Protein AF-A0A539EGN2-F1 (afdb_monomer)

Solvent-accessible surface area (backbone atoms only — not comparable to full-atom values): 33706 Å² total; per-residue (Å²): 132,88,83,88,84,76,59,71,69,65,39,53,47,36,25,47,55,18,29,47,57,51,34,60,66,27,52,50,24,58,64,102,78,35,44,68,46,81,45,87,44,101,66,82,72,61,49,77,46,52,60,29,50,65,54,43,67,73,62,78,51,91,53,68,55,22,24,54,22,24,53,58,45,36,49,51,14,46,57,34,34,79,76,64,73,52,59,20,39,58,49,28,50,51,51,47,52,54,47,55,55,47,52,52,42,40,75,73,70,46,56,63,74,57,51,49,56,49,50,57,51,50,53,51,54,50,53,58,48,51,66,69,69,59,77,86,79,78,52,62,64,51,44,20,50,51,39,18,64,77,68,74,31,71,64,61,3,42,54,54,25,55,46,46,64,75,51,34,93,88,40,88,82,86,88,77,91,65,98,52,98,66,90,79,90,83,88,66,61,62,52,72,47,88,32,16,48,78,48,81,71,40,46,68,37,82,90,80,54,26,22,69,31,65,59,17,38,33,46,40,32,74,51,71,39,46,54,49,78,54,41,44,63,33,49,55,60,45,52,75,68,73,50,22,35,38,41,33,18,55,35,67,34,70,60,25,39,54,50,51,42,53,33,31,73,69,66,73,37,59,48,43,46,26,44,48,58,74,59,73,73,57,22,56,54,48,47,49,50,52,16,41,41,15,52,24,43,66,43,28,69,93,77,75,35,49,53,57,77,49,56,78,83,40,36,12,32,25,52,31,35,42,29,31,79,53,33,30,37,42,38,39,34,61,24,53,68,67,59,43,49,51,53,52,51,51,51,55,47,55,53,50,52,54,52,50,58,57,56,68,70,74,75,84,80,88,86,84,82,92,86,79,86,89,82,84,87,83,91,87,88,80,86,79,84,89,82,91,86,85,85,90,89,86,91,85,85,90,83,82,89,91,86,83,89,87,78,92,85,83,89,84,89,86,83,89,82,88,82,88,84,88,87,85,87,88,86,87,87,84,85,81,88,80,88,82,82,86,78,88,80,81,91,76,90,81,83,90,81,82,89,83,87,84,82,88,82,91,78,91,83,82,91,82,84,92,82,89,87,80,90,87,83,88,80,89,85,84,87,84,88,83,90,80,92,87,83,84,90,86,84,87,82,89,84,84,86,90,85,88,82,85,90,88,83,82,89,87,78,87,82,82,86,90,90,86,82,92,82,82,88,81,90,84,88,132

Sequence (526 aa):
MAKQIVYDVDARKKLQDGVNKLADAVRGTLGPRGRAVILEKKFGSPTVIDDGVTIAKEIELEDPLENMGAQLVREVASKTNDIAGDGTTTATILAQSMLNEGIRNLTAGASGHALKRGIDKAVKTVVEELKKNHKPVKTWEDKAQIATIASNDKTIGKMIADALEKVGHEGVITVEEGKTAETNLEVVEGMQFDRGYLSPYFVTDPERMEAVLDDALVIITDKKISAMNDILPLLEKVAQTGKPFMIIAEDVEGEALATLVVNKLRGTLKVAAVKAPGFGDRRKDLLQDIATLTDGKVISEELGLKLDKAGIDMLGRAKSIIVDKENTTIVGGAGKKIEITKRVDNIRTQIKDRRGHQRGRGHRDGDEGQEGEGRGREERDQGRRRGRHHPRRRGRPAARPEVPGRDQDGLRGRSHGRPDRPQGPRGAPAPARRELRHGRLGRRRLGPQGLQRHRPRRGDRRVRQPGEVRHRRPRQGHPGGAGERGVHRRHGPDHLRPHLGHPREEEGAHGRRPPARRRRHVLRAA

Foldseek 3Di:
DDDDDDDDPVLLVLLLLLLCVLLVQLLQLPFLNRAWDWADDPDDGTDTDSDSLVSLVRDADPDVSSRVSSVVLNVQLVVCCVPPVDCSSVSSVVVSVLSVVLSVVVVVVDDSVVSVVVVVVVVVVVVVVCVVVDDDQDDLVSQLVVQCRRVVHSVRSNLRSVLCVVQDPPGDDDDDDDPDPDDDRDDAQKDKAFKFFPDLLLAPDPVQSKRKFAFEWEAAEAAEAADQLQQVLVVVQVLVVVGAYEYEYQYYDHPRVVVQSVCVVVVSHNYTYIYQHDDDVVSVLSSVLVCQQFVAAYQYVVVVGGNNPDDSNRIGTARMWMGHNTMIMGHHHPHDPVSNVVSVVVVVVVVVVVVVVVVVVPPDDDDDDDDDDDDDDDDDDDDDDDDDDDDDDDDDDDDDDDDDDDDDDDDDDDDDDDDDDDDDDDDDDDDDDDDDDDDDDDDDDDDDDDDDDDDDDDDDDDDDDDDDDDDDDDDYDDDDYDYDDDDDDDDDDDDDDDYDDDDDDDDDDDDDDDDDDDDDDDDDDD

Secondary structure (DSSP, 8-state):
-PPP---HHHHHHHHHHHHHHHHHHHHTT-STT--PEEEP-SSSSPEEE--HHHHHHH---SSHHHHHHHHHHHHHHHHHHHHHSS-HHHHHHHHHHHHHHHHHHHHTT--HHHHHHHHHHHHHHHHHHHHHH-----SHHHHHHHHHHHHS-HHHHHHHHHHHHHS-TT--------SSSS-------EEEES--BS-GGG-SBTTTTBEEEEEEEEEEBSSEE-SGGGTHHHHHHHHHTT--EEEEESEE-HHHHHHHHHHHHTTS--EEEEEPSSSTHHHHHHHHHHHHHHT---B-GGGT--TTT--GGGSEEEEEEEE-SS-EEEEEE---HHHHHHHHHHHHHHHHHHHHHHHTTSS-SS---------------------------------------------------------------PPPPPP-------------------------------------------------------------------------------------------

Structure (mmCIF, N/CA/C/O backbone):
data_AF-A0A539EGN2-F1
#
_entry.id   AF-A0A539EGN2-F1
#
loop_
_atom_site.group_PDB
_atom_site.id
_atom_site.type_symbol
_atom_site.label_atom_id
_atom_site.label_alt_id
_atom_site.label_comp_id
_atom_site.label_asym_id
_atom_site.label_entity_id
_atom_site.label_seq_id
_atom_site.pdbx_PDB_ins_code
_atom_site.Cartn_x
_atom_site.Cartn_y
_atom_site.Cartn_z
_atom_site.occupancy
_atom_site.B_iso_or_equiv
_atom_site.auth_seq_id
_atom_site.auth_comp_id
_atom_site.auth_asym_id
_atom_site.auth_atom_id
_atom_site.pdbx_PDB_model_num
ATOM 1 N N . MET A 1 1 ? 14.554 -30.078 -12.488 1.00 61.12 1 MET A N 1
ATOM 2 C CA . MET A 1 1 ? 14.743 -29.912 -13.949 1.00 61.12 1 MET A CA 1
ATOM 3 C C . MET A 1 1 ? 16.188 -29.527 -14.223 1.00 61.12 1 MET A C 1
ATOM 5 O O . MET A 1 1 ? 16.787 -28.882 -13.367 1.00 61.12 1 MET A O 1
ATOM 9 N N . ALA A 1 2 ? 16.733 -29.897 -15.385 1.00 83.19 2 ALA A N 1
ATOM 10 C CA . ALA A 1 2 ? 18.012 -29.364 -15.858 1.00 83.19 2 ALA A CA 1
ATOM 11 C C . ALA A 1 2 ? 17.897 -27.857 -16.167 1.00 83.19 2 ALA A C 1
ATOM 13 O O . ALA A 1 2 ? 16.797 -27.347 -16.383 1.00 83.19 2 ALA A O 1
ATOM 14 N N . LYS A 1 3 ? 19.024 -27.137 -16.167 1.00 90.31 3 LYS A N 1
ATOM 15 C CA . LYS A 1 3 ? 19.079 -25.712 -16.524 1.00 90.31 3 LYS A CA 1
ATOM 16 C C . LYS A 1 3 ? 19.451 -25.562 -17.999 1.00 90.31 3 LYS A C 1
ATOM 18 O O . LYS A 1 3 ? 20.449 -26.128 -18.431 1.00 90.31 3 LYS A O 1
ATOM 23 N N . GLN A 1 4 ? 18.683 -24.770 -18.741 1.00 88.25 4 GLN A N 1
ATOM 24 C CA . GLN A 1 4 ? 19.098 -24.269 -20.049 1.00 88.25 4 GLN A CA 1
ATOM 25 C C . GLN A 1 4 ? 20.029 -23.070 -19.845 1.00 88.25 4 GLN A C 1
ATOM 27 O O . GLN A 1 4 ? 19.770 -22.226 -18.986 1.00 88.25 4 GLN A O 1
ATOM 32 N N . ILE A 1 5 ? 21.105 -22.994 -20.628 1.00 91.88 5 ILE A N 1
ATOM 33 C CA . ILE A 1 5 ? 22.051 -21.877 -20.602 1.00 91.88 5 ILE A CA 1
ATOM 34 C C . ILE A 1 5 ? 22.177 -21.345 -22.028 1.00 91.88 5 ILE A C 1
ATOM 36 O O . ILE A 1 5 ? 22.430 -22.110 -22.956 1.00 91.88 5 ILE A O 1
ATOM 40 N N . VAL A 1 6 ? 21.958 -20.042 -22.197 1.00 92.25 6 VAL A N 1
ATOM 41 C CA . VAL A 1 6 ? 22.038 -19.332 -23.480 1.00 92.25 6 VAL A CA 1
ATOM 42 C C . VAL A 1 6 ? 22.937 -18.119 -23.283 1.00 92.25 6 VAL A C 1
ATOM 44 O O . VAL A 1 6 ? 22.924 -17.501 -22.217 1.00 92.25 6 VAL A O 1
ATOM 47 N N . TYR A 1 7 ? 23.724 -17.790 -24.302 1.00 92.00 7 TYR A N 1
ATOM 48 C CA . TYR A 1 7 ? 24.746 -16.752 -24.239 1.00 92.00 7 TYR A CA 1
ATOM 49 C C . TYR A 1 7 ? 24.506 -15.648 -25.274 1.00 92.00 7 TYR A C 1
ATOM 51 O O . TYR A 1 7 ? 23.660 -15.747 -26.162 1.00 92.00 7 TYR A O 1
ATOM 59 N N . ASP A 1 8 ? 25.270 -14.572 -25.121 1.00 88.56 8 ASP A N 1
ATOM 60 C CA . ASP A 1 8 ? 25.439 -13.498 -26.092 1.00 88.56 8 ASP A CA 1
ATOM 61 C C . ASP A 1 8 ? 24.176 -12.949 -26.767 1.00 88.56 8 ASP A C 1
ATOM 63 O O . ASP A 1 8 ? 23.323 -12.364 -26.096 1.00 88.56 8 ASP A O 1
ATOM 67 N N . VAL A 1 9 ? 24.121 -12.989 -28.100 1.00 89.31 9 VAL A N 1
ATOM 68 C CA . VAL A 1 9 ? 23.117 -12.276 -28.896 1.00 89.31 9 VAL A CA 1
ATOM 69 C C . VAL A 1 9 ? 21.751 -12.925 -28.726 1.00 89.31 9 VAL A C 1
ATOM 71 O O . VAL A 1 9 ? 20.776 -12.204 -28.543 1.00 89.31 9 VAL A O 1
ATOM 74 N N . ASP A 1 10 ? 21.687 -14.255 -28.688 1.00 90.56 10 ASP A N 1
ATOM 75 C CA . ASP A 1 10 ? 20.431 -14.993 -28.540 1.00 90.56 10 ASP A CA 1
ATOM 76 C C . ASP A 1 10 ? 19.808 -14.764 -27.158 1.00 90.56 10 ASP A C 1
ATOM 78 O O . ASP A 1 10 ? 18.610 -14.493 -27.055 1.00 90.56 10 ASP A O 1
ATOM 82 N N . ALA A 1 11 ? 20.628 -14.757 -26.099 1.00 92.62 11 ALA A N 1
ATOM 83 C CA . ALA A 1 11 ? 20.177 -14.408 -24.752 1.00 92.62 11 ALA A CA 1
ATOM 84 C C . ALA A 1 11 ? 19.685 -12.953 -24.672 1.00 92.62 11 ALA A C 1
ATOM 86 O O . ALA A 1 11 ? 18.604 -12.689 -24.144 1.00 92.62 11 ALA A O 1
ATOM 87 N N . ARG A 1 12 ? 20.452 -11.999 -25.228 1.00 91.94 12 ARG A N 1
ATOM 88 C CA . ARG A 1 12 ? 20.068 -10.576 -25.258 1.00 91.94 12 ARG A CA 1
ATOM 89 C C . ARG A 1 12 ? 18.775 -10.354 -26.041 1.00 91.94 12 ARG A C 1
ATOM 91 O O . ARG A 1 12 ? 17.923 -9.609 -25.570 1.00 91.94 12 ARG A O 1
ATOM 98 N N . LYS A 1 13 ? 18.614 -11.017 -27.189 1.00 94.25 13 LYS A N 1
ATOM 99 C CA . LYS A 1 13 ? 17.426 -10.915 -28.041 1.00 94.25 13 LYS A CA 1
ATOM 100 C C . LYS A 1 13 ? 16.184 -11.472 -27.345 1.00 94.25 13 LYS A C 1
ATOM 102 O O . LYS A 1 13 ? 15.185 -10.773 -27.280 1.00 94.25 13 LYS A O 1
ATOM 107 N N . LYS A 1 14 ? 16.259 -12.664 -26.743 1.00 95.12 14 LYS A N 1
ATOM 108 C CA . LYS A 1 14 ? 15.131 -13.241 -25.989 1.00 95.12 14 LYS A CA 1
ATOM 109 C C . LYS A 1 14 ? 14.682 -12.345 -24.829 1.00 95.12 14 LYS A C 1
ATOM 111 O O . LYS A 1 14 ? 13.494 -12.067 -24.695 1.00 95.12 14 LYS A O 1
ATOM 116 N N . LEU A 1 15 ? 15.622 -11.806 -24.048 1.00 95.00 15 LEU A N 1
ATOM 117 C CA . LEU A 1 15 ? 15.301 -10.827 -23.000 1.00 95.00 15 LEU A CA 1
ATOM 118 C C . LEU A 1 15 ? 14.655 -9.554 -23.581 1.00 95.00 15 LEU A C 1
ATOM 120 O O . LEU A 1 15 ? 13.686 -9.045 -23.023 1.00 95.00 15 LEU A O 1
ATOM 124 N N . GLN A 1 16 ? 15.165 -9.052 -24.710 1.00 96.00 16 GLN A N 1
ATOM 125 C CA . GLN A 1 16 ? 14.639 -7.873 -25.404 1.00 96.00 16 GLN A CA 1
ATOM 126 C C . GLN A 1 16 ? 13.212 -8.084 -25.929 1.00 96.00 16 GLN A C 1
ATOM 128 O O . GLN A 1 16 ? 12.367 -7.205 -25.763 1.00 96.00 16 GLN A O 1
ATOM 133 N N . ASP A 1 17 ? 12.932 -9.239 -26.532 1.00 97.19 17 ASP A N 1
ATOM 134 C CA . ASP A 1 17 ? 11.614 -9.600 -27.059 1.00 97.19 17 ASP A CA 1
ATOM 135 C C . ASP A 1 17 ? 10.578 -9.664 -25.922 1.00 97.19 17 ASP A C 1
ATOM 137 O O . ASP A 1 17 ? 9.489 -9.100 -26.042 1.00 97.19 17 ASP A O 1
ATOM 141 N N . GLY A 1 18 ? 10.949 -10.243 -24.774 1.00 96.75 18 GLY A N 1
ATOM 142 C CA . GLY A 1 18 ? 10.125 -10.248 -23.562 1.00 96.75 18 GLY A CA 1
ATOM 143 C C . GLY A 1 18 ? 9.844 -8.856 -22.987 1.00 96.75 18 GLY A C 1
ATOM 144 O O . GLY A 1 18 ? 8.699 -8.527 -22.671 1.00 96.75 18 GLY A O 1
ATOM 145 N N . VAL A 1 19 ? 10.872 -8.003 -22.917 1.00 97.06 19 VAL A N 1
ATOM 146 C CA . VAL A 1 19 ? 10.728 -6.597 -22.498 1.00 97.06 19 VAL A CA 1
ATOM 147 C C . VAL A 1 19 ? 9.812 -5.818 -23.437 1.00 97.06 19 VAL A C 1
ATOM 149 O O . VAL A 1 19 ? 8.956 -5.072 -22.965 1.00 97.06 19 VAL A O 1
ATOM 152 N N . ASN A 1 20 ? 9.960 -5.991 -24.753 1.00 97.12 20 ASN A N 1
ATOM 153 C CA . ASN A 1 20 ? 9.110 -5.314 -25.728 1.00 97.12 20 ASN A CA 1
ATOM 154 C C . ASN A 1 20 ? 7.652 -5.770 -25.611 1.00 97.12 20 ASN A C 1
ATOM 156 O O . ASN A 1 20 ? 6.777 -4.914 -25.564 1.00 97.12 20 ASN A O 1
ATOM 160 N N . LYS A 1 21 ? 7.382 -7.076 -25.464 1.00 96.44 21 LYS A N 1
ATOM 161 C CA . LYS A 1 21 ? 6.017 -7.600 -25.267 1.00 96.44 21 LYS A CA 1
ATOM 162 C C . LYS A 1 21 ? 5.308 -6.956 -24.071 1.00 96.44 21 LYS A C 1
ATOM 164 O O . LYS A 1 21 ? 4.183 -6.486 -24.226 1.00 96.44 21 LYS A O 1
ATOM 169 N N . LEU A 1 22 ? 5.966 -6.882 -22.909 1.00 95.62 22 LEU A N 1
ATOM 170 C CA . LEU A 1 22 ? 5.379 -6.240 -21.727 1.00 95.62 22 LEU A CA 1
ATOM 171 C C . LEU A 1 22 ? 5.211 -4.729 -21.929 1.00 95.62 22 LEU A C 1
ATOM 173 O O . LEU A 1 22 ? 4.143 -4.174 -21.670 1.00 95.62 22 LEU A O 1
ATOM 177 N N . ALA A 1 23 ? 6.255 -4.055 -22.407 1.00 95.88 23 ALA A N 1
ATOM 178 C CA . ALA A 1 23 ? 6.245 -2.606 -22.525 1.00 95.88 23 ALA A CA 1
ATOM 179 C C . ALA A 1 23 ? 5.286 -2.098 -23.613 1.00 95.88 23 ALA A C 1
ATOM 181 O O . ALA A 1 23 ? 4.670 -1.054 -23.423 1.00 95.88 23 ALA A O 1
ATOM 182 N N . ASP A 1 24 ? 5.103 -2.826 -24.717 1.00 94.38 24 ASP A N 1
ATOM 183 C CA . ASP A 1 24 ? 4.162 -2.455 -25.777 1.00 94.38 24 ASP A CA 1
ATOM 184 C C . ASP A 1 24 ? 2.695 -2.676 -25.355 1.00 94.38 24 ASP A C 1
ATOM 186 O O . ASP A 1 24 ? 1.835 -1.890 -25.756 1.00 94.38 24 ASP A O 1
ATOM 190 N N . ALA A 1 25 ? 2.412 -3.662 -24.490 1.00 92.62 25 ALA A N 1
ATOM 191 C CA . ALA A 1 25 ? 1.093 -3.835 -23.870 1.00 92.62 25 ALA A CA 1
ATOM 192 C C . ALA A 1 25 ? 0.747 -2.674 -22.916 1.00 92.62 25 ALA A C 1
ATOM 194 O O . ALA A 1 25 ? -0.345 -2.112 -22.988 1.00 92.62 25 ALA A O 1
ATOM 195 N N . VAL A 1 26 ? 1.702 -2.263 -22.073 1.00 93.50 26 VAL A N 1
ATOM 196 C CA . VAL A 1 26 ? 1.531 -1.166 -21.101 1.00 93.50 26 VAL A CA 1
ATOM 197 C C . VAL A 1 26 ? 1.555 0.219 -21.771 1.00 93.50 26 VAL A C 1
ATOM 199 O O . VAL A 1 26 ? 0.813 1.116 -21.376 1.00 93.50 26 VAL A O 1
ATOM 202 N N . ARG A 1 27 ? 2.348 0.419 -22.836 1.00 93.69 27 ARG A N 1
ATOM 203 C CA . ARG A 1 27 ? 2.488 1.714 -23.539 1.00 93.69 27 ARG A CA 1
ATOM 204 C C . ARG A 1 27 ? 1.152 2.279 -24.027 1.00 93.69 27 ARG A C 1
ATOM 206 O O . ARG A 1 27 ? 1.008 3.500 -24.100 1.00 93.69 27 ARG A O 1
ATOM 213 N N . GLY A 1 28 ? 0.192 1.414 -24.358 1.00 91.06 28 GLY A N 1
ATOM 214 C CA . GLY A 1 28 ? -1.141 1.808 -24.813 1.00 91.06 28 GLY A CA 1
ATOM 215 C C . GLY A 1 28 ? -1.892 2.728 -23.844 1.00 91.06 28 GLY A C 1
ATOM 216 O O . GLY A 1 28 ? -2.736 3.499 -24.303 1.00 91.06 28 GLY A O 1
ATOM 217 N N . THR A 1 29 ? -1.560 2.707 -22.549 1.00 92.25 29 THR A N 1
ATOM 218 C CA . THR A 1 29 ? -2.252 3.491 -21.515 1.00 92.25 29 THR A CA 1
ATOM 219 C C . THR A 1 29 ? -1.637 4.866 -21.234 1.00 92.25 29 THR A C 1
ATOM 221 O O . THR A 1 29 ? -2.212 5.646 -20.482 1.00 92.25 29 THR A O 1
ATOM 224 N N . LEU A 1 30 ? -0.495 5.220 -21.842 1.00 92.69 30 LEU A N 1
ATOM 225 C CA . LEU A 1 30 ? 0.227 6.441 -21.464 1.00 92.69 30 LEU A CA 1
ATOM 226 C C . LEU A 1 30 ? -0.556 7.738 -21.767 1.00 92.69 30 LEU A C 1
ATOM 228 O O . LEU A 1 30 ? -0.742 8.128 -22.924 1.00 92.69 30 LEU A O 1
ATOM 232 N N . GLY A 1 31 ? -0.858 8.491 -20.707 1.00 89.31 31 GLY A N 1
ATOM 233 C CA . GLY A 1 31 ? -1.317 9.880 -20.766 1.00 89.31 31 GLY A CA 1
ATOM 234 C C . GLY A 1 31 ? -2.806 10.053 -21.108 1.00 89.31 31 GLY A C 1
ATOM 235 O O . GLY A 1 31 ? -3.543 9.083 -21.236 1.00 89.31 31 GLY A O 1
ATOM 236 N N . PRO A 1 32 ? -3.282 11.295 -21.328 1.00 87.00 32 PRO A N 1
ATOM 237 C CA . PRO A 1 32 ? -4.718 11.621 -21.412 1.00 87.00 32 PRO A CA 1
ATOM 238 C C . PRO A 1 32 ? -5.421 11.130 -22.694 1.00 87.00 32 PRO A C 1
ATOM 240 O O . PRO A 1 32 ? -6.577 11.461 -22.949 1.00 87.00 32 PRO A O 1
ATOM 243 N N . ARG A 1 33 ? -4.707 10.396 -23.554 1.00 89.31 33 ARG A N 1
ATOM 244 C CA . ARG A 1 33 ? -5.245 9.682 -24.726 1.00 89.31 33 ARG A CA 1
ATOM 245 C C . ARG A 1 33 ? -4.867 8.198 -24.712 1.00 89.31 33 ARG A C 1
ATOM 247 O O . ARG A 1 33 ? -4.937 7.545 -25.757 1.00 89.31 33 ARG A O 1
ATOM 254 N N . GLY A 1 34 ? -4.453 7.698 -23.549 1.00 88.25 34 GLY A N 1
ATOM 255 C CA . GLY A 1 34 ? -4.294 6.283 -23.283 1.00 88.25 34 GLY A CA 1
ATOM 256 C C . GLY A 1 34 ? -5.588 5.528 -23.570 1.00 88.25 34 GLY A C 1
ATOM 257 O O . GLY A 1 34 ? -6.688 6.088 -23.576 1.00 88.25 34 GLY A O 1
ATOM 258 N N . ARG A 1 35 ? -5.442 4.246 -23.872 1.00 90.31 35 ARG A N 1
ATOM 259 C CA . ARG A 1 35 ? -6.546 3.313 -24.077 1.00 90.31 35 ARG A CA 1
ATOM 260 C C . ARG A 1 35 ? -6.492 2.282 -22.969 1.00 90.31 35 ARG A C 1
ATOM 262 O O . ARG A 1 35 ? -5.409 1.790 -22.668 1.00 90.31 35 ARG A O 1
ATOM 269 N N . ALA A 1 36 ? -7.649 1.923 -22.430 1.00 90.38 36 ALA A N 1
ATOM 270 C CA . ALA A 1 36 ? -7.732 0.805 -21.510 1.00 90.38 36 ALA A CA 1
ATOM 271 C C . ALA A 1 36 ? -7.341 -0.510 -22.206 1.00 90.38 36 ALA A C 1
ATOM 273 O O . ALA A 1 36 ? -7.663 -0.742 -23.378 1.00 90.38 36 ALA A O 1
ATOM 274 N N . VAL A 1 37 ? -6.665 -1.368 -21.454 1.00 93.44 37 VAL A N 1
ATOM 275 C CA . VAL A 1 37 ? -6.392 -2.767 -21.770 1.00 93.44 37 VAL A CA 1
ATOM 276 C C . VAL A 1 37 ? -7.497 -3.621 -21.150 1.00 93.44 37 VAL A C 1
ATOM 278 O O . VAL A 1 37 ? -8.055 -3.284 -20.105 1.00 93.44 37 VAL A O 1
ATOM 281 N N . ILE A 1 38 ? -7.841 -4.719 -21.821 1.00 93.69 38 ILE A N 1
ATOM 282 C CA . ILE A 1 38 ? -8.818 -5.694 -21.335 1.00 93.69 38 ILE A CA 1
ATOM 283 C C . ILE A 1 38 ? -8.041 -6.903 -20.818 1.00 93.69 38 ILE A C 1
ATOM 285 O O . ILE A 1 38 ? -7.320 -7.541 -21.583 1.00 93.69 38 ILE A O 1
ATOM 289 N N . LEU A 1 39 ? -8.191 -7.198 -19.530 1.00 92.00 39 LEU A N 1
ATOM 290 C CA . LEU A 1 39 ? -7.572 -8.327 -18.844 1.00 92.00 39 LEU A CA 1
ATOM 291 C C . LEU A 1 39 ? -8.618 -9.430 -18.643 1.00 92.00 39 LEU A C 1
ATOM 293 O O . LEU A 1 39 ? -9.713 -9.182 -18.127 1.00 92.00 39 LEU A O 1
ATOM 297 N N . GLU A 1 40 ? -8.293 -10.649 -19.067 1.00 92.19 40 GLU A N 1
ATOM 298 C CA . GLU A 1 40 ? -9.153 -11.814 -18.868 1.00 92.19 40 GLU A CA 1
ATOM 299 C C . GLU A 1 40 ? -9.202 -12.197 -17.381 1.00 92.19 40 GLU A C 1
ATOM 301 O O . GLU A 1 40 ? -8.170 -12.321 -16.725 1.00 92.19 40 GLU A O 1
ATOM 306 N N . LYS A 1 41 ? -10.406 -12.436 -16.850 1.00 87.00 41 LYS A N 1
ATOM 307 C CA . LYS A 1 41 ? -10.602 -13.072 -15.541 1.00 87.00 41 LYS A CA 1
ATOM 308 C C . LYS A 1 41 ? -11.175 -14.473 -15.763 1.00 87.00 41 LYS A C 1
ATOM 310 O O . LYS A 1 41 ? -12.120 -14.642 -16.526 1.00 87.00 41 LYS A O 1
ATOM 315 N N . LYS A 1 42 ? -10.633 -15.480 -15.059 1.00 85.62 42 LYS A N 1
ATOM 316 C CA . LYS A 1 42 ? -11.058 -16.899 -15.159 1.00 85.62 42 LYS A CA 1
ATOM 317 C C . LYS A 1 42 ? -12.548 -17.123 -14.860 1.00 85.62 42 LYS A C 1
ATOM 319 O O . LYS A 1 42 ? -13.113 -18.128 -15.279 1.00 85.62 42 LYS A O 1
ATOM 324 N N . PHE A 1 43 ? -13.163 -16.204 -14.117 1.00 82.88 43 PHE A N 1
ATOM 325 C CA . PHE A 1 43 ? -14.582 -16.190 -13.786 1.00 82.88 43 PHE A CA 1
ATOM 326 C C . PHE A 1 43 ? -15.095 -14.745 -13.797 1.00 82.88 43 PHE A C 1
ATOM 328 O O . PHE A 1 43 ? -14.381 -13.833 -13.382 1.00 82.88 43 PHE A O 1
ATOM 335 N N . GLY A 1 44 ? -16.352 -14.551 -14.204 1.00 89.56 44 GLY A N 1
ATOM 336 C CA . GLY A 1 44 ? -16.990 -13.234 -14.259 1.00 89.56 44 GLY A CA 1
ATOM 337 C C . GLY A 1 44 ? -16.663 -12.443 -15.529 1.00 89.56 44 GLY A C 1
ATOM 338 O O . GLY A 1 44 ? -16.337 -13.014 -16.568 1.00 89.56 44 GLY A O 1
ATOM 339 N N . SER A 1 45 ? -16.808 -11.121 -15.448 1.00 89.50 45 SER A N 1
ATOM 340 C CA . SER A 1 45 ? -16.484 -10.198 -16.542 1.00 89.50 45 SER A CA 1
ATOM 341 C C . SER A 1 45 ? -14.979 -9.898 -16.591 1.00 89.50 45 SER A C 1
ATOM 343 O O . SER A 1 45 ? -14.344 -9.854 -15.536 1.00 89.50 45 SER A O 1
ATOM 345 N N . PRO A 1 46 ? -14.402 -9.629 -17.778 1.00 91.81 46 PRO A N 1
ATOM 346 C CA . PRO A 1 46 ? -13.024 -9.158 -17.881 1.00 91.81 46 PRO A CA 1
ATOM 347 C C . PRO A 1 46 ? -12.866 -7.769 -17.246 1.00 91.81 46 PRO A C 1
ATOM 349 O O . PRO A 1 46 ? -13.795 -6.956 -17.260 1.00 91.81 46 PRO A O 1
ATOM 352 N N . THR A 1 47 ? -11.673 -7.478 -16.731 1.00 90.62 47 THR A N 1
ATOM 353 C CA . THR A 1 47 ? -11.332 -6.157 -16.187 1.00 90.62 47 THR A CA 1
ATOM 354 C C . THR A 1 47 ? -10.894 -5.231 -17.319 1.00 90.62 47 THR A C 1
ATOM 356 O O . THR A 1 47 ? -10.056 -5.596 -18.138 1.00 90.62 47 THR A O 1
ATOM 359 N N . VAL A 1 48 ? -11.441 -4.016 -17.352 1.00 91.88 48 VAL A N 1
ATOM 360 C CA . VAL A 1 48 ? -11.021 -2.937 -18.258 1.00 91.88 48 VAL A CA 1
ATOM 361 C C . VAL A 1 48 ? -10.230 -1.930 -17.429 1.00 91.88 48 VAL A C 1
ATOM 363 O O . VAL A 1 48 ? -10.782 -1.378 -16.481 1.00 91.88 48 VAL A O 1
ATOM 366 N N . ILE A 1 49 ? -8.949 -1.727 -17.743 1.00 91.00 49 ILE A N 1
ATOM 367 C CA . ILE A 1 49 ? -8.024 -0.955 -16.897 1.00 91.00 49 ILE A CA 1
ATOM 368 C C . ILE A 1 49 ? -6.981 -0.192 -17.719 1.00 91.00 49 ILE A C 1
ATOM 370 O O . ILE A 1 49 ? -6.551 -0.647 -18.777 1.00 91.00 49 ILE A O 1
ATOM 374 N N . ASP A 1 50 ? -6.566 0.973 -17.235 1.00 87.44 50 ASP A N 1
ATOM 375 C CA . ASP A 1 50 ? -5.526 1.833 -17.810 1.00 87.44 50 ASP A CA 1
ATOM 376 C C . ASP A 1 50 ? -4.282 1.993 -16.905 1.00 87.44 50 ASP A C 1
ATOM 378 O O . ASP A 1 50 ? -3.263 2.533 -17.343 1.00 87.44 50 ASP A O 1
ATOM 382 N N . ASP A 1 51 ? -4.292 1.439 -15.691 1.00 86.19 51 ASP A N 1
ATOM 383 C CA . ASP A 1 51 ? -3.102 1.362 -14.837 1.00 86.19 51 ASP A CA 1
ATOM 384 C C . ASP A 1 51 ? -2.031 0.397 -15.388 1.00 86.19 51 ASP A C 1
ATOM 386 O O . ASP A 1 51 ? -2.233 -0.814 -15.531 1.00 86.19 51 ASP A O 1
ATOM 390 N N . GLY A 1 52 ? -0.837 0.946 -15.617 1.00 86.38 52 GLY A N 1
ATOM 391 C CA . GLY A 1 52 ? 0.319 0.214 -16.114 1.00 86.38 52 GLY A CA 1
ATOM 392 C C . GLY A 1 52 ? 0.907 -0.814 -15.147 1.00 86.38 52 GLY A C 1
ATOM 393 O O . GLY A 1 52 ? 1.463 -1.803 -15.631 1.00 86.38 52 GLY A O 1
ATOM 394 N N . VAL A 1 53 ? 0.806 -0.648 -13.816 1.00 86.81 53 VAL A N 1
ATOM 395 C CA . VAL A 1 53 ? 1.380 -1.648 -12.889 1.00 86.81 53 VAL A CA 1
ATOM 396 C C . VAL A 1 53 ? 0.500 -2.888 -12.783 1.00 86.81 53 VAL A C 1
ATOM 398 O O . VAL A 1 53 ? 1.030 -3.998 -12.779 1.00 86.81 53 VAL A O 1
ATOM 401 N N . THR A 1 54 ? -0.824 -2.739 -12.793 1.00 88.12 54 THR A N 1
ATOM 402 C CA . THR A 1 54 ? -1.757 -3.874 -12.820 1.00 88.12 54 THR A CA 1
ATOM 403 C C . THR A 1 54 ? -1.661 -4.636 -14.140 1.00 88.12 54 THR A C 1
ATOM 405 O O . THR A 1 54 ? -1.541 -5.858 -14.123 1.00 88.12 54 THR A O 1
ATOM 408 N N . ILE A 1 55 ? -1.569 -3.943 -15.282 1.00 91.50 55 ILE A N 1
ATOM 409 C CA . ILE A 1 55 ? -1.318 -4.604 -16.576 1.00 91.50 55 ILE A CA 1
ATOM 410 C C . ILE A 1 55 ? 0.030 -5.346 -16.563 1.00 91.50 55 ILE A C 1
ATOM 412 O O . ILE A 1 55 ? 0.103 -6.490 -17.001 1.00 91.50 55 ILE A O 1
ATOM 416 N N . ALA A 1 56 ? 1.095 -4.742 -16.023 1.00 90.75 56 ALA A N 1
ATOM 417 C CA . ALA A 1 56 ? 2.400 -5.397 -15.918 1.00 90.75 56 ALA A CA 1
ATOM 418 C C . ALA A 1 56 ? 2.411 -6.602 -14.956 1.00 90.75 56 ALA A C 1
ATOM 420 O O . ALA A 1 56 ? 3.251 -7.488 -15.121 1.00 90.75 56 ALA A O 1
ATOM 421 N N . LYS A 1 57 ? 1.513 -6.656 -13.960 1.00 88.81 57 LYS A N 1
ATOM 422 C CA . LYS A 1 57 ? 1.371 -7.789 -13.026 1.00 88.81 57 LYS A CA 1
ATOM 423 C C . LYS A 1 57 ? 0.847 -9.051 -13.712 1.00 88.81 57 LYS A C 1
ATOM 425 O O . LYS A 1 57 ? 1.418 -10.112 -13.465 1.00 88.81 57 LYS A O 1
ATOM 430 N N . GLU A 1 58 ? -0.145 -8.911 -14.592 1.00 90.62 58 GLU A N 1
ATOM 431 C CA . GLU A 1 58 ? -0.792 -10.021 -15.318 1.00 90.62 58 GLU A CA 1
ATOM 432 C C . GLU A 1 58 ? 0.024 -10.566 -16.508 1.00 90.62 58 GLU A C 1
ATOM 434 O O . GLU A 1 58 ? -0.338 -11.583 -17.097 1.00 90.62 58 GLU A O 1
ATOM 439 N N . ILE A 1 59 ? 1.125 -9.911 -16.896 1.00 91.94 59 ILE A N 1
ATOM 440 C CA . ILE A 1 59 ? 1.933 -10.345 -18.043 1.00 91.94 59 ILE A CA 1
ATOM 441 C C . ILE A 1 59 ? 2.932 -11.429 -17.619 1.00 91.94 59 ILE A C 1
ATOM 443 O O . ILE A 1 59 ? 3.983 -11.164 -17.028 1.00 91.94 59 ILE A O 1
ATOM 447 N N . GLU A 1 60 ? 2.612 -12.661 -18.005 1.00 93.81 60 GLU A N 1
ATOM 448 C CA . GLU A 1 60 ? 3.486 -13.830 -17.958 1.00 93.81 60 GLU A CA 1
ATOM 449 C C . GLU A 1 60 ? 3.636 -14.419 -19.373 1.00 93.81 60 GLU A C 1
ATOM 451 O O . GLU A 1 60 ? 2.677 -14.471 -20.143 1.00 93.81 60 GLU A O 1
ATOM 456 N N . LEU A 1 61 ? 4.858 -14.814 -19.749 1.00 96.06 61 LEU A N 1
ATOM 457 C CA . LEU A 1 61 ? 5.176 -15.314 -21.093 1.00 96.06 61 LEU A CA 1
ATOM 458 C C . LEU A 1 61 ? 5.554 -16.802 -21.059 1.00 96.06 61 LEU A C 1
ATOM 460 O O . LEU A 1 61 ? 6.245 -17.248 -20.147 1.00 96.06 61 LEU A O 1
ATOM 464 N N . GLU A 1 62 ? 5.143 -17.554 -22.084 1.00 95.69 62 GLU A N 1
ATOM 465 C CA . GLU A 1 62 ? 5.396 -19.003 -22.189 1.00 95.69 62 GLU A CA 1
ATOM 466 C C . GLU A 1 62 ? 6.889 -19.352 -22.319 1.00 95.69 62 GLU A C 1
ATOM 468 O O . GLU A 1 62 ? 7.357 -20.325 -21.730 1.00 95.69 62 GLU A O 1
ATOM 473 N N . ASP A 1 63 ? 7.651 -18.566 -23.089 1.00 95.12 63 ASP A N 1
ATOM 474 C CA . ASP A 1 63 ? 9.097 -18.747 -23.229 1.00 95.12 63 ASP A CA 1
ATOM 475 C C . ASP A 1 63 ? 9.809 -18.253 -21.954 1.00 95.12 63 ASP A C 1
ATOM 477 O O . ASP A 1 63 ? 9.705 -17.066 -21.630 1.00 95.12 63 ASP A O 1
ATOM 481 N N . PRO A 1 64 ? 10.570 -19.102 -21.232 1.00 94.19 64 PRO A N 1
ATOM 482 C CA . PRO A 1 64 ? 11.167 -18.708 -19.956 1.00 94.19 64 PRO A CA 1
ATOM 483 C C . PRO A 1 64 ? 12.190 -17.567 -20.048 1.00 94.19 64 PRO A C 1
ATOM 485 O O . PRO A 1 64 ? 12.350 -16.820 -19.082 1.00 94.19 64 PRO A O 1
ATOM 488 N N . LEU A 1 65 ? 12.890 -17.415 -21.178 1.00 94.00 65 LEU A N 1
ATOM 489 C CA . LEU A 1 65 ? 13.903 -16.370 -21.369 1.00 94.00 65 LEU A CA 1
ATOM 490 C C . LEU A 1 65 ? 13.248 -15.028 -21.709 1.00 94.00 65 LEU A C 1
ATOM 492 O O . LEU A 1 65 ? 13.686 -13.988 -21.219 1.00 94.00 65 LEU A O 1
ATOM 496 N N . GLU A 1 66 ? 12.175 -15.046 -22.499 1.00 96.56 66 GLU A N 1
ATOM 497 C CA . GLU A 1 66 ? 11.339 -13.863 -22.720 1.00 96.56 66 GLU A CA 1
ATOM 498 C C . GLU A 1 66 ? 10.616 -13.466 -21.427 1.00 96.56 66 GLU A C 1
ATOM 500 O O . GLU A 1 66 ? 10.628 -12.293 -21.053 1.00 96.56 66 GLU A O 1
ATOM 505 N N . ASN A 1 67 ? 10.066 -14.432 -20.682 1.00 96.75 67 ASN A N 1
ATOM 506 C CA . ASN A 1 67 ? 9.426 -14.169 -19.395 1.00 96.75 67 ASN A CA 1
ATOM 507 C C . ASN A 1 67 ? 10.410 -13.505 -18.424 1.00 96.75 67 ASN A C 1
ATOM 509 O O . ASN A 1 67 ? 10.089 -12.464 -17.865 1.00 96.75 67 ASN A O 1
ATOM 513 N N . MET A 1 68 ? 11.648 -14.007 -18.300 1.00 95.00 68 MET A N 1
ATOM 514 C CA . MET A 1 68 ? 12.702 -13.335 -17.519 1.00 95.00 68 MET A CA 1
ATOM 515 C C . MET A 1 68 ? 12.895 -11.861 -17.916 1.00 95.00 68 MET A C 1
ATOM 517 O O . MET A 1 68 ? 13.063 -11.015 -17.038 1.00 95.00 68 MET A O 1
ATOM 521 N N . GLY A 1 69 ? 12.841 -11.536 -19.212 1.00 95.19 69 GLY A N 1
ATOM 522 C CA . GLY A 1 69 ? 12.890 -10.155 -19.700 1.00 95.19 69 GLY A CA 1
ATOM 523 C C . GLY A 1 69 ? 11.701 -9.321 -19.215 1.00 95.19 69 GLY A C 1
ATOM 524 O O . GLY A 1 69 ? 11.894 -8.243 -18.651 1.00 95.19 69 GLY A O 1
ATOM 525 N N . ALA A 1 70 ? 10.481 -9.842 -19.363 1.00 96.25 70 ALA A N 1
ATOM 526 C CA . ALA A 1 70 ? 9.265 -9.199 -18.864 1.00 96.25 70 ALA A CA 1
ATOM 527 C C . ALA A 1 70 ? 9.320 -8.974 -17.338 1.00 96.25 70 ALA A C 1
ATOM 529 O O . ALA A 1 70 ? 9.106 -7.853 -16.872 1.00 96.25 70 ALA A O 1
ATOM 530 N N . GLN A 1 71 ? 9.707 -9.991 -16.559 1.00 94.94 71 GLN A N 1
ATOM 531 C CA . GLN A 1 71 ? 9.798 -9.908 -15.096 1.00 94.94 71 GLN A CA 1
ATOM 532 C C . GLN A 1 71 ? 10.750 -8.797 -14.614 1.00 94.94 71 GLN A C 1
ATOM 534 O O . GLN A 1 71 ? 10.430 -8.097 -13.652 1.00 94.94 71 GLN A O 1
ATOM 539 N N . LEU A 1 72 ? 11.875 -8.571 -15.306 1.00 93.38 72 LEU A N 1
ATOM 540 C CA . LEU A 1 72 ? 12.813 -7.485 -14.981 1.00 93.38 72 LEU A CA 1
ATOM 541 C C . LEU A 1 72 ? 12.193 -6.088 -15.151 1.00 93.38 72 LEU A C 1
ATOM 543 O O . LEU A 1 72 ? 12.494 -5.183 -14.376 1.00 93.38 72 LEU A O 1
ATOM 547 N N . VAL A 1 73 ? 11.323 -5.888 -16.145 1.00 93.12 73 VAL A N 1
ATOM 548 C CA . VAL A 1 73 ? 10.654 -4.589 -16.359 1.00 93.12 73 VAL A CA 1
ATOM 549 C C . VAL A 1 73 ? 9.405 -4.446 -15.491 1.00 93.12 73 VAL A C 1
ATOM 551 O O . VAL A 1 73 ? 9.126 -3.344 -15.017 1.00 93.12 73 VAL A O 1
ATOM 554 N N . ARG A 1 74 ? 8.730 -5.551 -15.152 1.00 93.69 74 ARG A N 1
ATOM 555 C CA . ARG A 1 74 ? 7.711 -5.565 -14.092 1.00 93.69 74 ARG A CA 1
ATOM 556 C C . ARG A 1 74 ? 8.283 -5.082 -12.755 1.00 93.69 74 ARG A C 1
ATOM 558 O O . ARG A 1 74 ? 7.630 -4.309 -12.059 1.00 93.69 74 ARG A O 1
ATOM 565 N N . GLU A 1 75 ? 9.515 -5.466 -12.416 1.00 92.62 75 GLU A N 1
ATOM 566 C CA . GLU A 1 75 ? 10.207 -4.978 -11.213 1.00 92.62 75 GLU A CA 1
ATOM 567 C C . GLU A 1 75 ? 10.477 -3.459 -11.261 1.00 92.62 75 GLU A C 1
ATOM 569 O O . GLU A 1 75 ? 10.343 -2.781 -10.241 1.00 92.62 75 GLU A O 1
ATOM 574 N N . VAL A 1 76 ? 10.791 -2.901 -12.439 1.00 92.44 76 VAL A N 1
ATOM 575 C CA . VAL A 1 76 ? 10.923 -1.443 -12.640 1.00 92.44 76 VAL A CA 1
ATOM 576 C C . VAL A 1 76 ? 9.585 -0.731 -12.413 1.00 92.44 76 VAL A C 1
ATOM 578 O O . VAL A 1 76 ? 9.549 0.283 -11.712 1.00 92.44 76 VAL A O 1
ATOM 581 N N . ALA A 1 77 ? 8.488 -1.263 -12.960 1.00 90.25 77 ALA A N 1
ATOM 582 C CA . ALA A 1 77 ? 7.149 -0.711 -12.756 1.00 90.25 77 ALA A CA 1
ATOM 583 C C . ALA A 1 77 ? 6.732 -0.765 -11.274 1.00 90.25 77 ALA A C 1
ATOM 585 O O . ALA A 1 77 ? 6.347 0.265 -10.723 1.00 90.25 77 ALA A O 1
ATOM 586 N N . SER A 1 78 ? 6.895 -1.921 -10.615 1.00 89.25 78 SER A N 1
ATOM 587 C CA . SER A 1 78 ? 6.560 -2.103 -9.194 1.00 89.25 78 SER A CA 1
ATOM 588 C C . SER A 1 78 ? 7.336 -1.137 -8.304 1.00 89.25 78 SER A C 1
ATOM 590 O O . SER A 1 78 ? 6.722 -0.334 -7.618 1.00 89.25 78 SER A O 1
ATOM 592 N N . LYS A 1 79 ? 8.673 -1.097 -8.387 1.00 90.50 79 LYS A N 1
ATOM 593 C CA . LYS A 1 79 ? 9.477 -0.201 -7.531 1.00 90.50 79 LYS A CA 1
ATOM 594 C C . LYS A 1 79 ? 9.188 1.282 -7.753 1.00 90.50 79 LYS A C 1
ATOM 596 O O . LYS A 1 79 ? 9.401 2.083 -6.849 1.00 90.50 79 LYS A O 1
ATOM 601 N N . THR A 1 80 ? 8.739 1.658 -8.951 1.00 91.31 80 THR A N 1
ATOM 602 C CA . THR A 1 80 ? 8.288 3.031 -9.218 1.00 91.31 80 THR A CA 1
ATOM 603 C C . THR A 1 80 ? 6.976 3.305 -8.480 1.00 91.31 80 THR A C 1
ATOM 605 O O . THR A 1 80 ? 6.874 4.319 -7.793 1.00 91.31 80 THR A O 1
ATOM 608 N N . ASN A 1 81 ? 6.019 2.373 -8.543 1.00 87.12 81 ASN A N 1
ATOM 609 C CA . ASN A 1 81 ? 4.768 2.437 -7.789 1.00 87.12 81 ASN A CA 1
ATOM 610 C C . ASN A 1 81 ? 5.010 2.506 -6.272 1.00 87.12 81 ASN A C 1
ATOM 612 O O . ASN A 1 81 ? 4.493 3.396 -5.609 1.00 87.12 81 ASN A O 1
ATOM 616 N N . ASP A 1 82 ? 5.852 1.616 -5.743 1.00 83.62 82 ASP A N 1
ATOM 617 C CA . ASP A 1 82 ? 6.106 1.463 -4.305 1.00 83.62 82 ASP A CA 1
ATOM 618 C C . ASP A 1 82 ? 6.733 2.722 -3.667 1.00 83.62 82 ASP A C 1
ATOM 620 O O . ASP A 1 82 ? 6.585 2.952 -2.470 1.00 83.62 82 ASP A O 1
ATOM 624 N N . ILE A 1 83 ? 7.447 3.541 -4.454 1.00 85.94 83 ILE A N 1
ATOM 625 C CA . ILE A 1 83 ? 8.136 4.756 -3.979 1.00 85.94 83 ILE A CA 1
ATOM 626 C C . ILE A 1 83 ? 7.358 6.040 -4.307 1.00 85.94 83 ILE A C 1
ATOM 628 O O . ILE A 1 83 ? 7.432 7.003 -3.544 1.00 85.94 83 ILE A O 1
ATOM 632 N N . ALA A 1 84 ? 6.671 6.097 -5.453 1.00 87.50 84 ALA A N 1
ATOM 633 C CA . ALA A 1 84 ? 6.091 7.334 -5.987 1.00 87.50 84 ALA A CA 1
ATOM 634 C C . ALA A 1 84 ? 4.568 7.298 -6.206 1.00 87.50 84 ALA A C 1
ATOM 636 O O . ALA A 1 84 ? 3.980 8.356 -6.415 1.00 87.50 84 ALA A O 1
ATOM 637 N N . GLY A 1 85 ? 3.933 6.121 -6.191 1.00 85.88 85 GLY A N 1
ATOM 638 C CA . GLY A 1 85 ? 2.492 5.940 -6.421 1.00 85.88 85 GLY A CA 1
ATOM 639 C C . GLY A 1 85 ? 1.995 6.205 -7.852 1.00 85.88 85 GLY A C 1
ATOM 640 O O . GLY A 1 85 ? 0.815 6.019 -8.119 1.00 85.88 85 GLY A O 1
ATOM 641 N N . ASP A 1 86 ? 2.866 6.636 -8.770 1.00 88.69 86 ASP A N 1
ATOM 642 C CA . ASP A 1 86 ? 2.557 6.948 -10.173 1.00 88.69 86 ASP A CA 1
ATOM 643 C C . ASP A 1 86 ? 3.832 6.826 -11.043 1.00 88.69 86 ASP A C 1
ATOM 645 O O . ASP A 1 86 ? 4.949 6.676 -10.540 1.00 88.69 86 ASP A O 1
ATOM 649 N N . GLY A 1 87 ? 3.690 6.890 -12.368 1.00 90.88 87 GLY A N 1
ATOM 650 C CA . GLY A 1 87 ? 4.788 6.923 -13.337 1.00 90.88 87 GLY A CA 1
ATOM 651 C C . GLY A 1 87 ? 5.227 5.548 -13.843 1.00 90.88 87 GLY A C 1
ATOM 652 O O . GLY A 1 87 ? 6.214 5.450 -14.572 1.00 90.88 87 GLY A O 1
ATOM 653 N N . THR A 1 88 ? 4.488 4.492 -13.509 1.00 93.06 88 THR A N 1
ATOM 654 C CA . THR A 1 88 ? 4.793 3.079 -13.801 1.00 93.06 88 THR A CA 1
ATOM 655 C C . THR A 1 88 ? 4.901 2.806 -15.312 1.00 93.06 88 THR A C 1
ATOM 657 O O . THR A 1 88 ? 5.904 2.256 -15.783 1.00 93.06 88 THR A O 1
ATOM 660 N N . THR A 1 89 ? 3.942 3.301 -16.102 1.00 93.50 89 THR A N 1
ATOM 661 C CA . THR A 1 89 ? 3.962 3.282 -17.579 1.00 93.50 89 THR A CA 1
ATOM 662 C C . THR A 1 89 ? 5.152 4.070 -18.143 1.00 93.50 89 THR A C 1
ATOM 664 O O . THR A 1 89 ? 5.833 3.609 -19.061 1.00 93.50 89 THR A O 1
ATOM 667 N N . THR A 1 90 ? 5.470 5.235 -17.569 1.00 95.25 90 THR A N 1
ATOM 668 C CA . THR A 1 90 ? 6.609 6.070 -17.993 1.00 95.25 90 THR A CA 1
ATOM 669 C C . THR A 1 90 ? 7.946 5.367 -17.745 1.00 95.25 90 THR A C 1
ATOM 671 O O . THR A 1 90 ? 8.787 5.309 -18.644 1.00 95.25 90 THR A O 1
ATOM 674 N N . ALA A 1 91 ? 8.135 4.782 -16.559 1.00 95.69 91 ALA A N 1
ATOM 675 C CA . ALA A 1 91 ? 9.334 4.026 -16.202 1.00 95.69 91 ALA A CA 1
ATOM 676 C C . ALA A 1 91 ? 9.527 2.802 -17.116 1.00 95.69 91 ALA A C 1
ATOM 678 O O . ALA A 1 91 ? 10.634 2.560 -17.600 1.00 95.69 91 ALA A O 1
ATOM 679 N N . THR A 1 92 ? 8.436 2.097 -17.430 1.00 95.31 92 THR A N 1
ATOM 680 C CA . THR A 1 92 ? 8.405 0.955 -18.361 1.00 95.31 92 THR A CA 1
ATOM 681 C C . THR A 1 92 ? 8.891 1.341 -19.765 1.00 95.31 92 THR A C 1
ATOM 683 O O . THR A 1 92 ? 9.785 0.696 -20.318 1.00 95.31 92 THR A O 1
ATOM 686 N N . ILE A 1 93 ? 8.371 2.437 -20.330 1.00 95.81 93 ILE A N 1
ATOM 687 C CA . ILE A 1 93 ? 8.748 2.919 -21.673 1.00 95.81 93 ILE A CA 1
ATOM 688 C C . ILE A 1 93 ? 10.198 3.427 -21.704 1.00 95.81 93 ILE A C 1
ATOM 690 O O . ILE A 1 93 ? 10.918 3.193 -22.682 1.00 95.81 93 ILE A O 1
ATOM 694 N N . LEU A 1 94 ? 10.659 4.094 -20.640 1.00 96.56 94 LEU A N 1
ATOM 695 C CA . LEU A 1 94 ? 12.057 4.518 -20.514 1.00 96.56 94 LEU A CA 1
ATOM 696 C C . LEU A 1 94 ? 13.003 3.311 -20.441 1.00 96.56 94 LEU A C 1
ATOM 698 O O . LEU A 1 94 ? 14.003 3.293 -21.159 1.00 96.56 94 LEU A O 1
ATOM 702 N N . ALA A 1 95 ? 12.670 2.287 -19.649 1.00 95.69 95 ALA A N 1
ATOM 703 C CA . ALA A 1 95 ? 13.452 1.056 -19.546 1.00 95.69 95 ALA A CA 1
ATOM 704 C C . ALA A 1 95 ? 13.556 0.332 -20.900 1.00 95.69 95 ALA A C 1
ATOM 706 O O . ALA A 1 95 ? 14.662 0.015 -21.341 1.00 95.69 95 ALA A O 1
ATOM 707 N N . GLN A 1 96 ? 12.431 0.161 -21.603 1.00 96.12 96 GLN A N 1
ATOM 708 C CA . GLN A 1 96 ? 12.388 -0.405 -22.957 1.00 96.12 96 GLN A CA 1
ATOM 709 C C . GLN A 1 96 ? 13.276 0.385 -23.936 1.00 96.12 96 GLN A C 1
ATOM 711 O O . GLN A 1 96 ? 14.061 -0.197 -24.684 1.00 96.12 96 GLN A O 1
ATOM 716 N N . SER A 1 97 ? 13.194 1.719 -23.909 1.00 96.69 97 SER A N 1
ATOM 717 C CA . SER A 1 97 ? 13.964 2.598 -24.802 1.00 96.69 97 SER A CA 1
ATOM 718 C C . SER A 1 97 ? 15.472 2.512 -24.538 1.00 96.69 97 SER A C 1
ATOM 720 O O . SER A 1 97 ? 16.260 2.362 -25.474 1.00 96.69 97 SER A O 1
ATOM 722 N N . MET A 1 98 ? 15.881 2.554 -23.263 1.00 95.62 98 MET A N 1
ATOM 723 C CA . MET A 1 98 ? 17.285 2.417 -22.859 1.00 95.62 98 MET A CA 1
ATOM 724 C C . MET A 1 98 ? 17.844 1.026 -23.180 1.00 95.62 98 MET A C 1
ATOM 726 O O . MET A 1 98 ? 18.992 0.922 -23.614 1.00 95.62 98 MET A O 1
ATOM 730 N N . LEU A 1 99 ? 17.047 -0.034 -23.004 1.00 94.88 99 LEU A N 1
ATOM 731 C CA . LEU A 1 99 ? 17.455 -1.398 -23.333 1.00 94.88 99 LEU A CA 1
ATOM 732 C C . LEU A 1 99 ? 17.640 -1.579 -24.843 1.00 94.88 99 LEU A C 1
ATOM 734 O O . LEU A 1 99 ? 18.676 -2.088 -25.266 1.00 94.88 99 LEU A O 1
ATOM 738 N N . ASN A 1 100 ? 16.676 -1.132 -25.653 1.00 95.19 100 ASN A N 1
ATOM 739 C CA . ASN A 1 100 ? 16.710 -1.291 -27.107 1.00 95.19 100 ASN A CA 1
ATOM 740 C C . ASN A 1 100 ? 17.917 -0.572 -27.735 1.00 95.19 100 ASN A C 1
ATOM 742 O O . ASN A 1 100 ? 18.678 -1.186 -28.487 1.00 95.19 100 ASN A O 1
ATOM 746 N N . GLU A 1 101 ? 18.161 0.693 -27.376 1.00 95.94 101 GLU A N 1
ATOM 747 C CA . GLU A 1 101 ? 19.352 1.415 -27.849 1.00 95.94 101 GLU A CA 1
ATOM 748 C C . GLU A 1 101 ? 20.649 0.878 -27.214 1.00 95.94 101 GLU A C 1
ATOM 750 O O . GLU A 1 101 ? 21.689 0.824 -27.876 1.00 95.94 101 GLU A O 1
ATOM 755 N N . GLY A 1 102 ? 20.606 0.388 -25.971 1.00 95.06 102 GLY A N 1
ATOM 756 C CA . GLY A 1 102 ? 21.733 -0.295 -25.331 1.00 95.06 102 GLY A CA 1
ATOM 757 C C . GLY A 1 102 ? 22.169 -1.551 -26.093 1.00 95.06 102 GLY A C 1
ATOM 758 O O . GLY A 1 102 ? 23.346 -1.689 -26.427 1.00 95.06 102 GLY A O 1
ATOM 759 N N . ILE A 1 103 ? 21.228 -2.436 -26.436 1.00 93.56 103 ILE A N 1
ATOM 760 C CA . ILE A 1 103 ? 21.484 -3.666 -27.205 1.00 93.56 103 ILE A CA 1
ATOM 761 C C . ILE A 1 103 ? 21.955 -3.346 -28.626 1.00 93.56 103 ILE A C 1
ATOM 763 O O . ILE A 1 103 ? 22.875 -3.999 -29.129 1.00 93.56 103 ILE A O 1
ATOM 767 N N . ARG A 1 104 ? 21.405 -2.305 -29.259 1.00 94.25 104 ARG A N 1
ATOM 768 C CA . ARG A 1 104 ? 21.871 -1.822 -30.567 1.00 94.25 104 ARG A CA 1
ATOM 769 C C . ARG A 1 104 ? 23.346 -1.409 -30.528 1.00 94.25 104 ARG A C 1
ATOM 771 O O . ARG A 1 104 ? 24.125 -1.844 -31.373 1.00 94.25 104 ARG A O 1
ATOM 778 N N . ASN A 1 105 ? 23.749 -0.632 -29.521 1.00 95.00 105 ASN A N 1
ATOM 779 C CA . ASN A 1 105 ? 25.140 -0.202 -29.353 1.00 95.00 105 ASN A CA 1
ATOM 780 C C . ASN A 1 105 ? 26.074 -1.366 -28.962 1.00 95.00 105 ASN A C 1
ATOM 782 O O . ASN A 1 105 ? 27.190 -1.443 -29.472 1.00 95.00 105 ASN A O 1
ATOM 786 N N . LEU A 1 106 ? 25.619 -2.303 -28.120 1.00 92.25 106 LEU A N 1
ATOM 787 C CA . LEU A 1 106 ? 26.346 -3.547 -27.818 1.00 92.25 106 LEU A CA 1
ATOM 788 C C . LEU A 1 106 ? 26.614 -4.371 -29.085 1.00 92.25 106 LEU A C 1
ATOM 790 O O . LEU A 1 106 ? 27.728 -4.845 -29.289 1.00 92.25 106 LEU A O 1
ATOM 794 N N . THR A 1 107 ? 25.609 -4.507 -29.953 1.00 90.31 107 THR A N 1
ATOM 795 C CA . THR A 1 107 ? 25.717 -5.239 -31.228 1.00 90.31 107 THR A CA 1
ATOM 796 C C . THR A 1 107 ? 26.673 -4.543 -32.203 1.00 90.31 107 THR A C 1
ATOM 798 O O . THR A 1 107 ? 27.367 -5.210 -32.962 1.00 90.31 107 THR A O 1
ATOM 801 N N . ALA A 1 108 ? 26.796 -3.214 -32.124 1.00 92.44 108 ALA A N 1
ATOM 802 C CA . ALA A 1 108 ? 27.811 -2.434 -32.836 1.00 92.44 108 ALA A CA 1
ATOM 803 C C . ALA A 1 108 ? 29.225 -2.505 -32.205 1.00 92.44 108 ALA A C 1
ATOM 805 O O . ALA A 1 108 ? 30.121 -1.772 -32.623 1.00 92.44 108 ALA A O 1
ATOM 806 N N . GLY A 1 109 ? 29.444 -3.360 -31.197 1.00 91.88 109 GLY A N 1
ATOM 807 C CA . GLY A 1 109 ? 30.749 -3.590 -30.566 1.00 91.88 109 GLY A CA 1
ATOM 808 C C . GLY A 1 109 ? 31.087 -2.666 -29.390 1.00 91.88 109 GLY A C 1
ATOM 809 O O . GLY A 1 109 ? 32.216 -2.690 -28.898 1.00 91.88 109 GLY A O 1
ATOM 810 N N . ALA A 1 110 ? 30.145 -1.851 -28.903 1.00 93.88 110 ALA A N 1
ATOM 811 C CA . ALA A 1 110 ? 30.385 -1.008 -27.734 1.00 93.88 110 ALA A CA 1
ATOM 812 C C . ALA A 1 110 ? 30.505 -1.838 -26.440 1.00 93.88 110 ALA A C 1
ATOM 814 O O . ALA A 1 110 ? 29.802 -2.824 -26.230 1.00 93.88 110 ALA A O 1
ATOM 815 N N . SER A 1 111 ? 31.358 -1.401 -25.509 1.00 94.81 111 SER A N 1
ATOM 816 C CA . SER A 1 111 ? 31.493 -2.058 -24.204 1.00 94.81 111 SER A CA 1
ATOM 817 C C . SER A 1 111 ? 30.272 -1.794 -23.315 1.00 94.81 111 SER A C 1
ATOM 819 O O . SER A 1 111 ? 30.019 -0.650 -22.933 1.00 94.81 111 SER A O 1
ATOM 821 N N . GLY A 1 112 ? 29.568 -2.849 -22.891 1.00 91.88 112 GLY A N 1
ATOM 822 C CA . GLY A 1 112 ? 28.409 -2.737 -21.989 1.00 91.88 112 GLY A CA 1
ATOM 823 C C . GLY A 1 112 ? 28.711 -2.026 -20.668 1.00 91.88 112 GLY A C 1
ATOM 824 O O . GLY A 1 112 ? 27.929 -1.197 -20.211 1.00 91.88 112 GLY A O 1
ATOM 825 N N . HIS A 1 113 ? 29.900 -2.252 -20.102 1.00 94.88 113 HIS A N 1
ATOM 826 C CA . HIS A 1 113 ? 30.363 -1.535 -18.912 1.00 94.88 113 HIS A CA 1
ATOM 827 C C . HIS A 1 113 ? 30.553 -0.030 -19.166 1.00 94.88 113 HIS A C 1
ATOM 829 O O . HIS A 1 113 ? 30.328 0.779 -18.266 1.00 94.88 113 HIS A O 1
ATOM 835 N N . ALA A 1 114 ? 30.972 0.366 -20.373 1.00 95.75 114 ALA A N 1
ATOM 836 C CA . ALA A 1 114 ? 31.093 1.775 -20.741 1.00 95.75 114 ALA A CA 1
ATOM 837 C C 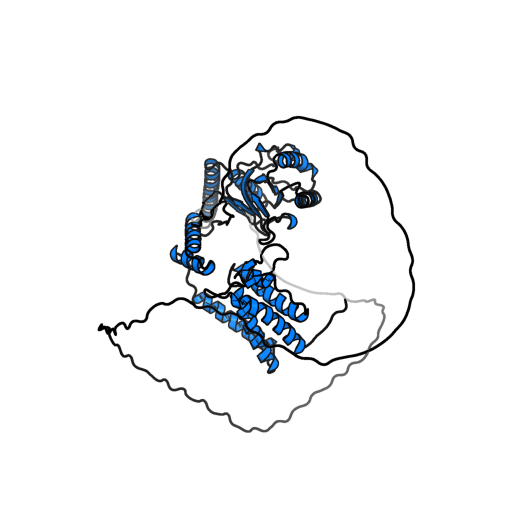. ALA A 1 114 ? 29.718 2.417 -20.979 1.00 95.75 114 ALA A C 1
ATOM 839 O O . ALA A 1 114 ? 29.481 3.508 -20.461 1.00 95.75 114 ALA A O 1
ATOM 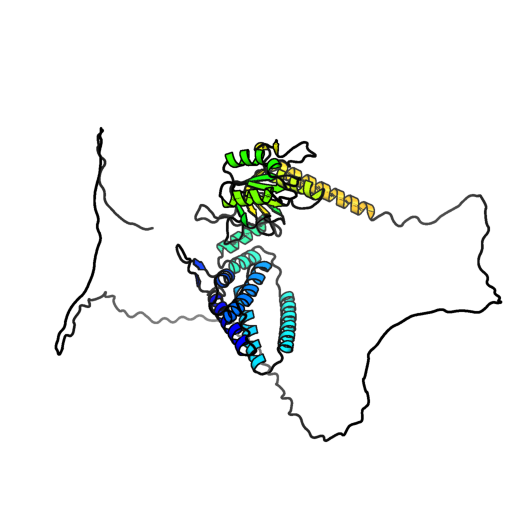840 N N . LEU A 1 115 ? 28.810 1.718 -21.673 1.00 96.06 115 LEU A N 1
ATOM 841 C CA . LEU A 1 115 ? 27.424 2.153 -21.875 1.00 96.06 115 LEU A CA 1
ATOM 842 C C . LEU A 1 115 ? 26.715 2.380 -20.536 1.00 96.06 115 LEU A C 1
ATOM 844 O O . LEU A 1 115 ? 26.208 3.476 -20.308 1.00 96.06 115 LEU A O 1
ATOM 848 N N . LYS A 1 116 ? 26.771 1.410 -19.609 1.00 95.94 116 LYS A N 1
ATOM 849 C CA . LYS A 1 116 ? 26.172 1.552 -18.271 1.00 95.94 116 LYS A CA 1
ATOM 850 C C . LYS A 1 116 ? 26.707 2.790 -17.544 1.00 95.94 116 LYS A C 1
ATOM 852 O O . LYS A 1 116 ? 25.919 3.619 -17.109 1.00 95.94 116 LYS A O 1
ATOM 857 N N . ARG A 1 117 ? 28.035 2.978 -17.481 1.00 97.31 117 ARG A N 1
ATOM 858 C CA . ARG A 1 117 ? 28.638 4.173 -16.851 1.00 97.31 117 ARG A CA 1
ATOM 859 C C . ARG A 1 117 ? 28.229 5.485 -17.530 1.00 97.31 117 ARG A C 1
ATOM 861 O O . ARG A 1 117 ? 28.207 6.518 -16.866 1.00 97.31 117 ARG A O 1
ATOM 868 N N . GLY A 1 118 ? 27.964 5.467 -18.837 1.00 97.50 118 GLY A N 1
ATOM 869 C CA . GLY A 1 118 ? 27.424 6.610 -19.574 1.00 97.50 118 GLY A CA 1
ATOM 870 C C . GLY A 1 118 ? 25.992 6.931 -19.150 1.00 97.50 118 GLY A C 1
ATOM 871 O O . GLY A 1 118 ? 25.710 8.072 -18.787 1.00 97.50 118 GLY A O 1
ATOM 872 N N . ILE A 1 119 ? 25.127 5.912 -19.115 1.00 96.94 119 ILE A N 1
ATOM 873 C CA . ILE A 1 119 ? 23.731 6.013 -18.665 1.00 96.94 119 ILE A CA 1
ATOM 874 C C . ILE A 1 119 ? 23.670 6.495 -17.209 1.00 96.94 119 ILE A C 1
ATOM 876 O O . ILE A 1 119 ? 23.006 7.490 -16.939 1.00 96.94 119 ILE A O 1
ATOM 880 N N . ASP A 1 120 ? 24.427 5.879 -16.294 1.00 97.25 120 ASP A N 1
ATOM 881 C CA . ASP A 1 120 ? 24.478 6.252 -14.870 1.00 97.25 120 ASP A CA 1
ATOM 882 C C . ASP A 1 120 ? 24.813 7.748 -14.682 1.00 97.25 120 ASP A C 1
ATOM 884 O O . ASP A 1 120 ? 24.186 8.449 -13.884 1.00 97.25 120 ASP A O 1
ATOM 888 N N . LYS A 1 121 ? 25.792 8.261 -15.444 1.00 97.88 121 LYS A N 1
ATOM 889 C CA . LYS A 1 121 ? 26.184 9.680 -15.418 1.00 97.88 121 LYS A CA 1
ATOM 890 C C . LYS A 1 121 ? 25.100 10.588 -15.992 1.00 97.88 121 LYS A C 1
ATOM 892 O O . LYS A 1 121 ? 24.795 11.608 -15.381 1.00 97.88 121 LYS A O 1
ATOM 897 N N . ALA A 1 122 ? 24.520 10.222 -17.136 1.00 97.81 122 ALA A N 1
ATOM 898 C CA . ALA A 1 122 ? 23.460 10.997 -17.773 1.00 97.81 122 ALA A CA 1
ATOM 899 C C . ALA A 1 122 ? 22.219 11.095 -16.870 1.00 97.81 122 ALA A C 1
ATOM 901 O O . ALA A 1 122 ? 21.721 12.195 -16.641 1.00 97.81 122 ALA A O 1
ATOM 902 N N . VAL A 1 123 ? 21.782 9.974 -16.285 1.00 97.81 123 VAL A N 1
ATOM 903 C CA . VAL A 1 123 ? 20.672 9.925 -15.320 1.00 97.81 123 VAL A CA 1
ATOM 904 C C . VAL A 1 123 ? 20.962 10.818 -14.116 1.00 97.81 123 VAL A C 1
ATOM 906 O O . VAL A 1 123 ? 20.105 11.617 -13.747 1.00 97.81 123 VAL A O 1
ATOM 909 N N . LYS A 1 124 ? 22.174 10.767 -13.542 1.00 97.50 124 LYS A N 1
ATOM 910 C CA . LYS A 1 124 ? 22.548 11.649 -12.425 1.00 97.50 124 LYS A CA 1
ATOM 911 C C . LYS A 1 124 ? 22.409 13.133 -12.791 1.00 97.50 124 LYS A C 1
ATOM 913 O O . LYS A 1 124 ? 21.765 13.872 -12.051 1.00 97.50 124 LYS A O 1
ATOM 918 N N . THR A 1 125 ? 22.955 13.561 -13.932 1.00 98.12 125 THR A N 1
ATOM 919 C CA . THR A 1 125 ? 22.852 14.959 -14.387 1.00 98.12 125 THR A CA 1
ATOM 920 C C . THR A 1 125 ? 21.404 15.371 -14.676 1.00 98.12 125 THR A C 1
ATOM 922 O O . THR A 1 125 ? 21.005 16.473 -14.308 1.00 98.12 125 THR A O 1
ATOM 925 N N . VAL A 1 126 ? 20.590 14.491 -15.268 1.00 97.44 126 VAL A N 1
ATOM 926 C CA . VAL A 1 126 ? 19.158 14.752 -15.499 1.00 97.44 126 VAL A CA 1
ATOM 927 C C . VAL A 1 126 ? 18.400 14.895 -14.176 1.00 97.44 126 VAL A C 1
ATOM 929 O O . VAL A 1 126 ? 17.624 15.832 -14.029 1.00 97.44 126 VAL A O 1
ATOM 932 N N . VAL A 1 127 ? 18.651 14.036 -13.183 1.00 96.81 127 VAL A N 1
ATOM 933 C CA . VAL A 1 127 ? 18.022 14.132 -11.850 1.00 96.81 127 VAL A CA 1
ATOM 934 C C . VAL A 1 127 ? 18.434 15.414 -11.118 1.00 96.81 127 VAL A C 1
ATOM 936 O O . VAL A 1 127 ? 17.594 16.057 -10.490 1.00 96.81 127 VAL A O 1
ATOM 939 N N . GLU A 1 128 ? 19.702 15.820 -11.208 1.00 97.00 128 GLU A N 1
ATOM 940 C CA . GLU A 1 128 ? 20.174 17.102 -10.666 1.00 97.00 128 GLU A CA 1
ATOM 941 C C . GLU A 1 128 ? 19.479 18.299 -11.332 1.00 97.00 128 GLU A C 1
ATOM 943 O O . GLU A 1 128 ? 19.125 19.260 -10.650 1.00 97.00 128 GLU A O 1
ATOM 948 N N . GLU A 1 129 ? 19.235 18.241 -12.642 1.00 97.19 129 GLU A N 1
ATOM 949 C CA . GLU A 1 129 ? 18.550 19.306 -13.377 1.00 97.19 129 GLU A CA 1
ATOM 950 C C . GLU A 1 129 ? 17.035 19.328 -13.111 1.00 97.19 129 GLU A C 1
ATOM 952 O O . GLU A 1 129 ? 16.463 20.398 -12.899 1.00 97.19 129 GLU A O 1
ATOM 957 N N . LEU A 1 130 ? 16.381 18.168 -13.002 1.00 95.69 130 LEU A N 1
ATOM 958 C CA . LEU A 1 130 ? 14.979 18.069 -12.575 1.00 95.69 130 LEU A CA 1
ATOM 959 C C . LEU A 1 130 ? 14.778 18.667 -11.174 1.00 95.69 130 LEU A C 1
ATOM 961 O O . LEU A 1 130 ? 13.824 19.411 -10.958 1.00 95.69 130 LEU A O 1
ATOM 965 N N . LYS A 1 131 ? 15.713 18.433 -10.242 1.00 94.62 131 LYS A N 1
ATOM 966 C CA . LYS A 1 131 ? 15.683 19.043 -8.900 1.00 94.62 131 LYS A CA 1
ATOM 967 C C . LYS A 1 131 ? 15.806 20.570 -8.921 1.00 94.62 131 LYS A C 1
ATOM 969 O O . LYS A 1 131 ? 15.212 21.217 -8.064 1.00 94.62 131 LYS A O 1
ATOM 974 N N . LYS A 1 132 ? 16.520 21.168 -9.881 1.00 96.06 132 LYS A N 1
ATOM 975 C CA . LYS A 1 132 ? 16.578 22.639 -10.032 1.00 96.06 132 LYS A CA 1
ATOM 976 C C . LYS A 1 132 ? 15.295 23.221 -10.621 1.00 96.06 132 LYS A C 1
ATOM 978 O O . LYS A 1 132 ? 14.904 24.319 -10.248 1.00 96.06 132 LYS A O 1
ATOM 983 N N . ASN A 1 133 ? 14.654 22.486 -11.530 1.00 94.69 133 ASN A N 1
ATOM 984 C CA . ASN A 1 133 ? 13.465 22.938 -12.256 1.00 94.69 133 ASN A CA 1
ATOM 985 C C . ASN A 1 133 ? 12.135 22.574 -11.566 1.00 94.69 133 ASN A C 1
ATOM 987 O O . ASN A 1 133 ? 11.069 22.922 -12.079 1.00 94.69 133 ASN A O 1
ATOM 991 N N . HIS A 1 134 ? 12.173 21.889 -10.416 1.00 93.56 134 HIS A N 1
ATOM 992 C CA . HIS A 1 134 ? 10.971 21.584 -9.643 1.00 93.56 134 HIS A CA 1
ATOM 993 C C . HIS A 1 134 ? 10.277 22.871 -9.167 1.00 93.56 134 HIS A C 1
ATOM 995 O O . HIS A 1 134 ? 10.922 23.862 -8.820 1.00 93.56 134 HIS A O 1
ATOM 1001 N N . LYS A 1 135 ? 8.944 22.842 -9.120 1.00 91.94 135 LYS A N 1
ATOM 1002 C CA . LYS A 1 135 ? 8.132 23.899 -8.511 1.00 91.94 135 LYS A CA 1
ATOM 1003 C C . LYS A 1 135 ? 7.537 23.357 -7.211 1.00 91.94 135 LYS A C 1
ATOM 1005 O O . LYS A 1 135 ? 6.953 22.275 -7.251 1.00 91.94 135 LYS A O 1
ATOM 1010 N N . PRO A 1 136 ? 7.686 24.052 -6.071 1.00 90.38 136 PRO A N 1
ATOM 1011 C CA . PRO A 1 136 ? 7.093 23.605 -4.820 1.00 90.38 136 PRO A CA 1
ATOM 1012 C C . PRO A 1 136 ? 5.570 23.762 -4.876 1.00 90.38 136 PRO A C 1
ATOM 1014 O O . PRO A 1 136 ? 5.077 24.855 -5.146 1.00 90.38 136 PRO A O 1
ATOM 1017 N N . VAL A 1 137 ? 4.854 22.679 -4.585 1.00 90.62 137 VAL A N 1
ATOM 1018 C CA . VAL A 1 137 ? 3.390 22.640 -4.444 1.00 90.62 137 VAL A CA 1
ATOM 1019 C C . VAL A 1 137 ? 3.014 23.373 -3.161 1.00 90.62 137 VAL A C 1
ATOM 1021 O O . VAL A 1 137 ? 3.510 23.013 -2.090 1.00 90.62 137 VAL A O 1
ATOM 1024 N N . LYS A 1 138 ? 2.182 24.414 -3.248 1.00 88.00 138 LYS A N 1
ATOM 1025 C CA . LYS A 1 138 ? 1.804 25.221 -2.076 1.00 88.00 138 LYS A CA 1
ATOM 1026 C C . LYS A 1 138 ? 0.316 25.506 -1.991 1.00 88.00 138 LYS A C 1
ATOM 1028 O O . LYS A 1 138 ? -0.224 25.457 -0.888 1.00 88.00 138 LYS A O 1
ATOM 1033 N N . THR A 1 139 ? -0.331 25.831 -3.105 1.00 92.62 139 THR A N 1
ATOM 1034 C CA . THR A 1 139 ? -1.733 26.260 -3.083 1.00 92.62 139 THR A CA 1
ATOM 1035 C C . THR A 1 139 ? -2.691 25.081 -3.234 1.00 92.62 139 THR A C 1
ATOM 1037 O O . THR A 1 139 ? -2.292 23.965 -3.581 1.00 92.62 139 THR A O 1
ATOM 1040 N N . TRP A 1 140 ? -3.974 25.319 -2.963 1.00 93.06 140 TRP A N 1
ATOM 1041 C CA . TRP A 1 140 ? -5.032 24.357 -3.258 1.00 93.06 140 TRP A CA 1
ATOM 1042 C C . TRP A 1 140 ? -5.100 24.050 -4.762 1.00 93.06 140 TRP A C 1
ATOM 1044 O O . TRP A 1 140 ? -5.239 22.890 -5.142 1.00 93.06 140 TRP A O 1
ATOM 1054 N N . GLU A 1 141 ? -4.909 25.053 -5.626 1.00 93.94 141 GLU A N 1
ATOM 1055 C CA . GLU A 1 141 ? -4.920 24.887 -7.084 1.00 93.94 141 GLU A CA 1
ATOM 1056 C C . GLU A 1 141 ? -3.781 23.984 -7.570 1.00 93.94 141 GLU A C 1
ATOM 1058 O O . GLU A 1 141 ? -4.025 23.133 -8.425 1.00 93.94 141 GLU A O 1
ATOM 1063 N N . ASP A 1 142 ? -2.571 24.113 -7.005 1.00 92.44 142 ASP A N 1
ATOM 1064 C CA . ASP A 1 142 ? -1.449 23.219 -7.323 1.00 92.44 142 ASP A CA 1
ATOM 1065 C C . ASP A 1 142 ? -1.823 21.755 -7.013 1.00 92.44 142 ASP A C 1
ATOM 1067 O O . ASP A 1 142 ? -1.660 20.867 -7.856 1.00 92.44 142 ASP A O 1
ATOM 1071 N N . LYS A 1 143 ? -2.364 21.505 -5.808 1.00 92.06 143 LYS A N 1
ATOM 1072 C CA . LYS A 1 143 ? -2.794 20.170 -5.350 1.00 92.06 143 LYS A CA 1
ATOM 1073 C C . LYS A 1 143 ? -3.907 19.616 -6.242 1.00 92.06 143 LYS A C 1
ATOM 1075 O O . LYS A 1 143 ? -3.802 18.489 -6.724 1.00 92.06 143 LYS A O 1
ATOM 1080 N N . ALA A 1 144 ? -4.939 20.421 -6.500 1.00 94.94 144 ALA A N 1
ATOM 1081 C CA . ALA A 1 144 ? -6.089 20.042 -7.313 1.00 94.94 144 ALA A CA 1
ATOM 1082 C C . ALA A 1 144 ? -5.683 19.742 -8.760 1.00 94.94 144 ALA A C 1
ATOM 1084 O O . ALA A 1 144 ? -6.188 18.789 -9.356 1.00 94.94 144 ALA A O 1
ATOM 1085 N N . GLN A 1 145 ? -4.746 20.511 -9.325 1.00 94.38 145 GLN A N 1
ATOM 1086 C CA . GLN A 1 145 ? -4.213 20.271 -10.663 1.00 94.38 145 GLN A CA 1
ATOM 1087 C C . GLN A 1 145 ? -3.431 18.953 -10.733 1.00 94.38 145 GLN A C 1
ATOM 1089 O O . GLN A 1 145 ? -3.647 18.182 -11.667 1.00 94.38 145 GLN A O 1
ATOM 1094 N N . ILE A 1 146 ? -2.556 18.672 -9.763 1.00 92.75 146 ILE A N 1
ATOM 1095 C CA . ILE A 1 146 ? -1.784 17.418 -9.717 1.00 92.75 146 ILE A CA 1
ATOM 1096 C C . ILE A 1 146 ? -2.726 16.220 -9.582 1.00 92.75 146 ILE A C 1
ATOM 1098 O O . ILE A 1 146 ? -2.665 15.300 -10.395 1.00 92.75 146 ILE A O 1
ATOM 1102 N N . ALA A 1 147 ? -3.653 16.269 -8.625 1.00 91.81 147 ALA A N 1
ATOM 1103 C CA . ALA A 1 147 ? -4.622 15.203 -8.401 1.00 91.81 147 ALA A CA 1
ATOM 1104 C C . ALA A 1 147 ? -5.567 15.003 -9.605 1.00 91.81 147 ALA A C 1
ATOM 1106 O O . ALA A 1 147 ? -5.890 13.867 -9.943 1.00 91.81 147 ALA A O 1
ATOM 1107 N N . THR A 1 148 ? -5.945 16.077 -10.314 1.00 93.62 148 THR A N 1
ATOM 1108 C CA . THR A 1 148 ? -6.698 15.999 -11.585 1.00 93.62 148 THR A CA 1
ATOM 1109 C C . THR A 1 148 ? -5.904 15.284 -12.679 1.00 93.62 148 THR A C 1
ATOM 1111 O O . THR A 1 148 ? -6.482 14.541 -13.465 1.00 93.62 148 THR A O 1
ATOM 1114 N N . ILE A 1 149 ? -4.593 15.527 -12.777 1.00 91.75 149 ILE A N 1
ATOM 1115 C CA . ILE A 1 149 ? -3.744 14.896 -13.797 1.00 91.75 149 ILE A CA 1
ATOM 1116 C C . ILE A 1 149 ? -3.551 13.408 -13.484 1.00 91.75 149 ILE A C 1
ATOM 1118 O O . ILE A 1 149 ? -3.681 12.596 -14.394 1.00 91.75 149 ILE A O 1
ATOM 1122 N N . ALA A 1 150 ? -3.299 13.059 -12.219 1.00 87.62 150 ALA A N 1
ATOM 1123 C CA . ALA A 1 150 ? -3.094 11.676 -11.784 1.00 87.62 150 ALA A CA 1
ATOM 1124 C C . ALA A 1 150 ? -4.369 10.817 -11.891 1.00 87.62 150 ALA A C 1
ATOM 1126 O O . ALA A 1 150 ? -4.312 9.687 -12.357 1.00 87.62 150 ALA A O 1
ATOM 1127 N N . SER A 1 151 ? -5.532 11.360 -11.512 1.00 87.50 151 SER A N 1
ATOM 1128 C CA . SER A 1 151 ? -6.825 10.651 -11.599 1.00 87.50 151 SER A CA 1
ATOM 1129 C C . SER A 1 151 ? -7.523 10.766 -12.960 1.00 87.50 151 SER A C 1
ATOM 1131 O O . SER A 1 151 ? -8.562 10.147 -13.167 1.00 87.50 151 SER A O 1
ATOM 1133 N N . ASN A 1 152 ? -7.005 11.604 -13.866 1.00 86.25 152 ASN A N 1
ATOM 1134 C CA . ASN A 1 152 ? -7.662 12.023 -15.111 1.00 86.25 152 ASN A CA 1
ATOM 1135 C C . ASN A 1 152 ? -9.070 12.656 -14.912 1.00 86.25 152 ASN A C 1
ATOM 1137 O O . ASN A 1 152 ? -9.798 12.865 -15.885 1.00 86.25 152 ASN A O 1
ATOM 1141 N N . ASP A 1 153 ? -9.451 13.016 -13.675 1.00 88.75 153 ASP A N 1
ATOM 1142 C CA . ASP A 1 153 ? -10.775 13.538 -13.311 1.00 88.75 153 ASP A CA 1
ATOM 1143 C C . ASP A 1 153 ? -10.686 14.806 -12.433 1.00 88.75 153 ASP A C 1
ATOM 1145 O O . ASP A 1 153 ? -10.017 14.866 -11.400 1.00 88.75 153 ASP A O 1
ATOM 1149 N N . LYS A 1 154 ? -11.401 15.864 -12.839 1.00 92.69 154 LYS A N 1
ATOM 1150 C CA . LYS A 1 154 ? -11.405 17.170 -12.146 1.00 92.69 154 LYS A CA 1
ATOM 1151 C C . LYS A 1 154 ? -12.166 17.167 -10.821 1.00 92.69 154 LYS A C 1
ATOM 1153 O O . LYS A 1 154 ? -11.912 18.016 -9.971 1.00 92.69 154 LYS A O 1
ATOM 1158 N N . THR A 1 155 ? -13.146 16.292 -10.679 1.00 91.50 155 THR A N 1
ATOM 1159 C CA . THR A 1 155 ? -14.004 16.144 -9.500 1.00 91.50 155 THR A CA 1
ATOM 1160 C C . THR A 1 155 ? -13.227 15.429 -8.402 1.00 91.50 155 THR A C 1
ATOM 1162 O O . THR A 1 155 ? -13.139 15.943 -7.288 1.00 91.50 155 THR A O 1
ATOM 1165 N N . ILE A 1 156 ? -12.565 14.320 -8.751 1.00 91.00 156 ILE A N 1
ATOM 1166 C CA . ILE A 1 156 ? -11.631 13.605 -7.868 1.00 91.00 156 ILE A CA 1
ATOM 1167 C C . ILE A 1 156 ? -10.461 14.516 -7.476 1.00 91.00 156 ILE A C 1
ATOM 1169 O O . ILE A 1 156 ? -10.151 14.649 -6.292 1.00 91.00 156 ILE A O 1
ATOM 1173 N N . GLY A 1 157 ? -9.873 15.233 -8.443 1.00 92.94 157 GLY A N 1
ATOM 1174 C CA . GLY A 1 157 ? -8.785 16.175 -8.181 1.00 92.94 157 GLY A CA 1
ATOM 1175 C C . GLY A 1 157 ? -9.128 17.256 -7.147 1.00 92.94 157 GLY A C 1
ATOM 1176 O O . GLY A 1 157 ? -8.310 17.560 -6.279 1.00 92.94 157 GLY A O 1
ATOM 1177 N N . LYS A 1 158 ? -10.355 17.795 -7.186 1.00 94.19 158 LYS A N 1
ATOM 1178 C CA . LYS A 1 158 ? -10.857 18.736 -6.171 1.00 94.19 158 LYS A CA 1
ATOM 1179 C C . LYS A 1 158 ? -11.048 18.082 -4.806 1.00 94.19 158 LYS A C 1
ATOM 1181 O O . LYS A 1 158 ? -10.557 18.624 -3.824 1.00 94.19 158 LYS A O 1
ATOM 1186 N N . MET A 1 159 ? -11.699 16.918 -4.745 1.00 92.06 159 MET A N 1
ATOM 1187 C CA . MET A 1 159 ? -11.926 16.208 -3.477 1.00 92.06 159 MET A CA 1
ATOM 1188 C C . MET A 1 159 ? -10.614 15.897 -2.744 1.00 92.06 159 MET A C 1
ATOM 1190 O O . MET A 1 159 ? -10.538 16.066 -1.530 1.00 92.06 159 MET A O 1
ATOM 1194 N N . ILE A 1 160 ? -9.561 15.512 -3.474 1.00 91.06 160 ILE A N 1
ATOM 1195 C CA . ILE A 1 160 ? -8.228 15.270 -2.900 1.00 91.06 160 ILE A CA 1
ATOM 1196 C C . ILE A 1 160 ? -7.605 16.570 -2.362 1.00 91.06 160 ILE A C 1
ATOM 1198 O O . ILE A 1 160 ? -7.027 16.570 -1.275 1.00 91.06 160 ILE A O 1
ATOM 1202 N N . ALA A 1 161 ? -7.741 17.693 -3.074 1.00 92.00 161 ALA A N 1
ATOM 1203 C CA . ALA A 1 161 ? -7.242 18.986 -2.601 1.00 92.00 161 ALA A CA 1
ATOM 1204 C C . ALA A 1 161 ? -7.996 19.488 -1.354 1.00 92.00 161 ALA A C 1
ATOM 1206 O O . ALA A 1 161 ? -7.357 19.934 -0.399 1.00 92.00 161 ALA A O 1
ATOM 1207 N N . ASP A 1 162 ? -9.324 19.336 -1.328 1.00 91.31 162 ASP A N 1
ATOM 1208 C CA . ASP A 1 162 ? -10.178 19.654 -0.176 1.00 91.31 162 ASP A CA 1
ATOM 1209 C C . ASP A 1 162 ? -9.836 18.780 1.041 1.00 91.31 162 ASP A C 1
ATOM 1211 O O . ASP A 1 162 ? -9.807 19.268 2.173 1.00 91.31 162 ASP A O 1
ATOM 1215 N N . ALA A 1 163 ? -9.543 17.492 0.828 1.00 90.19 163 ALA A N 1
ATOM 1216 C CA . ALA A 1 163 ? -9.073 16.596 1.882 1.00 90.19 163 ALA A CA 1
ATOM 1217 C C . ALA A 1 163 ? -7.733 17.086 2.458 1.00 90.19 163 ALA A C 1
ATOM 1219 O O . ALA A 1 163 ? -7.634 17.309 3.665 1.00 90.19 163 ALA A O 1
ATOM 1220 N N . LEU A 1 164 ? -6.743 17.350 1.595 1.00 88.69 164 LEU A N 1
ATOM 1221 C CA . LEU A 1 164 ? -5.403 17.834 1.963 1.00 88.69 164 LEU A CA 1
ATOM 1222 C C . LEU A 1 164 ? -5.384 19.213 2.647 1.00 88.69 164 LEU A C 1
ATOM 1224 O O . LEU A 1 164 ? -4.386 19.561 3.281 1.00 88.69 164 LEU A O 1
ATOM 1228 N N . GLU A 1 165 ? -6.421 20.039 2.498 1.00 88.38 165 GLU A N 1
ATOM 1229 C CA . GLU A 1 165 ? -6.574 21.252 3.314 1.00 88.38 165 GLU A CA 1
ATOM 1230 C C . GLU A 1 165 ? -7.177 20.965 4.688 1.00 88.38 165 GLU A C 1
ATOM 1232 O O . GLU A 1 165 ? -6.701 21.519 5.678 1.00 88.38 165 GLU A O 1
ATOM 1237 N N . LYS A 1 166 ? -8.175 20.077 4.776 1.00 86.81 166 LYS A N 1
ATOM 1238 C CA . LYS A 1 166 ? -8.831 19.743 6.050 1.00 86.81 166 LYS A CA 1
ATOM 1239 C C . LYS A 1 166 ? -7.929 18.948 6.996 1.00 86.81 166 LYS A C 1
ATOM 1241 O O . LYS A 1 166 ? -7.946 19.219 8.193 1.00 86.81 166 LYS A O 1
ATOM 1246 N N . VAL A 1 167 ? -7.160 17.981 6.483 1.00 85.75 167 VAL A N 1
ATOM 1247 C CA . VAL A 1 167 ? -6.267 17.135 7.306 1.00 85.75 167 VAL A CA 1
ATOM 1248 C C . VAL A 1 167 ? -4.845 17.699 7.436 1.00 85.75 167 VAL A C 1
ATOM 1250 O O . VAL A 1 167 ? -4.093 17.288 8.316 1.00 85.75 167 VAL A O 1
ATOM 1253 N N . GLY A 1 168 ? -4.476 18.674 6.598 1.00 82.62 168 GLY A N 1
ATOM 1254 C CA . GLY A 1 168 ? -3.127 19.236 6.534 1.00 82.62 168 GLY A CA 1
ATOM 1255 C C . GLY A 1 168 ? -2.130 18.355 5.767 1.00 82.62 168 GLY A C 1
ATOM 1256 O O . GLY A 1 168 ? -2.466 17.292 5.256 1.00 82.62 168 GLY A O 1
ATOM 1257 N N . HIS A 1 169 ? -0.876 18.808 5.660 1.00 72.88 169 HIS A N 1
ATOM 1258 C CA . HIS A 1 169 ? 0.135 18.136 4.826 1.00 72.88 169 HIS A CA 1
ATOM 1259 C C . HIS A 1 169 ? 0.577 16.761 5.358 1.00 72.88 169 HIS A C 1
ATOM 1261 O O . HIS A 1 169 ? 0.922 15.894 4.563 1.00 72.88 169 HIS A O 1
ATOM 1267 N N . GLU A 1 170 ? 0.551 16.572 6.679 1.00 70.25 170 GLU A N 1
ATOM 1268 C CA . GLU A 1 170 ? 0.910 15.319 7.366 1.00 70.25 170 GLU A CA 1
ATOM 1269 C C . GLU A 1 170 ? -0.336 14.511 7.787 1.00 70.25 170 GLU A C 1
ATOM 1271 O O . GLU A 1 170 ? -0.242 13.577 8.580 1.00 70.25 170 GLU A O 1
ATOM 1276 N N . GLY A 1 171 ? -1.522 14.895 7.302 1.00 77.50 171 GLY A N 1
ATOM 1277 C CA . GLY A 1 171 ? -2.774 14.224 7.631 1.00 77.50 171 GLY A CA 1
ATOM 1278 C C . GLY A 1 171 ? -3.009 12.964 6.797 1.00 77.50 171 GLY A C 1
ATOM 1279 O O . GLY A 1 171 ? -2.658 12.900 5.620 1.00 77.50 171 GLY A O 1
ATOM 1280 N N . VAL A 1 172 ? -3.639 11.967 7.414 1.00 84.88 172 VAL A N 1
ATOM 1281 C CA . VAL A 1 172 ? -3.973 10.688 6.773 1.00 84.88 172 VAL A CA 1
ATOM 1282 C C . VAL A 1 172 ? -5.229 10.848 5.915 1.00 84.88 172 VAL A C 1
ATOM 1284 O O . VAL A 1 172 ? -6.218 11.433 6.358 1.00 84.88 172 VAL A O 1
ATOM 1287 N N . ILE A 1 173 ? -5.202 10.300 4.699 1.00 86.75 173 ILE A N 1
ATOM 1288 C CA . ILE A 1 173 ? -6.355 10.214 3.795 1.00 86.75 173 ILE A CA 1
ATOM 1289 C C . ILE A 1 173 ? -6.581 8.738 3.469 1.00 86.75 173 ILE A C 1
ATOM 1291 O O . ILE A 1 173 ? -5.660 8.055 3.026 1.00 86.75 173 ILE A O 1
ATOM 1295 N N . THR A 1 174 ? -7.805 8.255 3.666 1.00 85.00 174 THR A N 1
ATOM 1296 C CA . THR A 1 174 ? -8.239 6.905 3.286 1.00 85.00 174 THR A CA 1
ATOM 1297 C C . THR A 1 174 ? -9.313 6.972 2.204 1.00 85.00 174 THR A C 1
ATOM 1299 O O . THR A 1 174 ? -10.012 7.976 2.062 1.00 85.00 174 THR A O 1
ATOM 1302 N N . VAL A 1 175 ? -9.445 5.892 1.433 1.00 85.44 175 VAL A N 1
ATOM 1303 C CA . VAL A 1 175 ? -10.496 5.722 0.421 1.00 85.44 175 VAL A CA 1
ATOM 1304 C C . VAL A 1 175 ? -11.263 4.443 0.744 1.00 85.44 175 VAL A C 1
ATOM 1306 O O . VAL A 1 175 ? -10.674 3.361 0.787 1.00 85.44 175 VAL A O 1
ATOM 1309 N N . GLU A 1 176 ? -12.566 4.591 0.985 1.00 80.50 176 GLU A N 1
ATOM 1310 C CA . GLU A 1 176 ? -13.513 3.520 1.322 1.00 80.50 176 GLU A CA 1
ATOM 1311 C C . GLU A 1 176 ? -14.570 3.387 0.212 1.00 80.50 176 GLU A C 1
ATOM 1313 O O . GLU A 1 176 ? -14.913 4.373 -0.446 1.00 80.50 176 GLU A O 1
ATOM 1318 N N . GLU A 1 177 ? -15.108 2.183 0.002 1.00 80.50 177 GLU A N 1
ATOM 1319 C CA . GLU A 1 177 ? -16.176 1.966 -0.978 1.00 80.50 177 GLU A CA 1
ATOM 1320 C C . GLU A 1 177 ? -17.521 2.495 -0.447 1.00 80.50 177 GLU A C 1
ATOM 1322 O O . GLU A 1 177 ? -18.025 2.085 0.602 1.00 80.50 177 GLU A O 1
ATOM 1327 N N . GLY A 1 178 ? -18.118 3.433 -1.183 1.00 81.81 178 GLY A N 1
ATOM 1328 C CA . GLY A 1 178 ? -19.413 4.013 -0.838 1.00 81.81 178 GLY A CA 1
ATOM 1329 C C . GLY A 1 178 ? -20.580 3.067 -1.137 1.00 81.81 178 GLY A C 1
ATOM 1330 O O . GLY A 1 178 ? -20.645 2.441 -2.188 1.00 81.81 178 GLY A O 1
ATOM 1331 N N . LYS A 1 179 ? -21.585 3.038 -0.252 1.00 81.06 179 LYS A N 1
ATOM 1332 C CA . LYS A 1 179 ? -22.867 2.326 -0.495 1.00 81.06 179 LYS A CA 1
ATOM 1333 C C . LYS A 1 179 ? -23.811 3.059 -1.465 1.00 81.06 179 LYS A C 1
ATOM 1335 O O . LYS A 1 179 ? -24.911 2.583 -1.739 1.00 81.06 179 LYS A O 1
ATOM 1340 N N . THR A 1 180 ? -23.409 4.242 -1.920 1.00 88.50 180 THR A N 1
ATOM 1341 C CA . THR A 1 180 ? -24.158 5.177 -2.763 1.00 88.50 180 THR A CA 1
ATOM 1342 C C . THR A 1 180 ? -23.371 5.515 -4.017 1.00 88.50 180 THR A C 1
ATOM 1344 O O . THR A 1 180 ? -22.147 5.515 -3.993 1.00 88.50 180 THR A O 1
ATOM 1347 N N . ALA A 1 181 ? -24.060 5.897 -5.095 1.00 84.38 181 ALA A N 1
ATOM 1348 C CA . ALA A 1 181 ? -23.397 6.341 -6.325 1.00 84.38 181 ALA A CA 1
ATOM 1349 C C . ALA A 1 181 ? -22.639 7.683 -6.182 1.00 84.38 181 ALA A C 1
ATOM 1351 O O . ALA A 1 181 ? -21.865 8.056 -7.059 1.00 84.38 181 ALA A O 1
ATOM 1352 N N . GLU A 1 182 ? -22.882 8.421 -5.098 1.00 84.56 182 GLU A N 1
ATOM 1353 C CA . GLU A 1 182 ? -22.207 9.677 -4.776 1.00 84.56 182 GLU A CA 1
ATOM 1354 C C . GLU A 1 182 ? -20.915 9.431 -3.984 1.00 84.56 182 GLU A C 1
ATOM 1356 O O . GLU A 1 182 ? -20.924 8.752 -2.952 1.00 84.56 182 GLU A O 1
ATOM 1361 N N . THR A 1 183 ? -19.816 10.032 -4.445 1.00 86.94 183 THR A N 1
ATOM 1362 C CA . THR A 1 183 ? -18.536 10.097 -3.726 1.00 86.94 183 THR A CA 1
ATOM 1363 C C . THR A 1 183 ? -18.573 11.229 -2.702 1.00 86.94 183 THR A C 1
ATOM 1365 O O . THR A 1 183 ? -18.840 12.376 -3.058 1.00 86.94 183 THR A O 1
ATOM 1368 N N . ASN A 1 184 ? -18.274 10.922 -1.439 1.00 86.00 184 ASN A N 1
ATOM 1369 C CA . ASN A 1 184 ? -18.346 11.867 -0.324 1.00 86.00 184 ASN A CA 1
ATOM 1370 C C . ASN A 1 184 ? -16.988 12.028 0.374 1.00 86.00 184 ASN A C 1
ATOM 1372 O O . ASN A 1 184 ? -16.214 11.079 0.464 1.00 86.00 184 ASN A O 1
ATOM 1376 N N . LEU A 1 185 ? -16.723 13.227 0.906 1.00 85.88 185 LEU A N 1
ATOM 1377 C CA . LEU A 1 185 ? -15.535 13.539 1.707 1.00 85.88 185 LEU A CA 1
ATOM 1378 C C . LEU A 1 185 ? -15.927 13.755 3.175 1.00 85.88 185 LEU A C 1
ATOM 1380 O O . LEU A 1 185 ? -16.329 14.855 3.566 1.00 85.88 185 LEU A O 1
ATOM 1384 N N . GLU A 1 186 ? -15.770 12.713 3.989 1.00 84.19 186 GLU A N 1
ATOM 1385 C CA . GLU A 1 186 ? -15.904 12.778 5.448 1.00 84.19 186 GLU A CA 1
ATOM 1386 C C . GLU A 1 186 ? -14.541 13.063 6.098 1.00 84.19 186 GLU A C 1
ATOM 1388 O O . GLU A 1 186 ? -13.523 12.507 5.695 1.00 84.19 186 GLU A O 1
ATOM 1393 N N . VAL A 1 187 ? -14.516 13.914 7.129 1.00 82.81 187 VAL A N 1
ATOM 1394 C CA . VAL A 1 187 ? -13.360 14.041 8.031 1.00 82.81 187 VAL A CA 1
ATOM 1395 C C . VAL A 1 187 ? -13.754 13.418 9.357 1.00 82.81 187 VAL A C 1
ATOM 1397 O O . VAL A 1 187 ? -14.719 13.856 9.985 1.00 82.81 187 VAL A O 1
ATOM 1400 N N . VAL A 1 188 ? -13.013 12.396 9.769 1.00 83.50 188 VAL A N 1
ATOM 1401 C CA . VAL A 1 188 ? -13.259 11.630 10.992 1.00 83.50 188 VAL A CA 1
ATOM 1402 C C . VAL A 1 188 ? -12.009 11.613 11.863 1.00 83.50 188 VAL A C 1
ATOM 1404 O O . VAL A 1 188 ? -10.891 11.695 11.359 1.00 83.50 188 VAL A O 1
ATOM 1407 N N . GLU A 1 189 ? -12.195 11.497 13.176 1.00 82.94 189 GLU A N 1
ATOM 1408 C CA . GLU A 1 189 ? -11.083 11.291 14.107 1.00 82.94 189 GLU A CA 1
ATOM 1409 C C . GLU A 1 189 ? -10.480 9.893 13.850 1.00 82.94 189 GLU A C 1
ATOM 1411 O O . GLU A 1 189 ? -11.202 8.890 13.778 1.00 82.94 189 GLU A O 1
ATOM 1416 N N . GLY A 1 190 ? -9.160 9.819 13.694 1.00 88.56 190 GLY A N 1
ATOM 1417 C CA . GLY A 1 190 ? -8.445 8.602 13.313 1.00 88.56 190 GLY A CA 1
ATOM 1418 C C . GLY A 1 190 ? -6.942 8.720 13.563 1.00 88.56 190 GLY A C 1
ATOM 1419 O O . GLY A 1 190 ? -6.451 9.780 13.951 1.00 88.56 190 GLY A O 1
ATOM 1420 N N . MET A 1 191 ? -6.205 7.630 13.351 1.00 90.88 191 MET A N 1
ATOM 1421 C CA . MET A 1 191 ? -4.739 7.626 13.435 1.00 90.88 191 MET A CA 1
ATOM 1422 C C . MET A 1 191 ? -4.124 6.556 12.538 1.00 90.88 191 MET A C 1
ATOM 1424 O O . MET A 1 191 ? -4.732 5.513 12.316 1.00 90.88 191 MET A O 1
ATOM 1428 N N . GLN A 1 192 ? -2.887 6.786 12.104 1.00 93.12 192 GLN A N 1
ATOM 1429 C CA . GLN A 1 192 ? -2.044 5.786 11.452 1.00 93.12 192 GLN A CA 1
ATOM 1430 C C . GLN A 1 192 ? -0.770 5.568 12.275 1.00 93.12 192 GLN A C 1
ATOM 1432 O O . GLN A 1 192 ? -0.282 6.495 12.925 1.00 93.12 192 GLN A O 1
ATOM 1437 N N . PHE A 1 193 ? -0.243 4.344 12.267 1.00 94.69 193 PHE A N 1
ATOM 1438 C CA . PHE A 1 193 ? 1.051 4.017 12.862 1.00 94.69 193 PHE A CA 1
ATOM 1439 C C . PHE A 1 193 ? 1.780 2.905 12.096 1.00 94.69 193 PHE A C 1
ATOM 1441 O O . PHE A 1 193 ? 1.159 2.003 11.535 1.00 94.69 193 PHE A O 1
ATOM 1448 N N . ASP A 1 194 ? 3.113 2.960 12.132 1.00 92.44 194 ASP A N 1
ATOM 1449 C CA . ASP A 1 194 ? 4.040 2.168 11.306 1.00 92.44 194 ASP A CA 1
ATOM 1450 C C . ASP A 1 194 ? 4.198 0.714 11.816 1.00 92.44 194 ASP A C 1
ATOM 1452 O O . ASP A 1 194 ? 5.284 0.260 12.207 1.00 92.44 194 ASP A O 1
ATOM 1456 N N . ARG A 1 195 ? 3.079 -0.012 11.915 1.00 95.88 195 ARG A N 1
ATOM 1457 C CA . ARG A 1 195 ? 3.017 -1.446 12.228 1.00 95.88 195 ARG A CA 1
ATOM 1458 C C . ARG A 1 195 ? 1.977 -2.126 11.342 1.00 95.88 195 ARG A C 1
ATOM 1460 O O . ARG A 1 195 ? 0.785 -1.931 11.548 1.00 95.88 195 ARG A O 1
ATOM 1467 N N . GLY A 1 196 ? 2.428 -2.950 10.404 1.00 95.44 196 GLY A N 1
ATOM 1468 C CA . GLY A 1 196 ? 1.556 -3.772 9.568 1.00 95.44 196 GLY A CA 1
ATOM 1469 C C . GLY A 1 196 ? 1.144 -5.101 10.202 1.00 95.44 196 GLY A C 1
ATOM 1470 O O . GLY A 1 196 ? 1.445 -5.391 11.368 1.00 95.44 196 GLY A O 1
ATOM 1471 N N . TYR A 1 197 ? 0.473 -5.936 9.407 1.00 96.19 197 TYR A N 1
ATOM 1472 C CA . TYR A 1 197 ? 0.004 -7.255 9.830 1.00 96.19 197 TYR A CA 1
ATOM 1473 C C . TYR A 1 197 ? 1.159 -8.201 10.202 1.00 96.19 197 TYR A C 1
ATOM 1475 O O . TYR A 1 197 ? 2.193 -8.275 9.539 1.00 96.19 197 TYR A O 1
ATOM 1483 N N . LEU A 1 198 ? 0.955 -9.011 11.244 1.00 95.69 198 LEU A N 1
ATOM 1484 C CA . LEU A 1 198 ? 1.905 -10.056 11.651 1.00 95.69 198 LEU A CA 1
ATOM 1485 C C . LEU A 1 198 ? 1.941 -11.259 10.698 1.00 95.69 198 LEU A C 1
ATOM 1487 O O . LEU A 1 198 ? 2.882 -12.050 10.729 1.00 95.69 198 LEU A O 1
ATOM 1491 N N . SER A 1 199 ? 0.917 -11.420 9.858 1.00 95.00 199 SER A N 1
ATOM 1492 C CA . SER A 1 199 ? 0.838 -12.492 8.871 1.00 95.00 199 SER A CA 1
ATOM 1493 C C . SER A 1 199 ? 0.063 -12.045 7.628 1.00 95.00 199 SER A C 1
ATOM 1495 O O . SER A 1 199 ? -1.049 -11.537 7.785 1.00 95.00 199 SER A O 1
ATOM 1497 N N . PRO A 1 200 ? 0.568 -12.291 6.401 1.00 93.31 200 PRO A N 1
ATOM 1498 C CA . PRO A 1 200 ? -0.174 -12.020 5.166 1.00 93.31 200 PRO A CA 1
ATOM 1499 C C . PRO A 1 200 ? -1.517 -12.759 5.075 1.00 93.31 200 PRO A C 1
ATOM 1501 O O . PRO A 1 200 ? -2.399 -12.335 4.343 1.00 93.31 200 PRO A O 1
ATOM 1504 N N . TYR A 1 201 ? -1.715 -13.836 5.843 1.00 94.69 201 TYR A N 1
ATOM 1505 C CA . TYR A 1 201 ? -2.987 -14.565 5.890 1.00 94.69 201 TYR A CA 1
ATOM 1506 C C . TYR A 1 201 ? -4.132 -13.801 6.587 1.00 94.69 201 TYR A C 1
ATOM 1508 O O . TYR A 1 201 ? -5.260 -14.292 6.610 1.00 94.69 201 TYR A O 1
ATOM 1516 N N . PHE A 1 202 ? -3.875 -12.614 7.153 1.00 96.25 202 PHE A N 1
ATOM 1517 C CA . PHE A 1 202 ? -4.933 -11.721 7.638 1.00 96.25 202 PHE A CA 1
ATOM 1518 C C . PHE A 1 202 ? -5.560 -10.852 6.534 1.00 96.25 202 PHE A C 1
ATOM 1520 O O . PHE A 1 202 ? -6.674 -10.364 6.745 1.00 96.25 202 PHE A O 1
ATOM 1527 N N . VAL A 1 203 ? -4.893 -10.703 5.378 1.00 94.31 203 VAL A N 1
ATOM 1528 C CA . VAL A 1 203 ? -5.366 -9.934 4.211 1.00 94.31 203 VAL A CA 1
ATOM 1529 C C 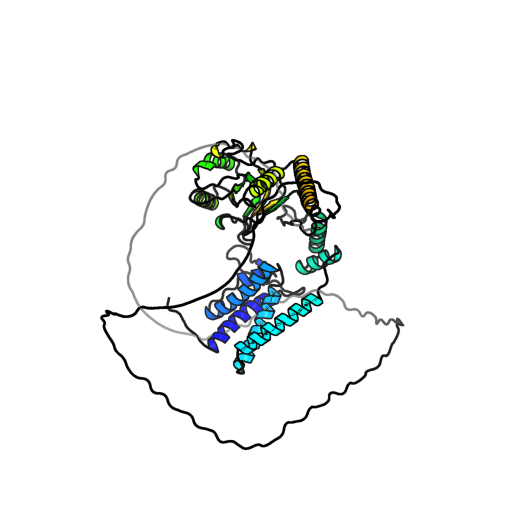. VAL A 1 203 ? -6.786 -10.356 3.820 1.00 94.31 203 VAL A C 1
ATOM 1531 O O . VAL A 1 203 ? -7.107 -11.544 3.744 1.00 94.31 203 VAL A O 1
ATOM 1534 N N . THR A 1 204 ? -7.647 -9.366 3.591 1.00 92.56 204 THR A N 1
ATOM 1535 C CA . THR A 1 204 ? -9.035 -9.544 3.132 1.00 92.56 204 THR A CA 1
ATOM 1536 C C . THR A 1 204 ? -9.228 -9.086 1.698 1.00 92.56 204 THR A C 1
ATOM 1538 O O . THR A 1 204 ? -10.095 -9.629 1.021 1.00 92.56 204 THR A O 1
ATOM 1541 N N . ASP A 1 205 ? -8.426 -8.119 1.251 1.00 88.00 205 ASP A N 1
ATOM 1542 C CA . ASP A 1 205 ? -8.371 -7.629 -0.121 1.00 88.00 205 ASP A CA 1
ATOM 1543 C C . ASP A 1 205 ? -7.031 -8.058 -0.751 1.00 88.00 205 ASP A C 1
ATOM 1545 O O . ASP A 1 205 ? -5.995 -7.445 -0.474 1.00 88.00 205 ASP A O 1
ATOM 1549 N N . PRO A 1 206 ? -7.013 -9.120 -1.581 1.00 84.81 206 PRO A N 1
ATOM 1550 C CA . PRO A 1 206 ? -5.805 -9.567 -2.270 1.00 84.81 206 PRO A CA 1
ATOM 1551 C C . PRO A 1 206 ? -5.368 -8.662 -3.432 1.00 84.81 206 PRO A C 1
ATOM 1553 O O . PRO A 1 206 ? -4.228 -8.791 -3.873 1.00 84.81 206 PRO A O 1
ATOM 1556 N N . GLU A 1 207 ? -6.239 -7.786 -3.953 1.00 80.00 207 GLU A N 1
ATOM 1557 C CA . GLU A 1 207 ? -5.878 -6.850 -5.030 1.00 80.00 207 GLU A CA 1
ATOM 1558 C C . GLU A 1 207 ? -5.051 -5.685 -4.444 1.00 80.00 207 GLU A C 1
ATOM 1560 O O . GLU A 1 207 ? -4.002 -5.332 -4.995 1.00 80.00 207 GLU A O 1
ATOM 1565 N N . ARG A 1 208 ? -5.455 -5.163 -3.274 1.00 80.94 208 ARG A N 1
ATOM 1566 C CA . ARG A 1 208 ? -4.722 -4.124 -2.516 1.00 80.94 208 ARG A CA 1
ATOM 1567 C C . ARG A 1 208 ? -3.645 -4.663 -1.567 1.00 80.94 208 ARG A C 1
ATOM 1569 O O . ARG A 1 208 ? -2.763 -3.908 -1.174 1.00 80.94 208 ARG A O 1
ATOM 1576 N N . MET A 1 209 ? -3.679 -5.955 -1.229 1.00 87.12 209 MET A N 1
ATOM 1577 C CA . MET A 1 209 ? -2.853 -6.586 -0.181 1.00 87.12 209 MET A CA 1
ATOM 1578 C C . MET A 1 209 ? -3.089 -5.994 1.223 1.00 87.12 209 MET A C 1
ATOM 1580 O O . MET A 1 209 ? -2.165 -5.857 2.025 1.00 87.12 209 MET A O 1
ATOM 1584 N N . GLU A 1 210 ? -4.349 -5.684 1.534 1.00 92.25 210 GLU A N 1
ATOM 1585 C CA . GLU A 1 210 ? -4.780 -5.054 2.788 1.00 92.25 210 GLU A CA 1
ATOM 1586 C C . GLU A 1 210 ? -5.720 -5.968 3.597 1.00 92.25 210 GLU A C 1
ATOM 1588 O O . GLU A 1 210 ? -6.519 -6.739 3.052 1.00 92.25 210 GLU A O 1
ATOM 1593 N N . ALA A 1 211 ? -5.656 -5.875 4.925 1.00 95.06 211 ALA A N 1
ATOM 1594 C CA . ALA A 1 211 ? -6.674 -6.407 5.827 1.00 95.06 211 ALA A CA 1
ATOM 1595 C C . ALA A 1 211 ? -7.596 -5.265 6.279 1.00 95.06 211 ALA A C 1
ATOM 1597 O O . ALA A 1 211 ? -7.180 -4.385 7.029 1.00 95.06 211 ALA A O 1
ATOM 1598 N N . VAL A 1 212 ? -8.845 -5.301 5.821 1.00 94.62 212 VAL A N 1
ATOM 1599 C CA . VAL A 1 212 ? -9.899 -4.316 6.092 1.00 94.62 212 VAL A CA 1
ATOM 1600 C C . VAL A 1 212 ? -10.909 -4.927 7.064 1.00 94.62 212 VAL A C 1
ATOM 1602 O O . VAL A 1 212 ? -11.376 -6.054 6.872 1.00 94.62 212 VAL A O 1
ATOM 1605 N N . LEU A 1 213 ? -11.215 -4.203 8.141 1.00 94.56 213 LEU A N 1
ATOM 1606 C CA . LEU A 1 213 ? -12.106 -4.632 9.219 1.00 94.56 213 LEU A CA 1
ATOM 1607 C C . LEU A 1 213 ? -13.163 -3.546 9.498 1.00 94.56 213 LEU A C 1
ATOM 1609 O O . LEU A 1 213 ? -12.895 -2.582 10.216 1.00 94.56 213 LEU A O 1
ATOM 1613 N N . ASP A 1 214 ? -14.370 -3.719 8.956 1.00 93.12 214 ASP A N 1
ATOM 1614 C CA . ASP A 1 214 ? -15.504 -2.798 9.146 1.00 93.12 214 ASP A CA 1
ATOM 1615 C C . ASP A 1 214 ? -16.206 -2.989 10.502 1.00 93.12 214 ASP A C 1
ATOM 1617 O O . ASP A 1 214 ? -16.510 -4.119 10.884 1.00 93.12 214 ASP A O 1
ATOM 1621 N N . ASP A 1 215 ? -16.545 -1.897 11.200 1.00 93.44 215 ASP A N 1
ATOM 1622 C CA . ASP A 1 215 ? -17.211 -1.907 12.521 1.00 93.44 215 ASP A CA 1
ATOM 1623 C C . ASP A 1 215 ? -16.495 -2.833 13.529 1.00 93.44 215 ASP A C 1
ATOM 1625 O O . ASP A 1 215 ? -17.071 -3.746 14.131 1.00 93.44 215 ASP A O 1
ATOM 1629 N N . ALA A 1 216 ? -15.184 -2.621 13.658 1.00 95.44 216 ALA A N 1
ATOM 1630 C CA . ALA A 1 216 ? -14.274 -3.529 14.339 1.00 95.44 216 ALA A CA 1
ATOM 1631 C C . ALA A 1 216 ? -14.051 -3.191 15.820 1.00 95.44 216 ALA A C 1
ATOM 1633 O O . ALA A 1 216 ? -14.008 -2.026 16.231 1.00 95.44 216 ALA A O 1
ATOM 1634 N N . LEU A 1 217 ? -13.840 -4.239 16.621 1.00 97.00 217 LEU A N 1
ATOM 1635 C CA . LEU A 1 217 ? -13.366 -4.129 18.004 1.00 97.00 217 LEU A CA 1
ATOM 1636 C C . LEU A 1 217 ? -11.829 -4.088 18.056 1.00 97.00 217 LEU A C 1
ATOM 1638 O O . LEU A 1 217 ? -11.156 -4.721 17.246 1.00 97.00 217 LEU A O 1
ATOM 1642 N N . VAL A 1 218 ? -11.258 -3.388 19.034 1.00 97.06 218 VAL A N 1
ATOM 1643 C CA . VAL A 1 218 ? -9.804 -3.253 19.212 1.00 97.06 218 VAL A CA 1
ATOM 1644 C C . VAL A 1 218 ? -9.402 -3.777 20.586 1.00 97.06 218 VAL A C 1
ATOM 1646 O O . VAL A 1 218 ? -9.768 -3.209 21.617 1.00 97.06 218 VAL A O 1
ATOM 1649 N N . ILE A 1 219 ? -8.635 -4.867 20.598 1.00 96.75 219 ILE A N 1
ATOM 1650 C CA . ILE A 1 219 ? -7.997 -5.417 21.796 1.00 96.75 219 ILE A CA 1
ATOM 1651 C C . ILE A 1 219 ? -6.637 -4.735 21.942 1.00 96.75 219 ILE A C 1
ATOM 1653 O O . ILE A 1 219 ? -5.806 -4.829 21.042 1.00 96.75 219 ILE A O 1
ATOM 1657 N N . ILE A 1 220 ? -6.421 -4.041 23.060 1.00 97.06 220 ILE A N 1
ATOM 1658 C CA . ILE A 1 220 ? -5.227 -3.225 23.309 1.00 97.06 220 ILE A CA 1
ATOM 1659 C C . ILE A 1 220 ? -4.527 -3.768 24.553 1.00 97.06 220 ILE A C 1
ATOM 1661 O O . ILE A 1 220 ? -5.090 -3.730 25.646 1.00 97.06 220 ILE A O 1
ATOM 1665 N N . THR A 1 221 ? -3.301 -4.266 24.409 1.00 95.38 221 THR A N 1
ATOM 1666 C CA . THR A 1 221 ? -2.487 -4.759 25.530 1.00 95.38 221 THR A CA 1
ATOM 1667 C C . THR A 1 221 ? -1.014 -4.404 25.344 1.00 95.38 221 THR A C 1
ATOM 1669 O O . THR A 1 221 ? -0.517 -4.290 24.225 1.00 95.38 221 THR A O 1
ATOM 1672 N N . ASP A 1 222 ? -0.305 -4.211 26.452 1.00 93.81 222 ASP A N 1
ATOM 1673 C CA . ASP A 1 222 ? 1.150 -4.044 26.480 1.00 93.81 222 ASP A CA 1
ATOM 1674 C C . ASP A 1 222 ? 1.905 -5.374 26.647 1.00 93.81 222 ASP A C 1
ATOM 1676 O O . ASP A 1 222 ? 3.136 -5.371 26.564 1.00 93.81 222 ASP A O 1
ATOM 1680 N N . LYS A 1 223 ? 1.179 -6.488 26.839 1.00 92.62 223 LYS A N 1
ATOM 1681 C CA . LYS A 1 223 ? 1.702 -7.847 27.016 1.00 92.62 223 LYS A CA 1
ATOM 1682 C C . LYS A 1 223 ? 1.997 -8.534 25.675 1.00 92.62 223 LYS A C 1
ATOM 1684 O O . LYS A 1 223 ? 1.394 -8.237 24.642 1.00 92.62 223 LYS A O 1
ATOM 1689 N N . LYS A 1 224 ? 2.918 -9.500 25.707 1.00 94.06 224 LYS A N 1
ATOM 1690 C CA . LYS A 1 224 ? 3.199 -10.447 24.621 1.00 94.06 224 LYS A CA 1
ATOM 1691 C C . LYS A 1 224 ? 2.234 -11.641 24.657 1.00 94.06 224 LYS A C 1
ATOM 1693 O O . LYS A 1 224 ? 2.072 -12.258 25.708 1.00 94.06 224 LYS A O 1
ATOM 1698 N N . ILE A 1 225 ? 1.636 -12.002 23.522 1.00 94.69 225 ILE A N 1
ATOM 1699 C CA . ILE A 1 225 ? 0.694 -13.127 23.414 1.00 94.69 225 ILE A CA 1
ATOM 1700 C C . ILE A 1 225 ? 1.363 -14.278 22.650 1.00 94.69 225 ILE A C 1
ATOM 1702 O O . ILE A 1 225 ? 1.382 -14.293 21.419 1.00 94.69 225 ILE A O 1
ATOM 1706 N N . SER A 1 226 ? 1.909 -15.248 23.386 1.00 93.81 226 SER A N 1
ATOM 1707 C CA . SER A 1 226 ? 2.551 -16.446 22.808 1.00 93.81 226 SER A CA 1
ATOM 1708 C C . SER A 1 226 ? 1.676 -17.708 22.914 1.00 93.81 226 SER A C 1
ATOM 1710 O O . SER A 1 226 ? 1.763 -18.587 22.056 1.00 93.81 226 SER A O 1
ATOM 1712 N N . ALA A 1 227 ? 0.815 -17.792 23.936 1.00 92.12 227 ALA A N 1
ATOM 1713 C CA . ALA A 1 227 ? -0.092 -18.914 24.194 1.00 92.12 227 ALA A CA 1
ATOM 1714 C C . ALA A 1 227 ? -1.554 -18.520 23.929 1.00 92.12 227 ALA A C 1
ATOM 1716 O O . ALA A 1 227 ? -1.970 -17.409 24.260 1.00 92.12 227 ALA A O 1
ATOM 1717 N N . MET A 1 228 ? -2.353 -19.432 23.364 1.00 89.06 228 MET A N 1
ATOM 1718 C CA . MET A 1 228 ? -3.765 -19.152 23.065 1.00 89.06 228 MET A CA 1
ATOM 1719 C C . MET A 1 228 ? -4.623 -19.042 24.339 1.00 89.06 228 MET A C 1
ATOM 1721 O O . MET A 1 228 ? -5.523 -18.206 24.408 1.00 89.06 228 MET A O 1
ATOM 1725 N N . ASN A 1 229 ? -4.303 -19.822 25.377 1.00 88.50 229 ASN A N 1
ATOM 1726 C CA . ASN A 1 229 ? -5.043 -19.854 26.645 1.00 88.50 229 ASN A CA 1
ATOM 1727 C C . ASN A 1 229 ? -5.160 -18.479 27.332 1.00 88.50 229 ASN A C 1
ATOM 1729 O O . ASN A 1 229 ? -6.181 -18.207 27.958 1.00 88.50 229 ASN A O 1
ATOM 1733 N N . ASP A 1 230 ? -4.160 -17.601 27.178 1.00 86.06 230 ASP A N 1
ATOM 1734 C CA . ASP A 1 230 ? -4.147 -16.255 27.772 1.00 86.06 230 ASP A CA 1
ATOM 1735 C C . ASP A 1 230 ? -5.262 -15.345 27.224 1.00 86.06 230 ASP A C 1
ATOM 1737 O O . ASP A 1 230 ? -5.714 -14.445 27.930 1.00 86.06 230 ASP A O 1
ATOM 1741 N N . ILE A 1 231 ? -5.702 -15.558 25.976 1.00 91.00 231 ILE A N 1
ATOM 1742 C CA . ILE A 1 231 ? -6.691 -14.707 25.290 1.00 91.00 231 ILE A CA 1
ATOM 1743 C C . ILE A 1 231 ? -7.995 -15.443 24.942 1.00 91.00 231 ILE A C 1
ATOM 1745 O O . ILE A 1 231 ? -9.008 -14.794 24.685 1.00 91.00 231 ILE A O 1
ATOM 1749 N N . LEU A 1 232 ? -8.018 -16.779 24.973 1.00 90.88 232 LEU A N 1
ATOM 1750 C CA . LEU A 1 232 ? -9.174 -17.597 24.586 1.00 90.88 232 LEU A CA 1
ATOM 1751 C C . LEU A 1 232 ? -10.510 -17.172 25.250 1.00 90.88 232 LEU A C 1
ATOM 1753 O O . LEU A 1 232 ? -11.469 -16.968 24.502 1.00 90.88 232 LEU A O 1
ATOM 1757 N N . PRO A 1 233 ? -10.593 -16.880 26.570 1.00 91.12 233 PRO A N 1
ATOM 1758 C CA . PRO A 1 233 ? -11.839 -16.415 27.201 1.00 91.12 233 PRO A CA 1
ATOM 1759 C C . PRO A 1 233 ? -12.339 -15.048 26.703 1.00 91.12 233 PRO A C 1
ATOM 1761 O O . PRO A 1 233 ? -13.513 -14.709 26.868 1.00 91.12 233 PRO A O 1
ATOM 1764 N N . LEU A 1 234 ? -11.455 -14.226 26.129 1.00 91.31 234 LEU A N 1
ATOM 1765 C CA . LEU A 1 234 ? -11.803 -12.960 25.486 1.00 91.31 234 LEU A CA 1
ATOM 1766 C C . LEU A 1 234 ? -12.198 -13.181 24.019 1.00 91.31 234 LEU A C 1
ATOM 1768 O O . LEU A 1 234 ? -13.171 -12.583 23.559 1.00 91.31 234 LEU A O 1
ATOM 1772 N N . LEU A 1 235 ? -11.500 -14.071 23.302 1.00 91.00 235 LEU A N 1
ATOM 1773 C CA . LEU A 1 235 ? -11.842 -14.422 21.919 1.00 91.00 235 LEU A CA 1
ATOM 1774 C C . LEU A 1 235 ? -13.231 -15.055 21.810 1.00 91.00 235 LEU A C 1
ATOM 1776 O O . LEU A 1 235 ? -13.955 -14.724 20.879 1.00 91.00 235 LEU A O 1
ATOM 1780 N N . GLU A 1 236 ? -13.634 -15.905 22.757 1.00 89.56 236 GLU A N 1
ATOM 1781 C CA . GLU A 1 236 ? -14.982 -16.493 22.788 1.00 89.56 236 GLU A CA 1
ATOM 1782 C C . GLU A 1 236 ? -16.072 -15.416 22.898 1.00 89.56 236 GLU A C 1
ATOM 1784 O O . GLU A 1 236 ? -17.029 -15.414 22.122 1.00 89.56 236 GLU A O 1
ATOM 1789 N N . LYS A 1 237 ? -15.891 -14.446 23.805 1.00 90.50 237 LYS A N 1
ATOM 1790 C CA . LYS A 1 237 ? -16.799 -13.296 23.972 1.00 90.50 237 LYS A CA 1
ATOM 1791 C C . LYS A 1 237 ? -16.872 -12.449 22.700 1.00 90.50 237 LYS A C 1
ATOM 1793 O O . LYS A 1 237 ? -17.956 -12.033 22.301 1.00 90.50 237 LYS A O 1
ATOM 1798 N N . VAL A 1 238 ? -15.736 -12.202 22.045 1.00 90.75 238 VAL A N 1
ATOM 1799 C CA . VAL A 1 238 ? -15.685 -11.439 20.788 1.00 90.75 238 VAL A CA 1
ATOM 1800 C C . VAL A 1 238 ? -16.334 -12.218 19.640 1.00 90.75 238 VAL A C 1
ATOM 1802 O O . VAL A 1 238 ? -17.142 -11.646 18.909 1.00 90.75 238 VAL A O 1
ATOM 1805 N N . ALA A 1 239 ? -16.075 -13.522 19.519 1.00 88.56 239 ALA A N 1
ATOM 1806 C CA . ALA A 1 239 ? -16.665 -14.385 18.497 1.00 88.56 239 ALA A CA 1
ATOM 1807 C C . ALA A 1 239 ? -18.202 -14.418 18.580 1.00 88.56 239 ALA A C 1
ATOM 1809 O O . ALA A 1 239 ? -18.868 -14.352 17.548 1.00 88.56 239 ALA A O 1
ATOM 1810 N N . GLN A 1 240 ? -18.769 -14.418 19.794 1.00 89.19 240 GLN A N 1
ATOM 1811 C CA . GLN A 1 240 ? -20.220 -14.317 20.015 1.00 89.19 240 GLN A CA 1
ATOM 1812 C C . GLN A 1 240 ? -20.841 -13.023 19.457 1.00 89.19 240 GLN A C 1
ATOM 1814 O O . GLN A 1 240 ? -22.026 -13.015 19.131 1.00 89.19 240 GLN A O 1
ATOM 1819 N N . THR A 1 241 ? -20.072 -11.937 19.303 1.00 89.19 241 THR A N 1
ATOM 1820 C CA . THR A 1 241 ? -20.578 -10.696 18.683 1.00 89.19 241 THR A CA 1
ATOM 1821 C C . THR A 1 241 ? -20.666 -10.769 17.157 1.00 89.19 241 THR A C 1
ATOM 1823 O O . THR A 1 241 ? -21.318 -9.924 16.547 1.00 89.19 241 THR A O 1
ATOM 1826 N N . GLY A 1 242 ? -19.967 -11.719 16.521 1.00 88.19 242 GLY A N 1
ATOM 1827 C CA . GLY A 1 242 ? -19.826 -11.813 15.063 1.00 88.19 242 GLY A CA 1
ATOM 1828 C C . GLY A 1 242 ? -19.051 -10.662 14.396 1.00 88.19 242 GLY A C 1
ATOM 1829 O O . GLY A 1 242 ? -18.856 -10.692 13.175 1.00 88.19 242 GLY A O 1
ATOM 1830 N N . LYS A 1 243 ? -18.605 -9.656 15.163 1.00 92.62 243 LYS A N 1
ATOM 1831 C CA . LYS A 1 243 ? -17.853 -8.503 14.657 1.00 92.62 243 LYS A CA 1
ATOM 1832 C C . LYS A 1 243 ? -16.401 -8.869 14.336 1.00 92.62 243 LYS A C 1
ATOM 1834 O O . LYS A 1 243 ? -15.823 -9.736 14.998 1.00 92.62 243 LYS A O 1
ATOM 1839 N N . PRO A 1 244 ? -15.782 -8.213 13.339 1.00 95.81 244 PRO A N 1
ATOM 1840 C CA . PRO A 1 244 ? -14.342 -8.284 13.168 1.00 95.81 244 PRO A CA 1
ATOM 1841 C C . PRO A 1 244 ? -13.612 -7.581 14.314 1.00 95.81 244 PRO A C 1
ATOM 1843 O O . PRO A 1 244 ? -14.180 -6.756 15.033 1.00 95.81 244 PRO A O 1
ATOM 1846 N N . PHE A 1 245 ? -12.338 -7.918 14.498 1.00 96.12 245 PHE A N 1
ATOM 1847 C CA . PHE A 1 245 ? -11.526 -7.317 15.548 1.00 96.12 245 PHE A CA 1
ATOM 1848 C C . PHE A 1 245 ? -10.034 -7.304 15.217 1.00 96.12 245 PHE A C 1
ATOM 1850 O O . PHE A 1 245 ? -9.527 -8.159 14.488 1.00 96.12 245 PHE A O 1
ATOM 1857 N N . MET A 1 246 ? -9.323 -6.340 15.794 1.00 96.88 246 MET A N 1
ATOM 1858 C CA . MET A 1 246 ? -7.872 -6.234 15.721 1.00 96.88 246 MET A CA 1
ATOM 1859 C C . MET A 1 246 ? -7.242 -6.454 17.098 1.00 96.88 246 MET A C 1
ATOM 1861 O O . MET A 1 246 ? -7.748 -5.961 18.107 1.00 96.88 246 MET A O 1
ATOM 1865 N N . ILE A 1 247 ? -6.115 -7.164 17.131 1.00 97.44 247 ILE A N 1
ATOM 1866 C CA . ILE A 1 247 ? -5.259 -7.300 18.314 1.00 97.44 247 ILE A CA 1
ATOM 1867 C C . ILE A 1 247 ? -4.040 -6.390 18.149 1.00 97.44 247 ILE A C 1
ATOM 1869 O O . ILE A 1 247 ? -3.259 -6.578 17.216 1.00 97.44 247 ILE A O 1
ATOM 1873 N N . ILE A 1 248 ? -3.861 -5.453 19.081 1.00 97.69 248 ILE A N 1
ATOM 1874 C CA . ILE A 1 248 ? -2.638 -4.668 19.271 1.00 97.69 248 ILE A CA 1
ATOM 1875 C C . ILE A 1 248 ? -1.980 -5.150 20.568 1.00 97.69 248 ILE A C 1
ATOM 1877 O O . ILE A 1 248 ? -2.511 -4.931 21.658 1.00 97.69 248 ILE A O 1
ATOM 1881 N N . ALA A 1 249 ? -0.832 -5.811 20.442 1.00 96.62 249 ALA A N 1
ATOM 1882 C CA . ALA A 1 249 ? -0.069 -6.390 21.552 1.00 96.62 249 ALA A CA 1
ATOM 1883 C C . ALA A 1 249 ? 1.422 -6.036 21.429 1.00 96.62 249 ALA A C 1
ATOM 1885 O O . ALA A 1 249 ? 1.853 -5.596 20.364 1.00 96.62 249 ALA A O 1
ATOM 1886 N N . GLU A 1 250 ? 2.249 -6.255 22.460 1.00 94.81 250 GLU A N 1
ATOM 1887 C CA . GLU A 1 250 ? 3.714 -6.131 22.296 1.00 94.81 250 GLU A CA 1
ATOM 1888 C C . GLU A 1 250 ? 4.215 -7.028 21.153 1.00 94.81 250 GLU A C 1
ATOM 1890 O O . GLU A 1 250 ? 4.973 -6.583 20.286 1.00 94.81 250 GLU A O 1
ATOM 1895 N N . ASP A 1 251 ? 3.732 -8.268 21.133 1.00 95.06 251 ASP A N 1
ATOM 1896 C CA . ASP A 1 251 ? 3.874 -9.197 20.020 1.00 95.06 251 ASP A CA 1
ATOM 1897 C C . ASP A 1 251 ? 2.746 -10.233 20.064 1.00 95.06 251 ASP A C 1
ATOM 1899 O O . ASP A 1 251 ? 2.198 -10.502 21.138 1.00 95.06 251 ASP A O 1
ATOM 1903 N N . VAL A 1 252 ? 2.453 -10.860 18.923 1.00 95.94 252 VAL A N 1
ATOM 1904 C CA . VAL A 1 252 ? 1.634 -12.082 18.862 1.00 95.94 252 VAL A CA 1
ATOM 1905 C C . VAL A 1 252 ? 2.415 -13.124 18.076 1.00 95.94 252 VAL A C 1
ATOM 1907 O O . VAL A 1 252 ? 2.720 -12.923 16.903 1.00 95.94 252 VAL A O 1
ATOM 1910 N N . GLU A 1 253 ? 2.770 -14.231 18.720 1.00 94.50 253 GLU A N 1
ATOM 1911 C CA . GLU A 1 253 ? 3.723 -15.201 18.172 1.00 94.50 253 GLU A CA 1
ATOM 1912 C C . GLU A 1 253 ? 3.316 -16.653 18.455 1.00 94.50 253 GLU A C 1
ATOM 1914 O O . GLU A 1 253 ? 2.293 -16.922 19.085 1.00 94.50 253 GLU A O 1
ATOM 1919 N N . GLY A 1 254 ? 4.139 -17.596 17.985 1.00 93.62 254 GLY A N 1
ATOM 1920 C CA . GLY A 1 254 ? 4.041 -19.008 18.346 1.00 93.62 254 GLY A CA 1
ATOM 1921 C C . GLY A 1 254 ? 2.675 -19.627 18.045 1.00 93.62 254 GLY A C 1
ATOM 1922 O O . GLY A 1 254 ? 2.110 -19.449 16.962 1.00 93.62 254 GLY A O 1
ATOM 1923 N N . GLU A 1 255 ? 2.155 -20.370 19.020 1.00 93.88 255 GLU A N 1
ATOM 1924 C CA . GLU A 1 255 ? 0.866 -21.059 18.937 1.00 93.88 255 GLU A CA 1
ATOM 1925 C C . GLU A 1 255 ? -0.302 -20.078 18.767 1.00 93.88 255 GLU A C 1
ATOM 1927 O O . GLU A 1 255 ? -1.223 -20.343 17.988 1.00 93.88 255 GLU A O 1
ATOM 1932 N N . ALA A 1 256 ? -0.249 -18.927 19.449 1.00 94.31 256 ALA A N 1
ATOM 1933 C CA . ALA A 1 256 ? -1.304 -17.924 19.384 1.00 94.31 256 ALA A CA 1
ATOM 1934 C C . ALA A 1 256 ? -1.478 -17.384 17.955 1.00 94.31 256 ALA A C 1
ATOM 1936 O O . ALA A 1 256 ? -2.586 -17.415 17.413 1.00 94.31 256 ALA A O 1
ATOM 1937 N N . LEU A 1 257 ? -0.382 -16.966 17.309 1.00 94.94 257 LEU A N 1
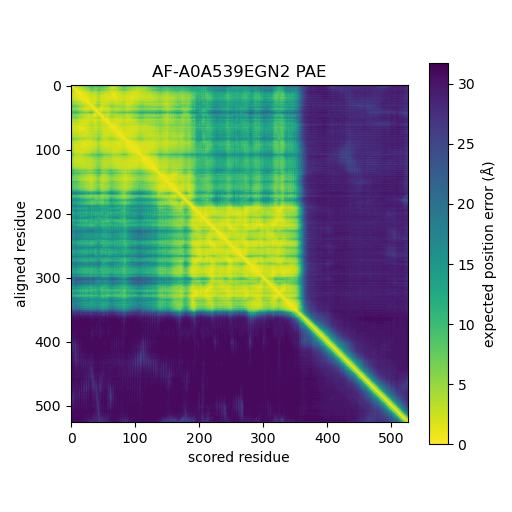ATOM 1938 C CA . LEU A 1 257 ? -0.420 -16.457 15.933 1.00 94.94 257 LEU A CA 1
ATOM 1939 C C . LEU A 1 257 ? -0.885 -17.530 14.937 1.00 94.94 257 LEU A C 1
ATOM 1941 O O . LEU A 1 257 ? -1.755 -17.260 14.107 1.00 94.94 257 LEU A O 1
ATOM 1945 N N . ALA A 1 258 ? -0.348 -18.752 15.036 1.00 94.38 258 ALA A N 1
ATOM 1946 C CA . ALA A 1 258 ? -0.727 -19.856 14.153 1.00 94.38 258 ALA A CA 1
ATOM 1947 C C . ALA A 1 258 ? -2.227 -20.187 14.262 1.00 94.38 258 ALA A C 1
ATOM 1949 O O . ALA A 1 258 ? -2.912 -20.354 13.249 1.00 94.38 258 ALA A O 1
ATOM 1950 N N . THR A 1 259 ? -2.762 -20.210 15.484 1.00 93.44 259 THR A N 1
ATOM 1951 C CA . THR A 1 259 ? -4.176 -20.505 15.746 1.00 93.44 259 THR A CA 1
ATOM 1952 C C . THR A 1 259 ? -5.097 -19.388 15.247 1.00 93.44 259 THR A C 1
ATOM 1954 O O . THR A 1 259 ? -6.144 -19.684 14.664 1.00 93.44 259 THR A O 1
ATOM 1957 N N . LEU A 1 260 ? -4.714 -18.113 15.397 1.00 94.81 260 LEU A N 1
ATOM 1958 C CA . LEU A 1 260 ? -5.461 -16.982 14.825 1.00 94.81 260 LEU A CA 1
ATOM 1959 C C . LEU A 1 260 ? -5.514 -17.058 13.293 1.00 94.81 260 LEU A C 1
ATOM 1961 O O . LEU A 1 260 ? -6.590 -16.910 12.715 1.00 94.81 260 LEU A O 1
ATOM 1965 N N . VAL A 1 261 ? -4.384 -17.354 12.641 1.00 94.75 261 VAL A N 1
ATOM 1966 C CA . VAL A 1 261 ? -4.303 -17.523 11.180 1.00 94.75 261 VAL A CA 1
ATOM 1967 C C . VAL A 1 261 ? -5.202 -18.667 10.698 1.00 94.75 261 VAL A C 1
ATOM 1969 O O . VAL A 1 261 ? -5.993 -18.477 9.775 1.00 94.75 261 VAL A O 1
ATOM 1972 N N . VAL A 1 262 ? -5.154 -19.840 11.338 1.00 94.56 262 VAL A N 1
ATOM 1973 C CA . VAL A 1 262 ? -5.995 -20.987 10.945 1.00 94.56 262 VAL A CA 1
ATOM 1974 C C . VAL A 1 262 ? -7.488 -20.682 11.122 1.00 94.56 262 VAL A C 1
ATOM 1976 O O . VAL A 1 262 ? -8.286 -21.021 10.248 1.00 94.56 262 VAL A O 1
ATOM 1979 N N . ASN A 1 263 ? -7.887 -20.010 12.207 1.00 92.94 263 ASN A N 1
ATOM 1980 C CA . ASN A 1 263 ? -9.290 -19.635 12.428 1.00 92.94 263 ASN A CA 1
ATOM 1981 C C . ASN A 1 263 ? -9.767 -18.508 11.498 1.00 92.94 263 ASN A C 1
ATOM 1983 O O . ASN A 1 263 ? -10.937 -18.499 11.112 1.00 92.94 263 ASN A O 1
ATOM 1987 N N . LYS A 1 264 ? -8.873 -17.601 11.080 1.00 93.06 264 LYS A N 1
ATOM 1988 C CA . LYS A 1 264 ? -9.143 -16.606 10.033 1.00 93.06 264 LYS A CA 1
ATOM 1989 C C . LYS A 1 264 ? -9.386 -17.268 8.678 1.00 93.06 264 LYS A C 1
ATOM 1991 O O . LYS A 1 264 ? -10.400 -16.987 8.045 1.00 93.06 264 LYS A O 1
ATOM 1996 N N . LEU A 1 265 ? -8.513 -18.190 8.267 1.00 91.50 265 LEU A N 1
ATOM 1997 C CA . LEU A 1 265 ? -8.639 -18.920 6.997 1.00 91.50 265 LEU A CA 1
ATOM 1998 C C . LEU A 1 265 ? -9.877 -19.831 6.949 1.00 91.50 265 LEU A C 1
ATOM 2000 O O . LEU A 1 265 ? -10.447 -20.037 5.883 1.00 91.50 265 LEU A O 1
ATOM 2004 N N . ARG A 1 266 ? -10.333 -20.341 8.101 1.00 91.81 266 ARG A N 1
ATOM 2005 C CA . ARG A 1 266 ? -11.603 -21.083 8.237 1.00 91.81 266 ARG A CA 1
ATOM 2006 C C . ARG A 1 266 ? -12.850 -20.187 8.283 1.00 91.81 266 ARG A C 1
ATOM 2008 O O . ARG A 1 266 ? -13.959 -20.710 8.320 1.00 91.81 266 ARG A O 1
ATOM 2015 N N . GLY A 1 267 ? -12.690 -18.863 8.323 1.00 86.19 267 GLY A N 1
ATOM 2016 C CA . GLY A 1 267 ? -13.790 -17.902 8.458 1.00 86.19 267 GLY A CA 1
ATOM 2017 C C . GLY A 1 267 ? -14.408 -17.814 9.860 1.00 86.19 267 GLY A C 1
ATOM 2018 O O . GL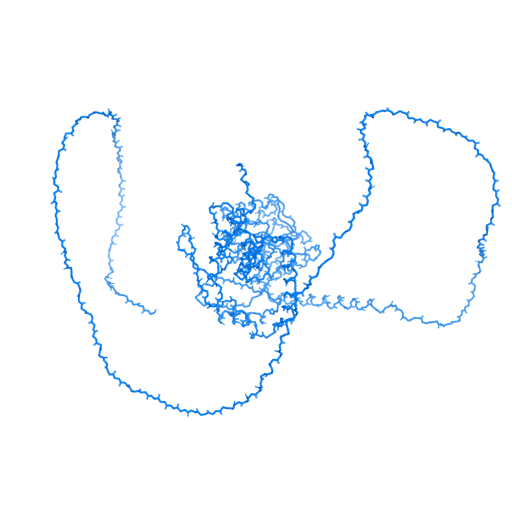Y A 1 267 ? -15.333 -17.031 10.056 1.00 86.19 267 GLY A O 1
ATOM 2019 N N . THR A 1 268 ? -13.900 -18.570 10.840 1.00 86.75 268 THR A N 1
ATOM 2020 C CA . THR A 1 268 ? -14.395 -18.593 12.227 1.00 86.75 268 THR A CA 1
ATOM 2021 C C . THR A 1 268 ? -14.164 -17.262 12.941 1.00 86.75 268 THR A C 1
ATOM 2023 O O . THR A 1 268 ? -15.024 -16.813 13.692 1.00 86.75 268 THR A O 1
ATOM 2026 N N . LEU A 1 269 ? -13.015 -16.618 12.702 1.00 89.25 269 LEU A N 1
ATOM 2027 C CA . LEU A 1 269 ? -12.655 -15.333 13.306 1.00 89.25 269 LEU A CA 1
ATOM 2028 C C . LEU A 1 269 ? -12.266 -14.319 12.227 1.00 89.25 269 LEU A C 1
ATOM 2030 O O . LEU A 1 269 ? -11.328 -14.531 11.460 1.00 89.25 269 LEU A O 1
ATOM 2034 N N . LYS A 1 270 ? -12.931 -13.162 12.199 1.00 92.44 270 LYS A N 1
ATOM 2035 C CA . LYS A 1 270 ? -12.539 -12.033 11.342 1.00 92.44 270 LYS A CA 1
ATOM 2036 C C . LYS A 1 270 ? -11.493 -11.172 12.060 1.00 92.44 270 LYS A C 1
ATOM 2038 O O . LYS A 1 270 ? -11.791 -10.070 12.506 1.00 92.44 270 LYS A O 1
ATOM 2043 N N . VAL A 1 271 ? -10.286 -11.714 12.205 1.00 95.44 271 VAL A N 1
ATOM 2044 C CA . VAL A 1 271 ? -9.199 -11.113 12.993 1.00 95.44 271 VAL A CA 1
ATOM 2045 C C . VAL A 1 271 ? -8.042 -10.600 12.132 1.00 95.44 271 VAL A C 1
ATOM 2047 O O . VAL A 1 271 ? -7.718 -11.208 11.110 1.00 95.44 271 VAL A O 1
ATOM 2050 N N . ALA A 1 272 ? -7.398 -9.523 12.587 1.00 96.81 272 ALA A N 1
ATOM 2051 C CA . ALA A 1 272 ? -6.018 -9.166 12.248 1.00 96.81 272 ALA A CA 1
ATOM 2052 C C . ALA A 1 272 ? -5.206 -8.928 13.536 1.00 96.81 272 ALA A C 1
ATOM 2054 O O . ALA A 1 272 ? -5.763 -8.555 14.571 1.00 96.81 272 ALA A O 1
ATOM 2055 N N . ALA A 1 273 ? -3.891 -9.141 13.490 1.00 97.25 273 ALA A N 1
ATOM 2056 C CA . ALA A 1 273 ? -2.999 -8.900 14.624 1.00 97.25 273 ALA A CA 1
ATOM 2057 C C . ALA A 1 273 ? -1.774 -8.088 14.188 1.00 97.25 273 ALA A C 1
ATOM 2059 O O . ALA A 1 273 ? -1.162 -8.392 13.158 1.00 97.25 273 ALA A O 1
ATOM 2060 N N . VAL A 1 274 ? -1.430 -7.075 14.984 1.00 97.50 274 VAL A N 1
ATOM 2061 C CA . VAL A 1 274 ? -0.359 -6.102 14.725 1.00 97.50 274 VAL A CA 1
ATOM 2062 C C . VAL A 1 274 ? 0.464 -5.882 15.995 1.00 97.50 274 VAL A C 1
ATOM 2064 O O . VAL A 1 274 ? -0.039 -6.033 17.113 1.00 97.50 274 VAL A O 1
ATOM 2067 N N . LYS A 1 275 ? 1.741 -5.514 15.846 1.00 97.06 275 LYS A N 1
ATOM 2068 C CA . LYS A 1 275 ? 2.549 -5.107 17.007 1.00 97.06 275 LYS A CA 1
ATOM 2069 C C . LYS A 1 275 ? 2.148 -3.711 17.464 1.00 97.06 275 LYS A C 1
ATOM 2071 O O . LYS A 1 275 ? 1.781 -2.862 16.657 1.00 97.06 275 LYS A O 1
ATOM 2076 N N . ALA A 1 276 ? 2.313 -3.441 18.748 1.00 96.62 276 ALA A N 1
ATOM 2077 C CA . ALA A 1 276 ? 2.167 -2.116 19.315 1.00 96.62 276 ALA A CA 1
ATOM 2078 C C . ALA A 1 276 ? 3.214 -1.141 18.724 1.00 96.62 276 ALA A C 1
ATOM 2080 O O . ALA A 1 276 ? 4.375 -1.522 18.488 1.00 96.62 276 ALA A O 1
ATOM 2081 N N . PRO A 1 277 ? 2.843 0.126 18.477 1.00 95.19 277 PRO A N 1
ATOM 2082 C CA . PRO A 1 277 ? 3.785 1.143 18.031 1.00 95.19 277 PRO A CA 1
ATOM 2083 C C . PRO A 1 277 ? 4.713 1.589 19.173 1.00 95.19 277 PRO A C 1
ATOM 2085 O O . PRO A 1 277 ? 4.348 1.594 20.348 1.00 95.19 277 PRO A O 1
ATOM 2088 N N . GLY A 1 278 ? 5.938 1.986 18.823 1.00 91.69 278 GLY A N 1
ATOM 2089 C CA . GLY A 1 278 ? 6.958 2.389 19.795 1.00 91.69 278 GLY A CA 1
ATOM 2090 C C . GLY A 1 278 ? 7.570 1.233 20.602 1.00 91.69 278 GLY A C 1
ATOM 2091 O O . GLY A 1 278 ? 7.414 0.058 20.272 1.00 91.69 278 GLY A O 1
ATOM 2092 N N . PHE A 1 279 ? 8.321 1.602 21.645 1.00 89.62 279 PHE A N 1
ATOM 2093 C CA . PHE A 1 279 ? 9.058 0.710 22.550 1.00 89.62 279 PHE A CA 1
ATOM 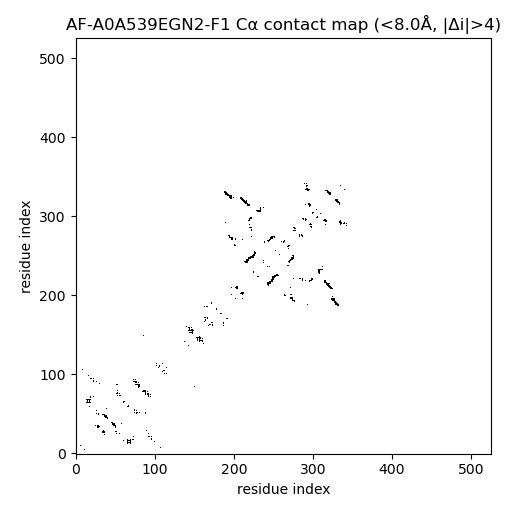2094 C C . PHE A 1 279 ? 9.151 1.347 23.950 1.00 89.62 279 PHE A C 1
ATOM 2096 O O . PHE A 1 279 ? 9.108 2.576 24.058 1.00 89.62 279 PHE A O 1
ATOM 2103 N N . GLY A 1 280 ? 9.309 0.537 25.005 1.00 91.00 280 GLY A N 1
ATOM 2104 C CA . GLY A 1 280 ? 9.428 1.018 26.393 1.00 91.00 280 GLY A CA 1
ATOM 2105 C C . GLY A 1 280 ? 8.233 1.873 26.833 1.00 91.00 280 GLY A C 1
ATOM 2106 O O . GLY A 1 280 ? 7.110 1.638 26.393 1.00 91.00 280 GLY A O 1
ATOM 2107 N N . ASP A 1 281 ? 8.470 2.909 27.639 1.00 87.94 281 ASP A N 1
ATOM 2108 C CA . ASP A 1 281 ? 7.408 3.809 28.124 1.00 87.94 281 ASP A CA 1
ATOM 2109 C C . ASP A 1 281 ? 6.626 4.476 26.981 1.00 87.94 281 ASP A C 1
ATOM 2111 O O . ASP A 1 281 ? 5.404 4.600 27.043 1.00 87.94 281 ASP A O 1
ATOM 2115 N N . ARG A 1 282 ? 7.301 4.798 25.865 1.00 90.25 282 ARG A N 1
ATOM 2116 C CA . ARG A 1 282 ? 6.647 5.364 24.673 1.00 90.25 282 ARG A CA 1
ATOM 2117 C C . ARG A 1 282 ? 5.608 4.408 24.073 1.00 90.25 282 ARG A C 1
ATOM 2119 O O . ARG A 1 282 ? 4.647 4.878 23.476 1.00 90.25 282 ARG A O 1
ATOM 2126 N N . ARG A 1 283 ? 5.771 3.087 24.228 1.00 94.06 283 ARG A N 1
ATOM 2127 C CA . ARG A 1 283 ? 4.751 2.103 23.826 1.00 94.06 283 ARG A CA 1
ATOM 2128 C C . ARG A 1 283 ? 3.503 2.223 24.695 1.00 94.06 283 ARG A C 1
ATOM 2130 O O . ARG A 1 283 ? 2.404 2.206 24.156 1.00 94.06 283 ARG A O 1
ATOM 2137 N N . LYS A 1 284 ? 3.663 2.376 26.014 1.00 92.81 284 LYS A N 1
ATOM 2138 C CA . LYS A 1 284 ? 2.542 2.546 26.955 1.00 92.81 284 LYS A CA 1
ATOM 2139 C C . LYS A 1 284 ? 1.758 3.825 26.652 1.00 92.81 284 LYS A C 1
ATOM 2141 O O . LYS A 1 284 ? 0.537 3.772 26.548 1.00 92.81 284 LYS A O 1
ATOM 2146 N N . ASP A 1 285 ? 2.459 4.934 26.410 1.00 93.00 285 ASP A N 1
ATOM 2147 C CA . ASP A 1 285 ? 1.835 6.197 25.995 1.00 93.00 285 ASP A CA 1
ATOM 2148 C C . ASP A 1 285 ? 1.043 6.066 24.687 1.00 93.00 285 ASP A C 1
ATOM 2150 O O . ASP A 1 285 ? -0.109 6.491 24.631 1.00 93.00 285 ASP A O 1
ATOM 2154 N N . LEU A 1 286 ? 1.618 5.437 23.656 1.00 94.56 286 LEU A N 1
ATOM 2155 C CA . LEU A 1 286 ? 0.941 5.266 22.365 1.00 94.56 286 LEU A CA 1
ATOM 2156 C C . LEU A 1 286 ? -0.235 4.277 22.438 1.00 94.56 286 LEU A C 1
ATOM 2158 O O . LEU A 1 286 ? -1.254 4.492 21.787 1.00 94.56 286 LEU A O 1
ATOM 2162 N N . LEU A 1 287 ? -0.143 3.219 23.253 1.00 95.88 287 LEU A N 1
ATOM 2163 C CA . LEU A 1 287 ? -1.280 2.331 23.530 1.00 95.88 287 LEU A CA 1
ATOM 2164 C C . LEU A 1 287 ? -2.408 3.081 24.252 1.00 95.88 287 LEU A C 1
ATOM 2166 O O . LEU A 1 287 ? -3.579 2.867 23.938 1.00 95.88 287 LEU A O 1
ATOM 2170 N N . GLN A 1 288 ? -2.071 4.000 25.162 1.00 94.62 288 GLN A N 1
ATOM 2171 C CA . GLN A 1 288 ? -3.049 4.871 25.813 1.00 94.62 288 GLN A CA 1
ATOM 2172 C C . GLN A 1 288 ? -3.662 5.891 24.837 1.00 94.62 288 GLN A C 1
ATOM 2174 O O . GLN A 1 288 ? -4.851 6.198 24.955 1.00 94.62 288 GLN A O 1
ATOM 2179 N N . ASP A 1 289 ? -2.906 6.382 23.851 1.00 95.06 289 ASP A N 1
ATOM 2180 C CA . ASP A 1 289 ? -3.435 7.233 22.775 1.00 95.06 289 ASP A CA 1
ATOM 2181 C C . ASP A 1 289 ? -4.466 6.466 21.925 1.00 95.06 289 ASP A C 1
ATOM 2183 O O . ASP A 1 289 ? -5.588 6.945 21.747 1.00 95.06 289 ASP A O 1
ATOM 2187 N N . ILE A 1 290 ? -4.138 5.239 21.492 1.00 96.25 290 ILE A N 1
ATOM 2188 C CA . ILE A 1 290 ? -5.057 4.362 20.741 1.00 96.25 290 ILE A CA 1
ATOM 2189 C C . ILE A 1 290 ? -6.312 4.038 21.568 1.00 96.25 290 ILE A C 1
ATOM 2191 O O . ILE A 1 290 ? -7.431 4.098 21.052 1.00 96.25 290 ILE A O 1
ATOM 2195 N N . ALA A 1 291 ? -6.152 3.728 22.858 1.00 95.94 291 ALA A N 1
ATOM 2196 C CA . ALA A 1 291 ? -7.269 3.466 23.765 1.00 95.94 291 ALA A CA 1
ATOM 2197 C C . ALA A 1 291 ? -8.194 4.690 23.893 1.00 95.94 291 ALA A C 1
ATOM 2199 O O . ALA A 1 291 ? -9.412 4.561 23.774 1.00 95.94 291 ALA A O 1
ATOM 2200 N N . THR A 1 292 ? -7.618 5.889 24.024 1.00 95.69 292 THR A N 1
ATOM 2201 C CA . THR A 1 292 ? -8.374 7.152 24.101 1.00 95.69 292 THR A CA 1
ATOM 2202 C C . THR A 1 292 ? -9.120 7.458 22.796 1.00 95.69 292 THR A C 1
ATOM 2204 O O . THR A 1 292 ? -10.270 7.893 22.841 1.00 95.69 292 THR A O 1
ATOM 2207 N N . LEU A 1 293 ? -8.504 7.198 21.636 1.00 94.94 293 LEU A N 1
ATOM 2208 C CA . LEU A 1 293 ? -9.132 7.370 20.320 1.00 94.94 293 LEU A CA 1
ATOM 2209 C C . LEU A 1 293 ? -10.300 6.397 20.086 1.00 94.94 293 LEU A C 1
ATOM 2211 O O . LEU A 1 293 ? -11.252 6.736 19.389 1.00 94.94 293 LEU A O 1
ATOM 2215 N N . THR A 1 294 ? -10.236 5.190 20.648 1.00 96.00 294 THR A N 1
ATOM 2216 C CA . THR A 1 294 ? -11.191 4.103 20.366 1.00 96.00 294 THR A CA 1
ATOM 2217 C C . THR A 1 294 ? -12.222 3.857 21.480 1.00 96.00 294 THR A C 1
ATOM 2219 O O . THR A 1 294 ? -13.045 2.959 21.334 1.00 96.00 294 THR A O 1
ATOM 2222 N N . ASP A 1 295 ? -12.214 4.644 22.566 1.00 95.06 295 ASP A N 1
ATOM 2223 C CA . ASP A 1 295 ? -12.987 4.421 23.816 1.00 95.06 295 ASP A CA 1
ATOM 2224 C C . ASP A 1 295 ? -12.700 3.049 24.475 1.00 95.06 295 ASP A C 1
ATOM 2226 O O . ASP A 1 295 ? -13.548 2.477 25.156 1.00 95.06 295 ASP A O 1
ATOM 2230 N N . GLY A 1 296 ? -11.491 2.515 24.261 1.00 94.12 296 GLY A N 1
ATOM 2231 C CA . GLY A 1 296 ? -11.008 1.262 24.848 1.00 94.12 296 GLY A CA 1
ATOM 2232 C C . GLY A 1 296 ? -10.190 1.461 26.129 1.00 94.12 296 GLY A C 1
ATOM 2233 O O . GLY A 1 296 ? -9.918 2.583 26.560 1.00 94.12 296 GLY A O 1
ATOM 2234 N N . LYS A 1 297 ? -9.739 0.356 26.732 1.00 94.38 297 LYS A N 1
ATOM 2235 C CA . LYS A 1 297 ? -8.789 0.341 27.858 1.00 94.38 297 LYS A CA 1
ATOM 2236 C C . LYS A 1 297 ? -7.567 -0.503 27.509 1.00 94.38 297 LYS A C 1
ATOM 2238 O O . LYS A 1 297 ? -7.698 -1.571 26.920 1.00 94.38 297 LYS A O 1
ATOM 2243 N N . VAL A 1 298 ? -6.383 -0.047 27.920 1.00 95.06 298 VAL A N 1
ATOM 2244 C CA . VAL A 1 298 ? -5.154 -0.846 27.816 1.00 95.06 298 VAL A CA 1
ATOM 2245 C C . VAL A 1 298 ? -5.200 -1.951 28.873 1.00 95.06 298 VAL A C 1
ATOM 2247 O O . VAL A 1 298 ? -5.208 -1.676 30.073 1.00 95.06 298 VAL A O 1
ATOM 2250 N N . ILE A 1 299 ? -5.239 -3.206 28.433 1.00 93.88 299 ILE A N 1
ATOM 2251 C CA . ILE A 1 299 ? -5.182 -4.381 29.304 1.00 93.88 299 ILE A CA 1
ATOM 2252 C C . ILE A 1 299 ? -3.712 -4.607 29.667 1.00 93.88 299 ILE A C 1
ATOM 2254 O O . ILE A 1 299 ? -2.956 -5.149 28.860 1.00 93.88 299 ILE A O 1
ATOM 2258 N N . SER A 1 300 ? -3.322 -4.163 30.863 1.00 91.12 300 SER A N 1
ATOM 2259 C CA . SER A 1 300 ? -1.961 -4.264 31.400 1.00 91.12 300 SER A CA 1
ATOM 2260 C C . SER A 1 300 ? -1.960 -4.880 32.796 1.00 91.12 300 SER A C 1
ATOM 2262 O O . SER A 1 300 ? -2.769 -4.505 33.653 1.00 91.12 300 SER A O 1
ATOM 2264 N N . GLU A 1 301 ? -1.007 -5.782 33.044 1.00 84.06 301 GLU A N 1
ATOM 2265 C CA . GLU A 1 301 ? -0.823 -6.414 34.356 1.00 84.06 301 GLU A CA 1
ATOM 2266 C C . GLU A 1 301 ? -0.384 -5.390 35.424 1.00 84.06 301 GLU A C 1
ATOM 2268 O O . GLU A 1 301 ? -0.738 -5.549 36.592 1.00 84.06 301 GLU A O 1
ATOM 2273 N N . GLU A 1 302 ? 0.275 -4.286 35.036 1.00 83.19 302 GLU A N 1
ATOM 2274 C CA . GLU A 1 302 ? 0.623 -3.170 35.939 1.00 83.19 302 GLU A CA 1
ATOM 2275 C C . GLU A 1 302 ? -0.616 -2.425 36.462 1.00 83.19 302 GLU A C 1
ATOM 2277 O O . GLU A 1 302 ? -0.606 -1.894 37.571 1.00 83.19 302 GLU A O 1
ATOM 2282 N N . LEU A 1 303 ? -1.706 -2.425 35.687 1.00 81.19 303 LEU A N 1
ATOM 2283 C CA . LEU A 1 303 ? -3.009 -1.875 36.076 1.00 81.19 303 LEU A CA 1
ATOM 2284 C C . LEU A 1 303 ? -3.908 -2.923 36.761 1.00 81.19 303 LEU A C 1
ATOM 2286 O O . LEU A 1 303 ? -5.089 -2.668 36.998 1.00 81.19 303 LEU A O 1
ATOM 2290 N N . GLY A 1 304 ? -3.379 -4.118 37.051 1.00 83.31 304 GLY A N 1
ATOM 2291 C CA . GLY A 1 304 ? -4.129 -5.239 37.625 1.00 83.31 304 GLY A CA 1
ATOM 2292 C C . GLY A 1 304 ? -5.116 -5.907 36.658 1.00 83.31 304 GLY A C 1
ATOM 2293 O O . GLY A 1 304 ? -5.923 -6.735 37.086 1.00 83.31 304 GLY A O 1
ATOM 2294 N N . LEU A 1 305 ? -5.069 -5.569 35.365 1.00 87.06 305 LEU A N 1
ATOM 2295 C CA . LEU A 1 305 ? -5.944 -6.123 34.334 1.00 87.06 305 LEU A CA 1
ATOM 2296 C C . LEU A 1 305 ? -5.276 -7.323 33.654 1.00 87.06 305 LEU A C 1
ATOM 2298 O O . LEU A 1 305 ? -4.101 -7.283 33.298 1.00 87.06 305 LEU A O 1
ATOM 2302 N N . LYS A 1 306 ? -6.043 -8.393 33.436 1.00 88.12 306 LYS A N 1
ATOM 2303 C CA . LYS A 1 306 ? -5.586 -9.601 32.739 1.00 88.12 306 LYS A CA 1
ATOM 2304 C C . LYS A 1 306 ? -6.497 -9.930 31.558 1.00 88.12 306 LYS A C 1
ATOM 2306 O O . LYS A 1 306 ? -7.701 -9.676 31.617 1.00 88.12 306 LYS A O 1
ATOM 2311 N N . LEU A 1 307 ? -5.919 -10.502 30.501 1.00 87.56 307 LEU A N 1
ATOM 2312 C CA . LEU A 1 307 ? -6.618 -10.848 29.254 1.00 87.56 307 LEU A CA 1
ATOM 2313 C C . LEU A 1 307 ? -7.729 -11.896 29.463 1.00 87.56 307 LEU A C 1
ATOM 2315 O O . LEU A 1 307 ? -8.807 -11.752 28.891 1.00 87.56 307 LEU A O 1
ATOM 2319 N N . ASP A 1 308 ? -7.517 -12.879 30.344 1.00 86.38 308 ASP A N 1
ATOM 2320 C CA . ASP A 1 308 ? -8.496 -13.915 30.718 1.00 86.38 308 ASP A CA 1
ATOM 2321 C C . ASP A 1 308 ? -9.778 -13.330 31.349 1.00 86.38 308 ASP A C 1
ATOM 2323 O O . ASP A 1 308 ? -10.891 -13.812 31.115 1.00 86.38 308 ASP A O 1
ATOM 2327 N N . LYS A 1 309 ? -9.631 -12.251 32.124 1.00 86.19 309 LYS A N 1
ATOM 2328 C CA . LYS A 1 309 ? -10.717 -11.567 32.845 1.00 86.19 309 LYS A CA 1
ATOM 2329 C C . LYS A 1 309 ? -11.291 -10.356 32.112 1.00 86.19 309 LYS A C 1
ATOM 2331 O O . LYS A 1 309 ? -12.268 -9.783 32.592 1.00 86.19 309 LYS A O 1
ATOM 2336 N N . ALA A 1 310 ? -10.734 -9.974 30.966 1.00 89.19 310 ALA A N 1
ATOM 2337 C CA . ALA A 1 310 ? -11.203 -8.823 30.205 1.00 89.19 310 ALA A CA 1
ATOM 2338 C C . ALA A 1 310 ? -12.646 -9.006 29.691 1.00 89.19 310 ALA A C 1
ATOM 2340 O O . ALA A 1 310 ? -13.097 -10.116 29.374 1.00 89.19 310 ALA A O 1
ATOM 2341 N N . GLY A 1 311 ? -13.383 -7.898 29.615 1.00 88.00 311 GLY A N 1
ATOM 2342 C CA . GLY A 1 311 ? -14.738 -7.830 29.070 1.00 88.00 311 GLY A CA 1
ATOM 2343 C C . GLY A 1 311 ? -14.794 -7.066 27.745 1.00 88.00 311 GLY A C 1
ATOM 2344 O O . GLY A 1 311 ? -13.861 -6.352 27.380 1.00 88.00 311 GLY A O 1
ATOM 2345 N N . ILE A 1 312 ? -15.907 -7.205 27.017 1.00 90.50 312 ILE A N 1
ATOM 2346 C CA . ILE A 1 312 ? -16.145 -6.492 25.744 1.00 90.50 312 ILE A CA 1
ATOM 2347 C C . ILE A 1 312 ? -16.232 -4.967 25.973 1.00 90.50 312 ILE A C 1
ATOM 2349 O O . ILE A 1 312 ? -15.931 -4.183 25.078 1.00 90.50 312 ILE A O 1
ATOM 2353 N N . ASP A 1 313 ? -16.597 -4.539 27.184 1.00 91.06 313 ASP A N 1
ATOM 2354 C CA . ASP A 1 313 ? -16.615 -3.145 27.648 1.00 91.06 313 ASP A CA 1
ATOM 2355 C C . ASP A 1 313 ? -15.222 -2.495 27.735 1.00 91.06 313 ASP A C 1
ATOM 2357 O O . ASP A 1 313 ? -15.121 -1.273 27.802 1.00 91.06 313 ASP A O 1
ATOM 2361 N N . MET A 1 314 ? -14.153 -3.297 27.739 1.00 92.25 314 MET A N 1
ATOM 2362 C CA . MET A 1 314 ? -12.770 -2.812 27.743 1.00 92.25 314 MET A CA 1
ATOM 2363 C C . MET A 1 314 ? -12.197 -2.654 26.328 1.00 92.25 314 MET A C 1
ATOM 2365 O O . MET A 1 314 ? -11.114 -2.093 26.171 1.00 92.25 314 MET A O 1
ATOM 2369 N N . LEU A 1 315 ? -12.896 -3.152 25.304 1.00 95.25 315 LEU A N 1
ATOM 2370 C CA . LEU A 1 315 ? -12.416 -3.147 23.926 1.00 95.25 315 LEU A CA 1
ATOM 2371 C C . LEU A 1 315 ? -12.752 -1.830 23.233 1.00 95.25 315 LEU A C 1
ATOM 2373 O O . LEU A 1 315 ? -13.894 -1.368 23.270 1.00 95.25 315 LEU A O 1
ATOM 2377 N N . GLY A 1 316 ? -11.756 -1.268 22.549 1.00 96.06 316 GLY A N 1
ATOM 2378 C CA . GLY A 1 316 ? -11.954 -0.108 21.692 1.00 96.06 316 GLY A CA 1
ATOM 2379 C C . GLY A 1 316 ? -12.844 -0.439 20.494 1.00 96.06 316 GLY A C 1
ATOM 2380 O O . GLY A 1 316 ? -13.070 -1.607 20.170 1.00 96.06 316 GLY A O 1
ATOM 2381 N N . ARG A 1 317 ? -13.358 0.589 19.820 1.00 96.19 317 ARG A N 1
ATOM 2382 C CA . ARG A 1 317 ? -14.196 0.463 18.620 1.00 96.19 317 ARG A CA 1
ATOM 2383 C C . ARG A 1 317 ? -13.775 1.475 17.558 1.00 96.19 317 ARG A C 1
ATOM 2385 O O . ARG A 1 317 ? -13.430 2.612 17.891 1.00 96.19 317 ARG A O 1
ATOM 2392 N N . ALA A 1 318 ? -13.851 1.072 16.294 1.00 95.75 318 ALA A N 1
ATOM 2393 C CA . ALA A 1 318 ? -13.604 1.933 15.140 1.00 95.75 318 ALA A CA 1
ATOM 2394 C C . ALA A 1 318 ? -14.584 1.623 13.997 1.00 95.75 318 ALA A C 1
ATOM 2396 O O . ALA A 1 318 ? -15.001 0.475 13.832 1.00 95.75 318 ALA A O 1
ATOM 2397 N N . LYS A 1 319 ? -14.936 2.642 13.199 1.00 93.31 319 LYS A N 1
ATOM 2398 C CA . LYS A 1 319 ? -15.788 2.505 12.001 1.00 93.31 319 LYS A CA 1
ATOM 2399 C C . LYS A 1 319 ? -15.146 1.563 10.977 1.00 93.31 319 LYS A C 1
ATOM 2401 O O . LYS A 1 319 ? -15.846 0.743 10.393 1.00 93.31 319 LYS A O 1
ATOM 2406 N N . SER A 1 320 ? -13.834 1.681 10.792 1.00 93.56 320 SER A N 1
ATOM 2407 C CA . SER A 1 320 ? -13.039 0.900 9.845 1.00 93.56 320 SER A CA 1
ATOM 2408 C C . SER A 1 320 ? -11.586 0.837 10.324 1.00 93.56 320 SER A C 1
ATOM 2410 O O . SER A 1 320 ? -11.084 1.770 10.962 1.00 93.56 320 SER A O 1
ATOM 2412 N N . ILE A 1 321 ? -10.912 -0.282 10.067 1.00 95.81 321 ILE A N 1
ATOM 2413 C CA . ILE A 1 321 ? -9.484 -0.464 10.343 1.00 95.81 321 ILE A CA 1
ATOM 2414 C C . ILE A 1 321 ? -8.844 -1.107 9.120 1.00 95.81 321 ILE A C 1
ATOM 2416 O O . ILE A 1 321 ? -9.293 -2.162 8.673 1.00 95.81 321 ILE A O 1
ATOM 2420 N N . ILE A 1 322 ? -7.790 -0.478 8.612 1.00 95.38 322 ILE A N 1
ATOM 2421 C CA . ILE A 1 322 ? -7.038 -0.913 7.436 1.00 95.38 322 ILE A CA 1
ATOM 2422 C C . ILE A 1 322 ? -5.619 -1.246 7.894 1.00 95.38 322 ILE A C 1
ATOM 2424 O O . ILE A 1 322 ? -4.958 -0.417 8.519 1.00 95.38 322 ILE A O 1
ATOM 2428 N N . VAL A 1 323 ? -5.151 -2.457 7.605 1.00 96.62 323 VAL A N 1
ATOM 2429 C CA . VAL A 1 323 ? -3.802 -2.921 7.948 1.00 96.62 323 VAL A CA 1
ATOM 2430 C C . VAL A 1 323 ? -3.104 -3.397 6.681 1.00 96.62 323 VAL A C 1
ATOM 2432 O O . VAL A 1 323 ? -3.530 -4.378 6.068 1.00 96.62 323 VAL A O 1
ATOM 2435 N N . ASP A 1 324 ? -2.016 -2.728 6.314 1.00 94.00 324 ASP A N 1
ATOM 2436 C CA . ASP A 1 324 ? -1.133 -3.137 5.224 1.00 94.00 324 ASP A CA 1
ATOM 2437 C C . ASP A 1 324 ? 0.107 -3.884 5.773 1.00 94.00 324 ASP A C 1
ATOM 2439 O O . ASP A 1 324 ? 0.151 -4.312 6.933 1.00 94.00 324 ASP A O 1
ATOM 2443 N N . LYS A 1 325 ? 1.116 -4.117 4.930 1.00 91.25 325 LYS A N 1
ATOM 2444 C CA . LYS A 1 325 ? 2.360 -4.819 5.294 1.00 91.25 325 LYS A CA 1
ATOM 2445 C C . LYS A 1 325 ? 3.222 -4.059 6.315 1.00 91.25 325 LYS A C 1
ATOM 2447 O O . LYS A 1 325 ? 4.000 -4.682 7.039 1.00 91.25 325 LYS A O 1
ATOM 2452 N N . GLU A 1 326 ? 3.118 -2.738 6.358 1.00 91.19 326 GLU A N 1
ATOM 2453 C CA . GLU A 1 326 ? 4.004 -1.819 7.077 1.00 91.19 326 GLU A CA 1
ATOM 2454 C C . GLU A 1 326 ? 3.236 -0.881 8.023 1.00 91.19 326 GLU A C 1
ATOM 2456 O O . GLU A 1 326 ? 3.781 -0.545 9.074 1.00 91.19 326 GLU A O 1
ATOM 2461 N N . ASN A 1 327 ? 1.967 -0.555 7.742 1.00 93.94 327 ASN A N 1
ATOM 2462 C CA . ASN A 1 327 ? 1.141 0.373 8.526 1.00 93.94 327 ASN A CA 1
ATOM 2463 C C . ASN A 1 327 ? -0.193 -0.223 9.007 1.00 93.94 327 ASN A C 1
ATOM 2465 O O . ASN A 1 327 ? -0.738 -1.165 8.431 1.00 93.94 327 ASN A O 1
ATOM 2469 N N . THR A 1 328 ? -0.755 0.412 10.036 1.00 96.44 328 THR A N 1
ATOM 2470 C CA . THR A 1 328 ? -2.148 0.265 10.475 1.00 96.44 328 THR A CA 1
ATOM 2471 C C . THR A 1 328 ? -2.798 1.638 10.545 1.00 96.44 328 THR A C 1
ATOM 2473 O O . THR A 1 328 ? -2.248 2.541 11.178 1.00 96.44 328 THR A O 1
ATOM 2476 N N . THR A 1 329 ? -3.996 1.765 9.980 1.00 95.19 329 THR A N 1
ATOM 2477 C CA . THR A 1 329 ? -4.820 2.975 9.997 1.00 95.19 329 THR A CA 1
ATOM 2478 C C . THR A 1 329 ? -6.174 2.678 10.636 1.00 95.19 329 THR A C 1
ATOM 2480 O O . THR A 1 329 ? -6.915 1.805 10.188 1.00 95.19 329 THR A O 1
ATOM 2483 N N . ILE A 1 330 ? -6.503 3.418 11.695 1.00 95.25 330 ILE A N 1
ATOM 2484 C CA . ILE A 1 330 ? -7.770 3.350 12.428 1.00 95.25 330 ILE A CA 1
ATOM 2485 C C . ILE A 1 330 ? -8.623 4.552 12.015 1.00 95.25 330 ILE A C 1
ATOM 2487 O O . ILE A 1 330 ? -8.224 5.700 12.232 1.00 95.25 330 ILE A O 1
ATOM 2491 N N . VAL A 1 331 ? -9.802 4.288 11.453 1.00 92.31 331 VAL A N 1
ATOM 2492 C CA . VAL A 1 331 ? -10.716 5.288 10.887 1.00 92.31 331 VAL A CA 1
ATOM 2493 C C . VAL A 1 331 ? -11.991 5.361 11.730 1.00 92.31 331 VAL A C 1
ATOM 2495 O O . VAL A 1 331 ? -12.660 4.352 11.963 1.00 92.31 331 VAL A O 1
ATOM 2498 N N . GLY A 1 332 ? -12.353 6.564 12.187 1.00 89.38 332 GLY A N 1
ATOM 2499 C CA . GLY A 1 332 ? -13.584 6.800 12.946 1.00 89.38 332 GLY A CA 1
ATOM 2500 C C . GLY A 1 332 ? -13.600 6.070 14.289 1.00 89.38 332 GLY A C 1
ATOM 2501 O O . GLY A 1 332 ? -14.470 5.231 14.528 1.00 89.38 332 GLY A O 1
ATOM 2502 N N . GLY A 1 333 ? -12.621 6.360 15.149 1.00 91.88 333 GLY A N 1
ATOM 2503 C CA . GLY A 1 333 ? -12.572 5.815 16.509 1.00 91.88 333 GLY A CA 1
ATOM 2504 C C . GLY A 1 333 ? -13.750 6.291 17.371 1.00 91.88 333 GLY A C 1
ATOM 2505 O O . GLY A 1 333 ? -14.186 7.436 17.261 1.00 91.88 333 GLY A O 1
ATOM 2506 N N . ALA A 1 334 ? -14.272 5.424 18.244 1.00 93.06 334 ALA A N 1
ATOM 2507 C CA . ALA A 1 334 ? -15.426 5.737 19.101 1.00 93.06 334 ALA A CA 1
ATOM 2508 C C . ALA A 1 334 ? -15.109 6.647 20.311 1.00 93.06 334 ALA A C 1
ATOM 2510 O O . ALA A 1 334 ? -15.986 6.909 21.138 1.00 93.06 334 ALA A O 1
ATOM 2511 N N . GLY A 1 335 ? -13.866 7.123 20.431 1.00 91.69 335 GLY A N 1
ATOM 2512 C CA . GLY A 1 335 ? -13.382 7.951 21.528 1.00 91.69 335 GLY A CA 1
ATOM 2513 C C . GLY A 1 335 ? -14.152 9.260 21.692 1.00 91.69 335 GLY A C 1
ATOM 2514 O O . GLY A 1 335 ? -14.461 9.979 20.739 1.00 91.69 335 GLY A O 1
ATOM 2515 N N . LYS A 1 336 ? -14.439 9.619 22.944 1.00 91.25 336 LYS A N 1
ATOM 2516 C CA . LYS A 1 336 ? -15.124 10.874 23.273 1.00 91.25 336 LYS A CA 1
ATOM 2517 C C . LYS A 1 336 ? -14.208 12.057 22.946 1.00 91.25 336 LYS A C 1
ATOM 2519 O O . LYS A 1 336 ? -13.145 12.199 23.547 1.00 91.25 336 LYS A O 1
ATOM 2524 N N . LYS A 1 337 ? -14.660 12.970 22.075 1.00 88.69 337 LYS A N 1
ATOM 2525 C CA . LYS A 1 337 ? -13.904 14.166 21.634 1.00 88.69 337 LYS A CA 1
ATOM 2526 C C . LYS A 1 337 ? -13.309 14.987 22.791 1.00 88.69 337 LYS A C 1
ATOM 2528 O O . LYS A 1 337 ? -12.222 15.541 22.652 1.00 88.69 337 LYS A O 1
ATOM 2533 N N . ILE A 1 338 ? -13.985 15.031 23.943 1.00 92.12 338 ILE A N 1
ATOM 2534 C CA . ILE A 1 338 ? -13.492 15.676 25.173 1.00 92.12 338 ILE A CA 1
ATOM 2535 C C . ILE A 1 338 ? -12.221 14.991 25.704 1.00 92.12 338 ILE A C 1
ATOM 2537 O O . ILE A 1 338 ? -11.250 15.678 26.008 1.00 92.12 338 ILE A O 1
ATOM 2541 N N . GLU A 1 339 ? -12.193 13.658 25.786 1.00 91.44 339 GLU A N 1
ATOM 2542 C CA . GLU A 1 339 ? -11.026 12.904 26.273 1.00 91.44 339 GLU A CA 1
ATOM 2543 C C . GLU A 1 339 ? -9.862 12.955 25.278 1.00 91.44 339 GLU A C 1
ATOM 2545 O O . GLU A 1 339 ? -8.719 13.163 25.684 1.00 91.44 339 GLU A O 1
ATOM 2550 N N . ILE A 1 340 ? -10.154 12.891 23.973 1.00 91.19 340 ILE A N 1
ATOM 2551 C CA . ILE A 1 340 ? -9.157 13.108 22.912 1.00 91.19 340 ILE A CA 1
ATOM 2552 C C . ILE A 1 340 ? -8.529 14.508 23.051 1.00 91.19 340 ILE A C 1
ATOM 2554 O O . ILE A 1 340 ? -7.306 14.639 23.085 1.00 91.19 340 ILE A O 1
ATOM 2558 N N . THR A 1 341 ? -9.348 15.554 23.218 1.00 89.19 341 THR A N 1
ATOM 2559 C CA . THR A 1 341 ? -8.859 16.939 23.378 1.00 89.19 341 THR A CA 1
ATOM 2560 C C . THR A 1 341 ? -8.007 17.094 24.642 1.00 89.19 341 THR A C 1
ATOM 2562 O O . THR A 1 341 ? -6.899 17.622 24.566 1.00 89.19 341 THR A O 1
ATOM 2565 N N . LYS A 1 342 ? -8.455 16.552 25.786 1.00 92.94 342 LYS A N 1
ATOM 2566 C CA . LYS A 1 342 ? -7.665 16.515 27.032 1.00 92.94 342 LYS A CA 1
ATOM 2567 C C . LYS A 1 342 ? -6.314 15.822 26.833 1.00 92.94 342 LYS A C 1
ATOM 2569 O O . LYS A 1 342 ? -5.296 16.333 27.296 1.00 92.94 342 LYS A O 1
ATOM 2574 N N . ARG A 1 343 ? -6.275 14.671 26.147 1.00 91.75 343 ARG A N 1
ATOM 2575 C CA . ARG A 1 343 ? -5.027 13.934 25.882 1.00 91.75 343 ARG A CA 1
ATOM 2576 C C . ARG A 1 343 ? -4.078 14.750 25.001 1.00 91.75 343 ARG A C 1
ATOM 2578 O O . ARG A 1 343 ? -2.901 14.860 25.339 1.00 91.75 343 ARG A O 1
ATOM 2585 N N . VAL A 1 344 ? -4.592 15.400 23.955 1.00 89.88 344 VAL A N 1
ATOM 2586 C CA . VAL A 1 344 ? -3.824 16.323 23.100 1.00 89.88 344 VAL A CA 1
ATOM 2587 C C . VAL A 1 344 ? -3.246 17.494 23.906 1.00 89.88 344 VAL A C 1
ATOM 2589 O O . VAL A 1 344 ? -2.065 17.813 23.756 1.00 89.88 344 VAL A O 1
ATOM 2592 N N . ASP A 1 345 ? -4.027 18.120 24.788 1.00 90.69 345 ASP A N 1
ATOM 2593 C CA . ASP A 1 345 ? -3.560 19.262 25.588 1.00 90.69 345 ASP A CA 1
ATOM 2594 C C . ASP A 1 345 ? -2.578 18.861 26.702 1.00 90.69 345 ASP A C 1
ATOM 2596 O O . ASP A 1 345 ? -1.610 19.588 26.960 1.00 90.69 345 ASP A O 1
ATOM 2600 N N . ASN A 1 346 ? -2.726 17.665 27.278 1.00 89.75 346 ASN A N 1
ATOM 2601 C CA . ASN A 1 346 ? -1.726 17.069 28.168 1.00 89.75 346 ASN A CA 1
ATOM 2602 C C . ASN A 1 346 ? -0.381 16.887 27.440 1.00 89.75 346 ASN A C 1
ATOM 2604 O O . ASN A 1 346 ? 0.653 17.346 27.930 1.00 89.75 346 ASN A O 1
ATOM 2608 N N . ILE A 1 347 ? -0.389 16.305 26.234 1.00 90.12 347 ILE A N 1
ATOM 2609 C CA . ILE A 1 347 ? 0.820 16.116 25.411 1.00 90.12 347 ILE A CA 1
ATOM 2610 C C . ILE A 1 347 ? 1.436 17.473 25.019 1.00 90.12 347 ILE A C 1
ATOM 2612 O O . ILE A 1 347 ? 2.648 17.668 25.135 1.00 90.12 347 ILE A O 1
ATOM 2616 N N . ARG A 1 348 ? 0.622 18.461 24.620 1.00 88.38 348 ARG A N 1
ATOM 2617 C CA . ARG A 1 348 ? 1.089 19.833 24.325 1.00 88.38 348 ARG A CA 1
ATOM 2618 C C . ARG A 1 348 ? 1.764 20.491 25.530 1.00 88.38 348 ARG A C 1
ATOM 2620 O O . ARG A 1 348 ? 2.746 21.211 25.347 1.00 88.38 348 ARG A O 1
ATOM 2627 N N . THR A 1 349 ? 1.256 20.253 26.736 1.00 90.19 349 THR A N 1
ATOM 2628 C CA . THR A 1 349 ? 1.832 20.774 27.985 1.00 90.19 349 THR A CA 1
ATOM 2629 C C . THR A 1 349 ? 3.176 20.105 28.274 1.00 90.19 349 THR A C 1
ATOM 2631 O O . THR A 1 349 ? 4.185 20.801 28.368 1.00 90.19 349 THR A O 1
ATOM 2634 N N . GLN A 1 350 ? 3.246 18.771 28.216 1.00 85.19 350 GLN A N 1
ATOM 2635 C CA . GLN A 1 350 ? 4.503 18.020 28.349 1.00 85.19 350 GLN A CA 1
ATOM 2636 C C . GLN A 1 350 ? 5.582 18.464 27.338 1.00 85.19 350 GLN A C 1
ATOM 2638 O O . GLN A 1 350 ? 6.764 18.550 27.680 1.00 85.19 350 GLN A O 1
ATOM 2643 N N . ILE A 1 351 ? 5.198 18.789 26.094 1.00 86.31 351 ILE A N 1
ATOM 2644 C CA . ILE A 1 351 ? 6.116 19.327 25.072 1.00 86.31 351 ILE A CA 1
ATOM 2645 C C . ILE A 1 351 ? 6.657 20.710 25.471 1.00 86.31 351 ILE A C 1
ATOM 2647 O O . ILE A 1 351 ? 7.848 20.974 25.271 1.00 86.31 351 ILE A O 1
ATOM 2651 N N . LYS A 1 352 ? 5.818 21.598 26.025 1.00 82.94 352 LYS A N 1
ATOM 2652 C CA . LYS A 1 352 ? 6.256 22.912 26.531 1.00 82.94 352 LYS A CA 1
ATOM 2653 C C . LYS A 1 352 ? 7.234 22.744 27.693 1.00 82.94 352 LYS A C 1
ATOM 2655 O O . LYS A 1 352 ? 8.310 23.340 27.649 1.00 82.94 352 LYS A O 1
ATOM 2660 N N . ASP A 1 353 ? 6.919 21.877 28.650 1.00 80.38 353 ASP A N 1
ATOM 2661 C CA . ASP A 1 353 ? 7.742 21.656 29.841 1.00 80.38 353 ASP A CA 1
ATOM 2662 C C . ASP A 1 353 ? 9.112 21.064 29.484 1.00 80.38 353 ASP A C 1
ATOM 2664 O O . ASP A 1 353 ? 10.144 21.587 29.913 1.00 80.38 353 ASP A O 1
ATOM 2668 N N . ARG A 1 354 ? 9.165 20.058 28.592 1.00 72.38 354 ARG A N 1
ATOM 2669 C CA . ARG A 1 354 ? 10.441 19.525 28.067 1.00 72.38 354 ARG A CA 1
ATOM 2670 C C . ARG A 1 354 ? 11.281 20.596 27.368 1.00 72.38 354 ARG A C 1
ATOM 2672 O O . ARG A 1 354 ? 12.497 20.631 27.559 1.00 72.38 354 ARG A O 1
ATOM 2679 N N . ARG A 1 355 ? 10.658 21.481 26.578 1.00 63.62 355 ARG A N 1
ATOM 2680 C CA . ARG A 1 355 ? 11.355 22.591 25.898 1.00 63.62 355 ARG A CA 1
ATOM 2681 C C . ARG A 1 355 ? 11.849 23.654 26.886 1.00 63.62 355 ARG A C 1
ATOM 2683 O O . ARG A 1 355 ? 12.948 24.173 26.698 1.00 63.62 355 ARG A O 1
ATOM 2690 N N . GLY A 1 356 ? 11.093 23.940 27.947 1.00 57.06 356 GLY A N 1
ATOM 2691 C CA . GLY A 1 356 ? 11.537 24.792 29.054 1.00 57.06 356 GLY A CA 1
ATOM 2692 C C . GLY A 1 356 ? 12.755 24.206 29.772 1.00 57.06 356 GLY A C 1
ATOM 2693 O O . GLY A 1 356 ? 13.762 24.890 29.953 1.00 57.06 356 GLY A O 1
ATOM 2694 N N . HIS A 1 357 ? 12.716 22.907 30.077 1.00 49.16 357 HIS A N 1
ATOM 2695 C CA . HIS A 1 357 ? 13.803 22.204 30.761 1.00 49.16 357 HIS A CA 1
ATOM 2696 C C . HIS A 1 357 ? 15.093 22.107 29.923 1.00 49.16 357 HIS A C 1
ATOM 2698 O O . HIS A 1 357 ? 16.190 22.182 30.474 1.00 49.16 357 HIS A O 1
ATOM 2704 N N . GLN A 1 358 ? 14.985 21.996 28.593 1.00 43.50 358 GLN A N 1
ATOM 2705 C CA . GLN A 1 358 ? 16.145 22.060 27.692 1.00 43.50 358 GLN A CA 1
ATOM 2706 C C . GLN A 1 358 ? 16.750 23.469 27.606 1.00 43.50 358 GLN A C 1
ATOM 2708 O O . GLN A 1 358 ? 17.972 23.596 27.576 1.00 43.50 358 GLN A O 1
ATOM 2713 N N . ARG A 1 359 ? 15.933 24.532 27.630 1.00 44.41 359 ARG A N 1
ATOM 2714 C CA . ARG A 1 359 ? 16.436 25.920 27.667 1.00 44.41 359 ARG A CA 1
ATOM 2715 C C . ARG A 1 359 ? 17.128 26.254 28.993 1.00 44.41 359 ARG A C 1
ATOM 2717 O O . ARG A 1 359 ? 18.166 26.907 28.981 1.00 44.41 359 ARG A O 1
ATOM 2724 N N . GLY A 1 360 ? 16.624 25.737 30.116 1.00 43.16 360 GLY A N 1
ATOM 2725 C CA . GLY A 1 360 ? 17.216 25.940 31.447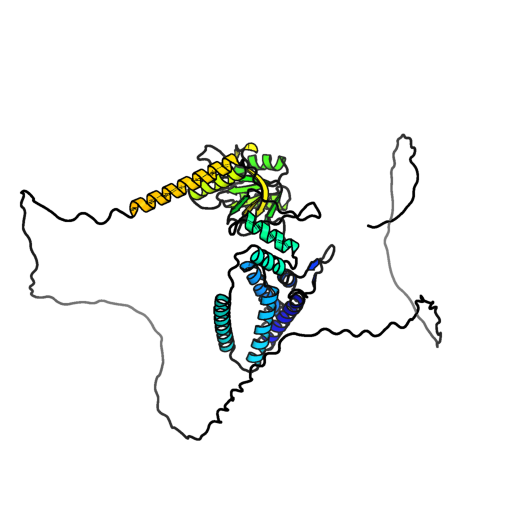 1.00 43.16 360 GLY A CA 1
ATOM 2726 C C . GLY A 1 360 ? 18.604 25.316 31.660 1.00 43.16 360 GLY A C 1
ATOM 2727 O O . GLY A 1 360 ? 19.281 25.676 32.618 1.00 43.16 360 GLY A O 1
ATOM 2728 N N . ARG A 1 361 ? 19.056 24.410 30.778 1.00 46.09 361 ARG A N 1
ATOM 2729 C CA . ARG A 1 361 ? 20.407 23.810 30.826 1.00 46.09 361 ARG A CA 1
ATOM 2730 C C . ARG A 1 361 ? 21.421 24.466 29.877 1.00 46.09 361 ARG A C 1
ATOM 2732 O O . ARG A 1 361 ? 22.563 24.033 29.846 1.00 46.09 361 ARG A O 1
ATOM 2739 N N . GLY A 1 362 ? 21.024 25.491 29.116 1.00 41.66 362 GLY A N 1
ATOM 2740 C CA . GLY A 1 362 ? 21.895 26.190 28.157 1.00 41.66 362 GLY A CA 1
ATOM 2741 C C . GLY A 1 362 ? 22.549 27.481 28.668 1.00 41.66 362 GLY A C 1
ATOM 2742 O O . GLY A 1 362 ? 23.256 28.129 27.904 1.00 41.66 362 GLY A O 1
ATOM 2743 N N . HIS A 1 363 ? 22.292 27.887 29.917 1.00 44.34 363 HIS A N 1
ATOM 2744 C CA . HIS A 1 363 ? 22.754 29.154 30.511 1.00 44.34 363 HIS A CA 1
ATOM 2745 C C . HIS A 1 363 ? 23.217 28.965 31.969 1.00 44.34 363 HIS A C 1
ATOM 2747 O O . HIS A 1 363 ? 22.664 29.553 32.896 1.00 44.34 363 HIS A O 1
ATOM 2753 N N . ARG A 1 364 ? 24.225 28.105 32.171 1.00 41.75 364 ARG A N 1
ATOM 2754 C CA . ARG A 1 364 ? 25.035 28.028 33.403 1.00 41.75 364 ARG A CA 1
ATOM 2755 C C . ARG A 1 364 ? 26.467 27.577 33.094 1.00 41.75 364 ARG A C 1
ATOM 2757 O O . ARG A 1 364 ? 26.922 26.585 33.640 1.00 41.75 364 ARG A O 1
ATOM 2764 N N . ASP A 1 365 ? 27.144 28.304 32.213 1.00 46.34 365 ASP A N 1
ATOM 2765 C CA . ASP A 1 365 ? 28.601 28.244 32.063 1.00 46.34 365 ASP A CA 1
ATOM 2766 C C . ASP A 1 365 ? 29.083 29.618 31.582 1.00 46.34 365 ASP A C 1
ATOM 2768 O O . ASP A 1 365 ? 28.725 30.050 30.487 1.00 46.34 365 ASP A O 1
ATOM 2772 N N . GLY A 1 366 ? 29.873 30.298 32.419 1.00 42.94 366 GLY A N 1
ATOM 2773 C CA . GLY A 1 366 ? 30.488 31.594 32.118 1.00 42.94 366 GLY A CA 1
ATOM 2774 C C . GLY A 1 366 ? 29.678 32.827 32.529 1.00 42.94 366 GLY A C 1
ATOM 2775 O O . GLY A 1 366 ? 29.088 33.466 31.666 1.00 42.94 366 GLY A O 1
ATOM 2776 N N . ASP A 1 367 ? 29.719 33.183 33.819 1.00 39.66 367 ASP A N 1
ATOM 2777 C CA . ASP A 1 367 ? 30.288 34.474 34.256 1.00 39.66 367 ASP A CA 1
ATOM 2778 C C . ASP A 1 367 ? 30.508 34.489 35.786 1.00 39.66 367 ASP A C 1
ATOM 2780 O O . ASP A 1 367 ? 29.592 34.775 36.550 1.00 39.66 367 ASP A O 1
ATOM 2784 N N . GLU A 1 368 ? 31.720 34.155 36.241 1.00 36.66 368 GLU A N 1
ATOM 2785 C CA . GLU A 1 368 ? 32.222 34.560 37.565 1.00 36.66 368 GLU A CA 1
ATOM 2786 C C . GLU A 1 368 ? 33.670 35.039 37.392 1.00 36.66 368 GLU A C 1
ATOM 2788 O O . GLU A 1 368 ? 34.631 34.263 37.378 1.00 36.66 368 GLU A O 1
ATOM 2793 N N . GLY A 1 369 ? 33.799 36.349 37.166 1.00 34.81 369 GLY A N 1
ATOM 2794 C CA . GLY A 1 369 ? 35.069 37.062 37.121 1.00 34.81 369 GLY A CA 1
ATOM 2795 C C . GLY A 1 369 ? 35.769 37.125 38.483 1.00 34.81 369 GLY A C 1
ATOM 2796 O O . GLY A 1 369 ? 35.167 36.948 39.539 1.00 34.81 369 GLY A O 1
ATOM 2797 N N . GLN A 1 370 ? 37.076 37.370 38.438 1.00 33.38 370 GLN A N 1
ATOM 2798 C CA . GLN A 1 370 ? 37.953 37.461 39.606 1.00 33.38 370 GLN A CA 1
ATOM 2799 C C . GLN A 1 370 ? 37.815 38.816 40.313 1.00 33.38 370 GLN A C 1
ATOM 2801 O O . GLN A 1 370 ? 37.712 39.820 39.622 1.00 33.38 370 GLN A O 1
ATOM 2806 N N . GLU A 1 371 ? 37.904 38.802 41.652 1.00 34.62 371 GLU A N 1
ATOM 2807 C CA . GLU A 1 371 ? 38.314 39.857 42.617 1.00 34.62 371 GLU A CA 1
ATOM 2808 C C . GLU A 1 371 ? 37.552 39.603 43.942 1.00 34.62 371 GLU A C 1
ATOM 2810 O O . GLU A 1 371 ? 36.353 39.363 43.921 1.00 34.62 371 GLU A O 1
ATOM 2815 N N . GLY A 1 372 ? 38.142 39.579 45.142 1.00 31.89 372 GLY A N 1
ATOM 2816 C CA . GLY A 1 372 ? 39.540 39.691 45.564 1.00 31.89 372 GLY A CA 1
ATOM 2817 C C . GLY A 1 372 ? 39.668 39.438 47.084 1.00 31.89 372 GLY A C 1
ATOM 2818 O O . GLY A 1 372 ? 38.690 39.109 47.743 1.00 31.89 372 GLY A O 1
ATOM 2819 N N . GLU A 1 373 ? 40.877 39.618 47.626 1.00 33.50 373 GLU A N 1
ATOM 2820 C CA . GLU A 1 373 ? 41.214 39.670 49.069 1.00 33.50 373 GLU A CA 1
ATOM 2821 C C . GLU A 1 373 ? 40.968 38.423 49.951 1.00 33.50 373 GLU A C 1
ATOM 2823 O O . GLU A 1 373 ? 39.878 38.126 50.433 1.00 33.50 373 GLU A O 1
ATOM 2828 N N . GLY A 1 374 ? 42.065 37.720 50.251 1.00 30.39 374 GLY A N 1
ATOM 2829 C CA . GLY A 1 374 ? 42.058 36.552 51.124 1.00 30.39 374 GLY A CA 1
ATOM 2830 C C . GLY A 1 374 ? 42.286 36.814 52.612 1.00 30.39 374 GLY A C 1
ATOM 2831 O O . GLY A 1 374 ? 42.405 37.946 53.073 1.00 30.39 374 GLY A O 1
ATOM 2832 N N . ARG A 1 375 ? 42.450 35.708 53.350 1.00 32.34 375 ARG A N 1
ATOM 2833 C CA . ARG A 1 375 ? 43.194 35.621 54.619 1.00 32.34 375 ARG A CA 1
ATOM 2834 C C . ARG A 1 375 ? 43.521 34.161 54.974 1.00 32.34 375 ARG A C 1
ATOM 2836 O O . ARG A 1 375 ? 42.664 33.435 55.449 1.00 32.34 375 ARG A O 1
ATOM 2843 N N . GLY A 1 376 ? 44.798 33.804 54.819 1.00 29.81 376 GLY A N 1
ATOM 2844 C CA . GLY A 1 376 ? 45.583 33.117 55.855 1.00 29.81 376 GLY A CA 1
ATOM 2845 C C . GLY A 1 376 ? 45.380 31.620 56.154 1.00 29.81 376 GLY A C 1
ATOM 2846 O O . GLY A 1 376 ? 44.393 31.237 56.766 1.00 29.81 376 GLY A O 1
ATOM 2847 N N . ARG A 1 377 ? 46.495 30.884 55.980 1.00 30.95 377 ARG A N 1
ATOM 2848 C CA . ARG A 1 377 ? 46.854 29.569 56.571 1.00 30.95 377 ARG A CA 1
ATOM 2849 C C . ARG A 1 377 ? 46.159 28.352 55.922 1.00 30.95 377 ARG A C 1
ATOM 2851 O O . ARG A 1 377 ? 45.019 28.438 55.499 1.00 30.95 377 ARG A O 1
ATOM 2858 N N . GLU A 1 378 ? 46.819 27.204 55.750 1.00 31.56 378 GLU A N 1
ATOM 2859 C CA . GLU A 1 378 ? 48.045 26.713 56.406 1.00 31.56 378 GLU A CA 1
ATOM 2860 C C . GLU A 1 378 ? 48.956 25.903 55.453 1.00 31.56 378 GLU A C 1
ATOM 2862 O O . GLU A 1 378 ? 48.539 25.481 54.376 1.00 31.56 378 GLU A O 1
ATOM 2867 N N . GLU A 1 379 ? 50.229 25.738 55.820 1.00 31.77 379 GLU A N 1
ATOM 2868 C CA . GLU A 1 379 ? 51.301 25.255 54.936 1.00 31.77 379 GLU A CA 1
ATOM 2869 C C . GLU A 1 379 ? 51.378 23.724 54.794 1.00 31.77 379 GLU A C 1
ATOM 2871 O O . GLU A 1 379 ? 51.164 22.983 55.756 1.00 31.77 379 GLU A O 1
ATOM 2876 N N . ARG A 1 380 ? 51.836 23.262 53.618 1.00 33.75 380 ARG A N 1
ATOM 2877 C CA . ARG A 1 380 ? 52.730 22.094 53.444 1.00 33.75 380 ARG A CA 1
ATOM 2878 C C . ARG A 1 380 ? 53.275 22.057 52.012 1.00 33.75 380 ARG A C 1
ATOM 2880 O O . ARG A 1 380 ? 52.628 21.544 51.103 1.00 33.75 380 ARG A O 1
ATOM 2887 N N . ASP A 1 381 ? 54.476 22.599 51.818 1.00 32.75 381 ASP A N 1
ATOM 2888 C CA . ASP A 1 381 ? 55.225 22.497 50.560 1.00 32.75 381 ASP A CA 1
ATOM 2889 C C . ASP A 1 381 ? 56.293 21.397 50.650 1.00 32.75 381 ASP A C 1
ATOM 2891 O O . ASP A 1 381 ? 57.018 21.301 51.644 1.00 32.75 381 ASP A O 1
ATOM 2895 N N . GLN A 1 382 ? 56.398 20.594 49.588 1.00 32.16 382 GLN A N 1
ATOM 2896 C CA . GLN A 1 382 ? 57.686 20.250 48.980 1.00 32.16 382 GLN A CA 1
ATOM 2897 C C . GLN A 1 382 ? 57.484 19.573 47.614 1.00 32.16 382 GLN A C 1
ATOM 2899 O O . GLN A 1 382 ? 57.182 18.384 47.497 1.00 32.16 382 GLN A O 1
ATOM 2904 N N . GLY A 1 383 ? 57.704 20.345 46.547 1.00 30.22 383 GLY A N 1
ATOM 2905 C CA . GLY A 1 383 ? 58.104 19.804 45.241 1.00 30.22 383 GLY A CA 1
ATOM 2906 C C . GLY A 1 383 ? 59.537 19.228 45.257 1.00 30.22 383 GLY A C 1
ATOM 2907 O O . GLY A 1 383 ? 60.151 19.105 46.304 1.00 30.22 383 GLY A O 1
ATOM 2908 N N . ARG A 1 384 ? 60.200 18.898 44.139 1.00 31.72 384 ARG A N 1
ATOM 2909 C CA . ARG A 1 384 ? 59.888 19.017 42.702 1.00 31.72 384 ARG A CA 1
ATOM 2910 C C . ARG A 1 384 ? 60.885 18.130 41.912 1.00 31.72 384 ARG A C 1
ATOM 2912 O O . ARG A 1 384 ? 62.065 18.127 42.213 1.00 31.72 384 ARG A O 1
ATOM 2919 N N . ARG A 1 385 ? 60.422 17.534 40.803 1.00 29.19 385 ARG A N 1
ATOM 2920 C CA . ARG A 1 385 ? 61.123 17.358 39.497 1.00 29.19 385 ARG A CA 1
ATOM 2921 C C . ARG A 1 385 ? 62.560 16.760 39.398 1.00 29.19 385 ARG A C 1
ATOM 2923 O O . ARG A 1 385 ? 63.537 17.433 39.673 1.00 29.19 385 ARG A O 1
ATOM 2930 N N . ARG A 1 386 ? 62.631 15.674 38.599 1.00 30.66 386 ARG A N 1
ATOM 2931 C CA . ARG A 1 386 ? 63.543 15.419 37.438 1.00 30.66 386 ARG A CA 1
ATOM 2932 C C . ARG A 1 386 ? 65.081 15.420 37.633 1.00 30.66 386 ARG A C 1
ATOM 2934 O O . ARG A 1 386 ? 65.671 16.472 37.823 1.00 30.66 386 ARG A O 1
ATOM 2941 N N . GLY A 1 387 ? 65.751 14.328 37.231 1.00 27.00 387 GLY A N 1
ATOM 2942 C CA . GLY A 1 387 ? 67.158 14.402 36.780 1.00 27.00 387 GLY A CA 1
ATOM 2943 C C . GLY A 1 387 ? 67.892 13.065 36.594 1.00 27.00 387 GLY A C 1
ATOM 2944 O O . GLY A 1 387 ? 68.050 12.311 37.533 1.00 27.00 387 GLY A O 1
ATOM 2945 N N . ARG A 1 388 ? 68.351 12.787 35.368 1.00 28.72 388 ARG A N 1
ATOM 2946 C CA . ARG A 1 388 ? 69.107 11.602 34.890 1.00 28.72 388 ARG A CA 1
ATOM 2947 C C . ARG A 1 388 ? 70.401 11.291 35.679 1.00 28.72 388 ARG A C 1
ATOM 2949 O O . ARG A 1 388 ? 71.060 12.235 36.082 1.00 28.72 388 ARG A O 1
ATOM 2956 N N . HIS A 1 389 ? 70.858 10.024 35.699 1.00 29.42 389 HIS A N 1
ATOM 2957 C CA . HIS A 1 389 ? 72.096 9.553 35.017 1.00 29.42 389 HIS A CA 1
ATOM 2958 C C . HIS A 1 389 ? 72.340 8.016 35.146 1.00 29.42 389 HIS A C 1
ATOM 2960 O O . HIS A 1 389 ? 71.775 7.343 35.997 1.00 29.42 389 HIS A O 1
ATOM 2966 N N . HIS A 1 390 ? 73.137 7.461 34.221 1.00 31.75 390 HIS A N 1
ATOM 2967 C CA . HIS A 1 390 ? 73.643 6.063 34.106 1.00 31.75 390 HIS A CA 1
ATOM 2968 C C . HIS A 1 390 ? 74.968 5.886 34.923 1.00 31.75 390 HIS A C 1
ATOM 2970 O O . HIS A 1 390 ? 75.439 6.941 35.352 1.00 31.75 390 HIS A O 1
ATOM 2976 N N . PRO A 1 391 ? 75.649 4.698 35.095 1.00 49.94 391 PRO A N 1
ATOM 2977 C CA . PRO A 1 391 ? 75.801 3.579 34.120 1.00 49.94 391 PRO A CA 1
ATOM 2978 C C . PRO A 1 391 ? 76.100 2.095 34.591 1.00 49.94 391 PRO A C 1
ATOM 2980 O O . PRO A 1 391 ? 76.788 1.850 35.569 1.00 49.94 391 PRO A O 1
ATOM 2983 N N . ARG A 1 392 ? 75.793 1.121 33.699 1.00 32.31 392 ARG A N 1
ATOM 2984 C CA . ARG A 1 392 ? 76.595 -0.074 33.235 1.00 32.31 392 ARG A CA 1
ATOM 2985 C C . ARG A 1 392 ? 77.065 -1.274 34.126 1.00 32.31 392 ARG A C 1
ATOM 2987 O O . ARG A 1 392 ? 77.624 -1.116 35.198 1.00 32.31 392 ARG A O 1
ATOM 2994 N N . ARG A 1 393 ? 77.152 -2.430 33.409 1.00 30.45 393 ARG A N 1
ATOM 2995 C CA . ARG A 1 393 ? 77.862 -3.740 33.626 1.00 30.45 393 ARG A CA 1
ATOM 2996 C C . ARG A 1 393 ? 77.093 -4.801 34.447 1.00 30.45 393 ARG A C 1
ATOM 2998 O O . ARG A 1 393 ? 76.443 -4.438 35.407 1.00 30.45 393 ARG A O 1
ATOM 3005 N N . ARG A 1 394 ? 77.143 -6.118 34.149 1.00 32.28 394 ARG A N 1
ATOM 3006 C CA . ARG A 1 394 ? 77.699 -6.944 33.027 1.00 32.28 394 ARG A CA 1
ATOM 3007 C C . ARG A 1 394 ? 77.019 -8.343 33.070 1.00 32.28 394 ARG A C 1
ATOM 3009 O O . ARG A 1 394 ? 76.784 -8.821 34.169 1.00 32.28 394 ARG A O 1
ATOM 3016 N N . GLY A 1 395 ? 76.797 -9.036 31.939 1.00 26.95 395 GLY A N 1
ATOM 3017 C CA . GLY A 1 395 ? 76.382 -10.461 31.945 1.00 26.95 395 GLY A CA 1
ATOM 3018 C C . GLY A 1 395 ? 75.862 -11.029 30.606 1.00 26.95 395 GLY A C 1
ATOM 3019 O O . GLY A 1 395 ? 75.023 -10.414 29.957 1.00 26.95 395 GLY A O 1
ATOM 3020 N N . ARG A 1 396 ? 76.392 -12.188 30.187 1.00 31.22 396 ARG A N 1
ATOM 3021 C CA . ARG A 1 396 ? 76.060 -13.060 29.021 1.00 31.22 396 ARG A CA 1
ATOM 3022 C C . ARG A 1 396 ? 76.781 -14.417 29.268 1.00 31.22 396 ARG A C 1
ATOM 3024 O O . ARG A 1 396 ? 77.729 -14.366 30.056 1.00 31.22 396 ARG A O 1
ATOM 3031 N N . PRO A 1 397 ? 76.502 -15.555 28.580 1.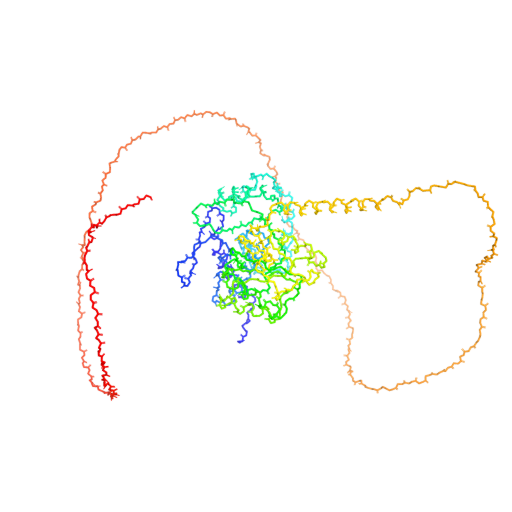00 54.53 397 PRO A N 1
ATOM 3032 C CA . PRO A 1 397 ? 75.504 -15.857 27.530 1.00 54.53 397 PRO A CA 1
ATOM 3033 C C . PRO A 1 397 ? 74.760 -17.224 27.751 1.00 54.53 397 PRO A C 1
ATOM 3035 O O . PRO A 1 397 ? 74.693 -17.686 28.882 1.00 54.53 397 PRO A O 1
ATOM 3038 N N . ALA A 1 398 ? 74.305 -17.878 26.655 1.00 30.80 398 ALA A N 1
ATOM 3039 C CA . ALA A 1 398 ? 73.770 -19.263 26.516 1.00 30.80 398 ALA A CA 1
ATOM 3040 C C . ALA A 1 398 ? 72.274 -19.472 26.904 1.00 30.80 398 ALA A C 1
ATOM 3042 O O . ALA A 1 398 ? 71.783 -18.770 27.778 1.00 30.80 398 ALA A O 1
ATOM 3043 N N . ALA A 1 399 ? 71.460 -20.354 26.286 1.00 31.33 399 ALA A N 1
ATOM 3044 C CA . ALA A 1 399 ? 71.598 -21.249 25.111 1.00 31.33 399 ALA A CA 1
ATOM 3045 C C . ALA A 1 399 ? 70.224 -21.478 24.401 1.00 31.33 399 ALA A C 1
ATOM 3047 O O . ALA A 1 399 ? 69.189 -21.081 24.929 1.00 31.33 399 ALA A O 1
ATOM 3048 N N . ARG A 1 400 ? 70.207 -22.144 23.228 1.00 31.27 400 ARG A N 1
ATOM 3049 C CA . ARG A 1 400 ? 69.032 -22.889 22.689 1.00 31.27 400 ARG A CA 1
ATOM 3050 C C . ARG A 1 400 ? 69.094 -24.345 23.194 1.00 31.27 400 ARG A C 1
ATOM 3052 O O . ARG A 1 400 ? 70.203 -24.785 23.498 1.00 31.27 400 ARG A O 1
ATOM 3059 N N . PRO A 1 401 ? 67.957 -25.050 23.346 1.00 46.69 401 PRO A N 1
ATOM 3060 C CA . PRO A 1 401 ? 67.389 -25.920 22.277 1.00 46.69 401 PRO A CA 1
ATOM 3061 C C . PRO A 1 401 ? 66.010 -25.408 21.762 1.00 46.69 401 PRO A C 1
ATOM 3063 O O . PRO A 1 401 ? 65.627 -24.301 22.133 1.00 46.69 401 PRO A O 1
ATOM 3066 N N . GLU A 1 402 ? 65.178 -26.092 20.950 1.00 29.53 402 GLU A N 1
ATOM 3067 C CA . GLU A 1 402 ? 65.380 -26.908 19.721 1.00 29.53 402 GLU A CA 1
ATOM 3068 C C . GLU A 1 402 ? 64.041 -27.081 18.945 1.00 29.53 402 GLU A C 1
ATOM 3070 O O . GLU A 1 402 ? 63.036 -26.480 19.320 1.00 29.53 402 GLU A O 1
ATOM 3075 N N . VAL A 1 403 ? 64.032 -27.852 17.842 1.00 40.16 403 VAL A N 1
ATOM 3076 C CA . VAL A 1 403 ? 62.863 -28.221 17.004 1.00 40.16 403 VAL A CA 1
ATOM 3077 C C . VAL A 1 403 ? 63.058 -29.660 16.484 1.00 40.16 403 VAL A C 1
ATOM 3079 O O . VAL A 1 403 ? 64.190 -30.027 16.174 1.00 40.16 403 VAL A O 1
ATOM 3082 N N . PRO A 1 404 ? 61.987 -30.455 16.314 1.00 47.06 404 PRO A N 1
ATOM 3083 C CA . PRO A 1 404 ? 61.740 -31.130 15.024 1.00 47.06 404 PRO A CA 1
ATOM 3084 C C . PRO A 1 404 ? 60.303 -30.833 14.535 1.00 47.06 404 PRO A C 1
ATOM 3086 O O . PRO A 1 404 ? 59.396 -30.697 15.347 1.00 47.06 404 PRO A O 1
ATOM 3089 N N . GLY A 1 405 ? 59.998 -30.632 13.246 1.00 35.94 405 GLY A N 1
ATOM 3090 C CA . GLY A 1 405 ? 60.534 -31.265 12.027 1.00 35.94 405 GLY A CA 1
ATOM 3091 C C . GLY A 1 405 ? 59.519 -32.337 11.601 1.00 35.94 405 GLY A C 1
ATOM 3092 O O . GLY A 1 405 ? 59.225 -33.210 12.406 1.00 35.94 405 GLY A O 1
ATOM 3093 N N . ARG A 1 406 ? 58.853 -32.294 10.440 1.00 35.94 406 ARG A N 1
ATOM 3094 C CA . ARG A 1 406 ? 59.305 -32.451 9.032 1.00 35.94 406 ARG A CA 1
ATOM 3095 C C . ARG A 1 406 ? 58.027 -32.459 8.147 1.00 35.94 406 ARG A C 1
ATOM 3097 O O . ARG A 1 406 ? 56.949 -32.600 8.716 1.00 35.94 406 ARG A O 1
ATOM 3104 N N . ASP A 1 407 ? 57.985 -32.405 6.814 1.00 34.09 407 ASP A N 1
ATOM 3105 C CA . ASP A 1 407 ? 58.886 -32.065 5.688 1.00 34.09 407 ASP A CA 1
ATOM 3106 C C . ASP A 1 407 ? 57.944 -31.718 4.487 1.00 34.09 407 ASP A C 1
ATOM 3108 O O . ASP A 1 407 ? 56.772 -32.086 4.531 1.00 34.09 407 ASP A O 1
ATOM 3112 N N . GLN A 1 408 ? 58.269 -30.774 3.585 1.00 37.00 408 GLN A N 1
ATOM 3113 C CA . GLN A 1 408 ? 58.785 -30.963 2.197 1.00 37.00 408 GLN A CA 1
ATOM 3114 C C . GLN A 1 408 ? 57.908 -31.885 1.303 1.00 37.00 408 GLN A C 1
ATOM 3116 O O . GLN A 1 408 ? 57.364 -32.868 1.781 1.00 37.00 408 GLN A O 1
ATOM 3121 N N . ASP A 1 409 ? 57.643 -31.632 0.014 1.00 34.47 409 ASP A N 1
ATOM 3122 C CA . ASP A 1 409 ? 58.318 -30.852 -1.045 1.00 34.47 409 ASP A CA 1
ATOM 3123 C C . ASP A 1 409 ? 57.328 -29.908 -1.789 1.00 34.47 409 ASP A C 1
ATOM 3125 O O . ASP A 1 409 ? 56.119 -30.014 -1.628 1.00 34.47 409 ASP A O 1
ATOM 3129 N N . GLY A 1 410 ? 57.704 -28.952 -2.646 1.00 31.83 410 GLY A N 1
ATOM 3130 C CA . GLY A 1 410 ? 59.021 -28.590 -3.164 1.00 31.83 410 GLY A CA 1
ATOM 3131 C C . GLY A 1 410 ? 59.054 -28.512 -4.703 1.00 31.83 410 GLY A C 1
ATOM 3132 O O . GLY A 1 410 ? 58.863 -29.514 -5.380 1.00 31.83 410 GLY A O 1
ATOM 3133 N N . LEU A 1 411 ? 59.469 -27.331 -5.205 1.00 36.84 411 LEU A N 1
ATOM 3134 C CA . LEU A 1 411 ? 60.212 -27.080 -6.467 1.00 36.84 411 LEU A CA 1
ATOM 3135 C C . LEU A 1 411 ? 59.375 -26.885 -7.762 1.00 36.84 411 LEU A C 1
ATOM 3137 O O . LEU A 1 411 ? 58.406 -27.588 -7.989 1.00 36.84 411 LEU A O 1
ATOM 3141 N N . ARG A 1 412 ? 59.682 -25.963 -8.698 1.00 32.53 412 ARG A N 1
ATOM 3142 C CA . ARG A 1 412 ? 60.737 -24.923 -8.863 1.00 32.53 412 ARG A CA 1
ATOM 3143 C C . ARG A 1 412 ? 60.159 -23.741 -9.666 1.00 32.53 412 ARG A C 1
ATOM 3145 O O . ARG A 1 412 ? 59.344 -23.953 -10.555 1.00 32.53 412 ARG A O 1
ATOM 3152 N N . GLY A 1 413 ? 60.651 -22.521 -9.437 1.00 30.16 413 GLY A N 1
ATOM 3153 C CA . GLY A 1 413 ? 60.428 -21.382 -10.346 1.00 30.16 413 GLY A CA 1
ATOM 3154 C C . GLY A 1 413 ? 61.616 -21.126 -11.283 1.00 30.16 413 GLY A C 1
ATOM 3155 O O . GLY A 1 413 ? 62.656 -21.775 -11.155 1.00 30.16 413 GLY A O 1
ATOM 3156 N N . ARG A 1 414 ? 61.495 -20.123 -12.167 1.00 32.25 414 ARG A N 1
ATOM 3157 C CA . ARG A 1 414 ? 62.624 -19.352 -12.729 1.00 32.25 414 ARG A CA 1
ATOM 3158 C C . ARG A 1 414 ? 62.160 -17.992 -13.260 1.00 32.25 414 ARG A C 1
ATOM 3160 O O . ARG A 1 414 ? 61.066 -17.869 -13.798 1.00 32.25 414 ARG A O 1
ATOM 3167 N N . SER A 1 415 ? 63.006 -16.986 -13.069 1.00 33.03 415 SER A N 1
ATOM 3168 C CA . SER A 1 415 ? 62.861 -15.603 -13.539 1.00 33.03 415 SER A CA 1
ATOM 3169 C C . SER A 1 415 ? 63.892 -15.297 -14.649 1.00 33.03 415 SER A C 1
ATOM 3171 O O . SER A 1 415 ? 64.556 -16.221 -15.116 1.00 33.03 415 SER A O 1
ATOM 3173 N N . HIS A 1 416 ? 64.028 -14.013 -15.029 1.00 32.81 416 HIS A N 1
ATOM 3174 C CA . HIS A 1 416 ? 64.722 -13.438 -16.210 1.00 32.81 416 HIS A CA 1
ATOM 3175 C C . HIS A 1 416 ? 63.831 -13.376 -17.472 1.00 32.81 416 HIS A C 1
ATOM 3177 O O . HIS A 1 416 ? 63.125 -14.328 -17.768 1.00 32.81 416 HIS A O 1
ATOM 3183 N N . GLY A 1 417 ? 63.793 -12.295 -18.263 1.00 28.91 417 GLY A N 1
ATOM 3184 C CA . GLY A 1 417 ? 64.392 -10.954 -18.148 1.00 28.91 417 GLY A CA 1
ATOM 3185 C C . GLY A 1 417 ? 63.867 -10.040 -19.281 1.00 28.91 417 GLY A C 1
ATOM 3186 O O . GLY A 1 417 ? 63.282 -10.540 -20.236 1.00 28.91 417 GLY A O 1
ATOM 3187 N N . ARG A 1 418 ? 64.037 -8.709 -19.191 1.00 34.25 418 ARG A N 1
ATOM 3188 C CA . ARG A 1 418 ? 63.792 -7.782 -20.329 1.00 34.25 418 ARG A CA 1
ATOM 3189 C C . ARG A 1 418 ? 65.028 -7.734 -21.245 1.00 34.25 418 ARG A C 1
ATOM 3191 O O . ARG A 1 418 ? 66.127 -7.958 -20.736 1.00 34.25 418 ARG A O 1
ATOM 3198 N N . PRO A 1 419 ? 64.869 -7.412 -22.544 1.00 45.06 419 PRO A N 1
ATOM 3199 C CA . PRO A 1 419 ? 65.209 -6.040 -22.964 1.00 45.06 419 PRO A CA 1
ATOM 3200 C C . PRO A 1 419 ? 64.338 -5.419 -24.089 1.00 45.06 419 PRO A C 1
ATOM 3202 O O . PRO A 1 419 ? 63.699 -6.111 -24.868 1.00 45.06 419 PRO A O 1
ATOM 3205 N N . ASP A 1 420 ? 64.361 -4.082 -24.092 1.00 33.41 420 ASP A N 1
ATOM 3206 C CA . ASP A 1 420 ? 64.227 -3.032 -25.132 1.00 33.41 420 ASP A CA 1
ATOM 3207 C C . ASP A 1 420 ? 63.460 -3.129 -26.485 1.00 33.41 420 ASP A C 1
ATOM 3209 O O . ASP A 1 420 ? 63.001 -4.156 -26.967 1.00 33.41 420 ASP A O 1
ATOM 3213 N N . ARG A 1 421 ? 63.263 -1.920 -27.050 1.00 35.62 421 ARG A N 1
ATOM 3214 C CA . ARG A 1 421 ? 62.421 -1.515 -28.203 1.00 35.62 421 ARG A CA 1
ATOM 3215 C C . ARG A 1 421 ? 63.085 -1.730 -29.582 1.00 35.62 421 ARG A C 1
ATOM 3217 O O . ARG A 1 421 ? 64.287 -1.959 -29.657 1.00 35.62 421 ARG A O 1
ATOM 3224 N N . PRO A 1 422 ? 62.349 -1.453 -30.682 1.00 44.38 422 PRO A N 1
ATOM 3225 C CA . PRO A 1 422 ? 62.657 -0.219 -31.439 1.00 44.38 422 PRO A CA 1
ATOM 3226 C C . PRO A 1 422 ? 61.430 0.654 -31.817 1.00 44.38 422 PRO A C 1
ATOM 3228 O O . PRO A 1 422 ? 60.294 0.348 -31.463 1.00 44.38 422 PRO A O 1
ATOM 3231 N N . GLN A 1 423 ? 61.674 1.804 -32.467 1.00 34.72 423 GLN A N 1
ATOM 3232 C CA . GLN A 1 423 ? 60.687 2.851 -32.810 1.00 34.72 423 GLN A CA 1
ATOM 3233 C C . GLN A 1 423 ? 60.453 3.001 -34.330 1.00 34.72 423 GLN A C 1
ATOM 3235 O O . GLN A 1 423 ? 61.383 2.811 -35.107 1.00 34.72 423 GLN A O 1
ATOM 3240 N N . GLY A 1 424 ? 59.287 3.549 -34.710 1.00 32.09 424 GLY A N 1
ATOM 3241 C CA . GLY A 1 424 ? 59.090 4.356 -35.933 1.00 32.09 424 GLY A CA 1
ATOM 3242 C C . GLY A 1 424 ? 58.194 3.742 -37.027 1.00 32.09 424 GLY A C 1
ATOM 3243 O O . GLY A 1 424 ? 57.964 2.536 -36.992 1.00 32.09 424 GLY A O 1
ATOM 3244 N N . PRO A 1 425 ? 57.695 4.539 -38.006 1.00 46.53 425 PRO A N 1
ATOM 3245 C CA . PRO A 1 425 ? 57.894 5.984 -38.219 1.00 46.53 425 PRO A CA 1
ATOM 3246 C C . PRO A 1 425 ? 56.602 6.844 -38.104 1.00 46.53 425 PRO A C 1
ATOM 3248 O O . PRO A 1 425 ? 55.520 6.355 -37.794 1.00 46.53 425 PRO A O 1
ATOM 3251 N N . ARG A 1 426 ? 56.732 8.164 -38.331 1.00 35.72 426 ARG A N 1
ATOM 3252 C CA . ARG A 1 426 ? 55.653 9.182 -38.291 1.00 35.72 426 ARG A CA 1
ATOM 3253 C C . ARG A 1 426 ? 55.091 9.489 -39.693 1.00 35.72 426 ARG A C 1
ATOM 3255 O O . ARG A 1 426 ? 55.855 9.502 -40.651 1.00 35.72 426 ARG A O 1
ATOM 3262 N N . GLY A 1 427 ? 53.815 9.881 -39.779 1.00 29.83 427 GLY A N 1
ATOM 3263 C CA . GLY A 1 427 ? 53.169 10.476 -40.965 1.00 29.83 427 GLY A CA 1
ATOM 3264 C C . GLY A 1 427 ? 51.809 11.105 -40.604 1.00 29.83 427 GLY A C 1
ATOM 3265 O O . GLY A 1 427 ? 51.119 10.580 -39.736 1.00 29.83 427 GLY A O 1
ATOM 3266 N N . ALA A 1 428 ? 51.459 12.256 -41.188 1.00 34.00 428 ALA A N 1
ATOM 3267 C CA . ALA A 1 428 ? 50.315 13.118 -40.810 1.00 34.00 428 ALA A CA 1
ATOM 3268 C C . ALA A 1 428 ? 49.183 13.085 -41.882 1.00 34.00 428 ALA A C 1
ATOM 3270 O O . ALA A 1 428 ? 49.325 12.303 -42.822 1.00 34.00 428 ALA A O 1
ATOM 3271 N N . PRO A 1 429 ? 48.119 13.935 -41.865 1.00 44.19 429 PRO A N 1
ATOM 3272 C CA . PRO A 1 429 ? 47.588 14.842 -40.829 1.00 44.19 429 PRO A CA 1
ATOM 3273 C C . PRO A 1 429 ? 46.063 14.669 -40.548 1.00 44.19 429 PRO A C 1
ATOM 3275 O O . PRO A 1 429 ? 45.385 13.834 -41.138 1.00 44.19 429 PRO A O 1
ATOM 3278 N N . ALA A 1 430 ? 45.503 15.483 -39.641 1.00 35.59 430 ALA A N 1
ATOM 3279 C CA . ALA A 1 430 ? 44.074 15.482 -39.281 1.00 35.59 430 ALA A CA 1
ATOM 3280 C C . ALA A 1 430 ? 43.195 16.384 -40.190 1.00 35.59 430 ALA A C 1
ATOM 3282 O O . ALA A 1 430 ? 43.677 17.420 -40.652 1.00 35.59 430 ALA A O 1
ATOM 3283 N N . PRO A 1 431 ? 41.896 16.065 -40.395 1.00 38.81 431 PRO A N 1
ATOM 3284 C CA . PRO A 1 431 ? 40.956 16.925 -41.118 1.00 38.81 431 PRO A CA 1
ATOM 3285 C C . PRO A 1 431 ? 40.383 18.067 -40.252 1.00 38.81 431 PRO A C 1
ATOM 3287 O O . PRO A 1 431 ? 40.305 17.986 -39.026 1.00 38.81 431 PRO A O 1
ATOM 3290 N N . ALA A 1 432 ? 39.987 19.153 -40.919 1.00 31.94 432 ALA A N 1
ATOM 3291 C CA . ALA A 1 432 ? 39.748 20.462 -40.313 1.00 31.94 432 ALA A CA 1
ATOM 3292 C C . ALA A 1 432 ? 38.433 20.615 -39.519 1.00 31.94 432 ALA A C 1
ATOM 3294 O O . ALA A 1 432 ? 37.399 20.020 -39.830 1.00 31.94 432 ALA A O 1
ATOM 3295 N N . ARG A 1 433 ? 38.457 21.534 -38.542 1.00 32.72 433 ARG A N 1
ATOM 3296 C CA . ARG A 1 433 ? 37.258 22.084 -37.891 1.00 32.72 433 ARG A CA 1
ATOM 3297 C C . ARG A 1 433 ? 36.444 22.897 -38.902 1.00 32.72 433 ARG A C 1
ATOM 3299 O O . ARG A 1 433 ? 37.000 23.753 -39.582 1.00 32.72 433 ARG A O 1
ATOM 3306 N N . ARG A 1 434 ? 35.125 22.687 -38.947 1.00 31.69 434 ARG A N 1
ATOM 3307 C CA . ARG A 1 434 ? 34.193 23.521 -39.721 1.00 31.69 434 ARG A CA 1
ATOM 3308 C C . ARG A 1 434 ? 33.495 24.510 -38.790 1.00 31.69 434 ARG A C 1
ATOM 3310 O O . ARG A 1 434 ? 32.832 24.102 -37.840 1.00 31.69 434 ARG A O 1
ATOM 3317 N N . GLU A 1 435 ? 33.658 25.799 -39.059 1.00 30.44 435 GLU A N 1
ATOM 3318 C CA . GLU A 1 435 ? 32.976 26.871 -38.334 1.00 30.44 435 GLU A CA 1
ATOM 3319 C C . GLU A 1 435 ? 31.469 26.853 -38.630 1.00 30.44 435 GLU A C 1
ATOM 3321 O O . GLU A 1 435 ? 31.058 26.814 -39.792 1.00 30.44 435 GLU A O 1
ATOM 3326 N N . LEU A 1 436 ? 30.635 26.944 -37.591 1.00 34.12 436 LEU A N 1
ATOM 3327 C CA . LEU A 1 436 ? 29.211 27.243 -37.736 1.00 34.12 436 LEU A CA 1
ATOM 3328 C C . LEU A 1 436 ? 28.990 28.735 -37.477 1.00 34.12 436 LEU A C 1
ATOM 3330 O O . LEU A 1 436 ? 29.164 29.224 -36.362 1.00 34.12 436 LEU A O 1
ATOM 3334 N N . ARG A 1 437 ? 28.618 29.468 -38.530 1.00 30.41 437 ARG A N 1
ATOM 3335 C CA . ARG A 1 437 ? 28.352 30.910 -38.464 1.00 30.41 437 ARG A CA 1
ATOM 3336 C C . ARG A 1 437 ? 27.061 31.200 -37.696 1.00 30.41 437 ARG A C 1
ATOM 3338 O O . ARG A 1 437 ? 26.003 30.673 -38.031 1.00 30.41 437 ARG A O 1
ATOM 3345 N N . HIS A 1 438 ? 27.125 32.127 -36.742 1.00 35.47 438 HIS A N 1
ATOM 3346 C CA . HIS A 1 438 ? 25.936 32.704 -36.112 1.00 35.47 438 HIS A CA 1
ATOM 3347 C C . HIS A 1 438 ? 25.146 33.575 -37.103 1.00 35.47 438 HIS A C 1
ATOM 3349 O O . HIS A 1 438 ? 25.572 34.674 -37.458 1.00 35.47 438 HIS A O 1
ATOM 3355 N N . GLY A 1 439 ? 23.955 33.120 -37.494 1.00 29.77 439 GLY A N 1
ATOM 3356 C CA . GLY A 1 439 ? 22.962 33.944 -38.182 1.00 29.77 439 GLY A CA 1
ATOM 3357 C C . GLY A 1 439 ? 22.084 34.706 -37.188 1.00 29.77 439 GLY A C 1
ATOM 3358 O O . GLY A 1 439 ? 21.219 34.114 -36.546 1.00 29.77 439 GLY A O 1
ATOM 3359 N N . ARG A 1 440 ? 22.267 36.028 -37.071 1.00 33.69 440 ARG A N 1
ATOM 3360 C CA . ARG A 1 440 ? 21.279 36.907 -36.418 1.00 33.69 440 ARG A CA 1
ATOM 3361 C C . ARG A 1 440 ? 20.025 36.980 -37.297 1.00 33.69 440 ARG A C 1
ATOM 3363 O O . ARG A 1 440 ? 20.121 37.448 -38.427 1.00 33.69 440 ARG A O 1
ATOM 3370 N N . LEU A 1 441 ? 18.854 36.632 -36.761 1.00 35.03 441 LEU A N 1
ATOM 3371 C CA . LEU A 1 441 ? 17.566 37.010 -37.354 1.00 35.03 441 LEU A CA 1
ATOM 3372 C C . LEU A 1 441 ? 16.866 38.050 -36.476 1.00 35.03 441 LEU A C 1
ATOM 3374 O O . LEU A 1 441 ? 16.814 37.937 -35.252 1.00 35.03 441 LEU A O 1
ATOM 3378 N N . GLY A 1 442 ? 16.419 39.124 -37.124 1.00 31.70 442 GLY A N 1
ATOM 3379 C CA . GLY A 1 442 ? 15.978 40.347 -36.465 1.00 31.70 442 GLY A CA 1
ATOM 3380 C C . GLY A 1 442 ? 14.551 40.287 -35.926 1.00 31.70 442 GLY A C 1
ATOM 3381 O O . GLY A 1 442 ? 13.678 39.607 -36.460 1.00 31.70 442 GLY A O 1
ATOM 3382 N N . ARG A 1 443 ? 14.300 41.096 -34.893 1.00 33.78 443 ARG A N 1
ATOM 3383 C CA . ARG A 1 443 ? 12.951 41.399 -34.403 1.00 33.78 443 ARG A CA 1
ATOM 3384 C C . ARG A 1 443 ? 12.129 42.073 -35.511 1.00 33.78 443 ARG A C 1
ATOM 3386 O O . ARG A 1 443 ? 12.537 43.119 -36.011 1.00 33.78 443 ARG A O 1
ATOM 3393 N N . ARG A 1 444 ? 10.913 41.588 -35.772 1.00 31.33 444 ARG A N 1
ATOM 3394 C CA . ARG A 1 444 ? 9.813 42.431 -36.267 1.00 31.33 444 ARG A CA 1
ATOM 3395 C C . ARG A 1 444 ? 8.585 42.242 -35.383 1.00 31.33 444 ARG A C 1
ATOM 3397 O O . ARG A 1 444 ? 8.085 41.135 -35.230 1.00 31.33 444 ARG A O 1
ATOM 3404 N N . ARG A 1 445 ? 8.131 43.348 -34.789 1.00 33.75 445 ARG A N 1
ATOM 3405 C CA . ARG A 1 445 ? 6.802 43.468 -34.183 1.00 33.75 445 ARG A CA 1
ATOM 3406 C C . ARG A 1 445 ? 5.779 43.603 -35.311 1.00 33.75 445 ARG A C 1
ATOM 3408 O O . ARG A 1 445 ? 6.024 44.379 -36.230 1.00 33.75 445 ARG A O 1
ATOM 3415 N N . LEU A 1 446 ? 4.625 42.963 -35.177 1.00 33.28 446 LEU A N 1
ATOM 3416 C CA . LEU A 1 446 ? 3.380 43.404 -35.805 1.00 33.28 446 LEU A CA 1
ATOM 3417 C C . LEU A 1 446 ? 2.277 43.347 -34.743 1.00 33.28 446 LEU A C 1
ATOM 3419 O O . LEU A 1 446 ? 2.220 42.400 -33.962 1.00 33.28 446 LEU A O 1
ATOM 3423 N N . GLY A 1 447 ? 1.488 44.418 -34.660 1.00 32.22 447 GLY A N 1
ATOM 3424 C CA . GLY A 1 447 ? 0.384 44.553 -33.709 1.00 32.22 447 GLY A CA 1
ATOM 3425 C C . GLY A 1 447 ? -0.930 43.958 -34.235 1.00 32.22 447 GLY A C 1
ATOM 3426 O O . GLY A 1 447 ? -0.985 43.507 -35.379 1.00 32.22 447 GLY A O 1
ATOM 3427 N N . PRO A 1 448 ? -1.992 43.955 -33.413 1.00 48.56 448 PRO A N 1
ATOM 3428 C CA . PRO A 1 448 ? -3.267 43.328 -33.747 1.00 48.56 448 PRO A CA 1
ATOM 3429 C C . PRO A 1 448 ? -4.215 44.293 -34.471 1.00 48.56 448 PRO A C 1
ATOM 3431 O O . PRO A 1 448 ? -4.366 45.438 -34.045 1.00 48.56 448 PRO A O 1
ATOM 3434 N N . GLN A 1 449 ? -4.922 43.823 -35.505 1.00 32.00 449 GLN A N 1
ATOM 3435 C CA . GLN A 1 449 ? -6.105 44.505 -36.046 1.00 32.00 449 GLN A CA 1
ATOM 3436 C C . GLN A 1 449 ? -6.936 43.607 -36.979 1.00 32.00 449 GLN A C 1
ATOM 3438 O O . GLN A 1 449 ? -6.383 42.813 -37.732 1.00 32.00 449 GLN A O 1
ATOM 3443 N N . GLY A 1 450 ? -8.256 43.833 -36.986 1.00 30.25 450 GLY A N 1
ATOM 3444 C CA . GLY A 1 450 ? -9.083 43.680 -38.192 1.00 30.25 450 GLY A CA 1
ATOM 3445 C C . GLY A 1 450 ? -9.894 42.389 -38.345 1.00 30.25 450 GLY A C 1
ATOM 3446 O O . GLY A 1 450 ? -9.429 41.412 -38.920 1.00 30.25 450 GLY A O 1
ATOM 3447 N N . LEU A 1 451 ? -11.173 42.431 -37.951 1.00 33.09 451 LEU A N 1
ATOM 3448 C CA . LEU A 1 451 ? -12.182 41.501 -38.473 1.00 33.09 451 LEU A CA 1
ATOM 3449 C C . LEU A 1 451 ? -12.418 41.740 -39.973 1.00 33.09 451 LEU A C 1
ATOM 3451 O O . LEU A 1 451 ? -12.544 42.894 -40.375 1.00 33.09 451 LEU A O 1
ATOM 3455 N N . GLN A 1 452 ? -12.730 40.682 -40.732 1.00 29.39 452 GLN A N 1
ATOM 3456 C CA . GLN A 1 452 ? -13.906 40.714 -41.615 1.00 29.39 452 GLN A CA 1
ATOM 3457 C C . GLN A 1 452 ? -14.445 39.315 -41.953 1.00 29.39 452 GLN A C 1
ATOM 3459 O O . GLN A 1 452 ? -13.758 38.303 -41.837 1.00 29.39 452 GLN A O 1
ATOM 3464 N N . ARG A 1 453 ? -15.741 39.263 -42.283 1.00 33.72 453 ARG A N 1
ATOM 3465 C CA . ARG A 1 453 ? -16.538 38.040 -42.469 1.00 33.72 453 ARG A CA 1
ATOM 3466 C C . ARG A 1 453 ? -16.728 37.755 -43.957 1.00 33.72 453 ARG A C 1
ATOM 3468 O O . ARG A 1 453 ? -17.133 38.665 -44.667 1.00 33.72 453 ARG A O 1
ATOM 3475 N N . HIS A 1 454 ? -16.670 36.491 -44.376 1.00 31.28 454 HIS A N 1
ATOM 3476 C CA . HIS A 1 454 ? -17.385 36.043 -45.578 1.00 31.28 454 HIS A CA 1
ATOM 3477 C C . HIS A 1 454 ? -18.053 34.675 -45.372 1.00 31.28 454 HIS A C 1
ATOM 3479 O O . HIS A 1 454 ? -17.419 33.697 -44.990 1.00 31.28 454 HIS A O 1
ATOM 3485 N N . ARG A 1 455 ? -19.365 34.624 -45.639 1.00 35.09 455 ARG A N 1
ATOM 3486 C CA . ARG A 1 455 ? -20.147 33.393 -45.855 1.00 35.09 455 ARG A CA 1
ATOM 3487 C C . ARG A 1 455 ? -20.167 33.071 -47.354 1.00 35.09 455 ARG A C 1
ATOM 3489 O O . ARG A 1 455 ? -20.228 34.009 -48.149 1.00 35.09 455 ARG A O 1
ATOM 3496 N N . PRO A 1 456 ? -20.335 31.793 -47.722 1.00 35.62 456 PRO A N 1
ATOM 3497 C CA . PRO A 1 456 ? -21.277 31.437 -48.789 1.00 35.62 456 PRO A CA 1
ATOM 3498 C C . PRO A 1 456 ? -22.548 30.756 -48.250 1.00 35.62 456 PRO A C 1
ATOM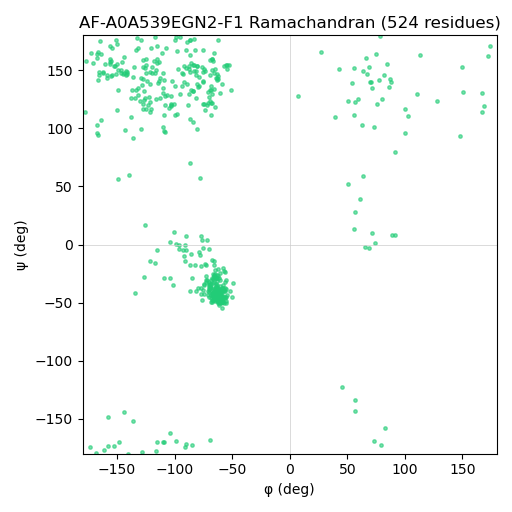 3500 O O . PRO A 1 456 ? -22.663 30.449 -47.063 1.00 35.62 456 PRO A O 1
ATOM 3503 N N . ARG A 1 457 ? -23.552 30.601 -49.120 1.00 29.67 457 ARG A N 1
ATOM 3504 C CA . ARG A 1 457 ? -24.934 30.217 -48.773 1.00 29.67 457 ARG A CA 1
ATOM 3505 C C . ARG A 1 457 ? -25.229 28.721 -48.971 1.00 29.67 457 ARG A C 1
ATOM 3507 O O . ARG A 1 457 ? -24.487 28.002 -49.626 1.00 29.67 457 ARG A O 1
ATOM 3514 N N . ARG A 1 458 ? -26.367 28.304 -48.399 1.00 31.92 458 ARG A N 1
ATOM 3515 C CA . ARG A 1 458 ? -27.019 26.990 -48.543 1.00 31.92 458 ARG A CA 1
ATOM 3516 C C . ARG A 1 458 ? -27.284 26.610 -50.008 1.00 31.92 458 ARG A C 1
ATOM 3518 O O . ARG A 1 458 ? -27.637 27.477 -50.803 1.00 31.92 458 ARG A O 1
ATOM 3525 N N . GLY A 1 459 ? -27.284 25.305 -50.277 1.00 28.80 459 GLY A N 1
ATOM 3526 C CA . GLY A 1 459 ? -28.018 24.664 -51.371 1.00 28.80 459 GLY A CA 1
ATOM 3527 C C . GLY A 1 459 ? -28.662 23.373 -50.853 1.00 28.80 459 GLY A C 1
ATOM 3528 O O . GLY A 1 459 ? -28.011 22.619 -50.131 1.00 28.80 459 GLY A O 1
ATOM 3529 N N . ASP A 1 460 ? -29.942 23.153 -51.150 1.00 35.12 460 ASP A N 1
ATOM 3530 C CA . ASP A 1 460 ? -30.727 22.026 -50.625 1.00 35.12 460 ASP A CA 1
ATOM 3531 C C . ASP A 1 460 ? -30.269 20.656 -51.142 1.00 35.12 460 ASP A C 1
ATOM 3533 O O . ASP A 1 460 ? -29.922 20.511 -52.316 1.00 35.12 460 ASP A O 1
ATOM 3537 N N . ARG A 1 461 ? -30.455 19.609 -50.321 1.00 31.84 461 ARG A N 1
ATOM 3538 C CA . ARG A 1 461 ? -30.930 18.296 -50.802 1.00 31.84 461 ARG A CA 1
ATOM 3539 C C . ARG A 1 461 ? -31.615 17.487 -49.697 1.00 31.84 461 ARG A C 1
ATOM 3541 O O . ARG A 1 461 ? -31.301 17.610 -48.519 1.00 31.84 461 ARG A O 1
ATOM 3548 N N . ARG A 1 462 ? -32.636 16.728 -50.110 1.00 30.72 462 ARG A N 1
ATOM 3549 C CA . ARG A 1 462 ? -33.681 16.147 -49.250 1.00 30.72 462 ARG A CA 1
ATOM 3550 C C . ARG A 1 462 ? -33.297 14.787 -48.663 1.00 30.72 462 ARG A C 1
ATOM 3552 O O . ARG A 1 462 ? -32.596 14.004 -49.294 1.00 30.72 462 ARG A O 1
ATOM 3559 N N . VAL A 1 463 ? -33.887 14.484 -47.508 1.00 33.62 463 VAL A N 1
ATOM 3560 C CA . VAL A 1 463 ? -33.917 13.156 -46.874 1.00 33.62 463 VAL A CA 1
ATOM 3561 C C . VAL A 1 463 ? -34.772 12.174 -47.690 1.00 33.62 463 VAL A C 1
ATOM 3563 O O . VAL A 1 463 ? -35.895 12.514 -48.063 1.00 33.62 463 VAL A O 1
ATOM 3566 N N . ARG A 1 464 ? -34.295 10.933 -47.872 1.00 29.03 464 ARG A N 1
ATOM 3567 C CA . ARG A 1 464 ? -35.125 9.721 -48.043 1.00 29.03 464 ARG A CA 1
ATOM 3568 C C . ARG A 1 464 ? -34.459 8.515 -47.363 1.00 29.03 464 ARG A C 1
ATOM 3570 O O . ARG A 1 464 ? -33.238 8.452 -47.277 1.00 29.03 464 ARG A O 1
ATOM 3577 N N . GLN A 1 465 ? -35.292 7.610 -46.852 1.00 32.69 465 GLN A N 1
ATOM 3578 C CA . GLN A 1 465 ? -34.938 6.408 -46.081 1.00 32.69 465 GLN A CA 1
ATOM 3579 C C . GLN A 1 465 ? -34.954 5.126 -46.968 1.00 32.69 465 GLN A C 1
ATOM 3581 O O . GLN A 1 465 ? -35.227 5.254 -48.164 1.00 32.69 465 GLN A O 1
ATOM 3586 N N . PRO A 1 466 ? -34.568 3.932 -46.457 1.00 39.81 466 PRO A N 1
ATOM 3587 C CA . PRO A 1 466 ? -33.943 2.881 -47.273 1.00 39.81 466 PRO A CA 1
ATOM 3588 C C . PRO A 1 466 ? -34.913 1.925 -47.988 1.00 39.81 466 PRO A C 1
ATOM 3590 O O . PRO A 1 466 ? -36.078 1.802 -47.620 1.00 39.81 466 PRO A O 1
ATOM 3593 N N . GLY A 1 467 ? -34.380 1.210 -48.988 1.00 29.98 467 GLY A N 1
ATOM 3594 C CA . GLY A 1 467 ? -35.052 0.146 -49.741 1.00 29.98 467 GLY A CA 1
ATOM 3595 C C . GLY A 1 467 ? -34.372 -1.222 -49.585 1.00 29.98 467 GLY A C 1
ATOM 3596 O O . GLY A 1 467 ? -33.204 -1.313 -49.214 1.00 29.98 467 GLY A O 1
ATOM 3597 N N . GLU A 1 468 ? -35.143 -2.276 -49.844 1.00 31.09 468 GLU A N 1
ATOM 3598 C CA . GLU A 1 468 ? -34.854 -3.685 -49.541 1.00 31.09 468 GLU A CA 1
ATOM 3599 C C . GLU A 1 468 ? -33.718 -4.321 -50.369 1.00 31.09 468 GLU A C 1
ATOM 3601 O O . GLU A 1 468 ? -33.462 -3.935 -51.508 1.00 31.09 468 GLU A O 1
ATOM 3606 N N . VAL A 1 469 ? -33.134 -5.411 -49.849 1.00 31.88 469 VAL A N 1
ATOM 3607 C CA . VAL A 1 469 ? -32.365 -6.387 -50.644 1.00 31.88 469 VAL A CA 1
ATOM 3608 C C . VAL A 1 469 ? -32.868 -7.802 -50.337 1.00 31.88 469 VAL A C 1
ATOM 3610 O O . VAL A 1 469 ? -32.858 -8.238 -49.187 1.00 31.88 469 VAL A O 1
ATOM 3613 N N . ARG A 1 470 ? -33.293 -8.540 -51.373 1.00 29.12 470 ARG A N 1
ATOM 3614 C CA . ARG A 1 470 ? -33.670 -9.967 -51.308 1.00 29.12 470 ARG A CA 1
ATOM 3615 C C . ARG A 1 470 ? -32.784 -10.823 -52.223 1.00 29.12 470 ARG A C 1
ATOM 3617 O O . ARG A 1 470 ? -32.268 -10.357 -53.231 1.00 29.12 470 ARG A O 1
ATOM 3624 N N . HIS A 1 471 ? -32.644 -12.095 -51.849 1.00 34.69 471 HIS A N 1
ATOM 3625 C CA . HIS A 1 471 ? -31.807 -13.124 -52.482 1.00 34.69 471 HIS A CA 1
ATOM 3626 C C . HIS A 1 471 ? -31.988 -13.333 -53.998 1.00 34.69 471 HIS A C 1
ATOM 3628 O O . HIS A 1 471 ? -33.116 -13.315 -54.490 1.00 34.69 471 HIS A O 1
ATOM 3634 N N . ARG A 1 472 ? -30.928 -13.843 -54.654 1.00 30.38 472 ARG A N 1
ATOM 3635 C CA . ARG A 1 472 ? -31.000 -15.071 -55.484 1.00 30.38 472 ARG A CA 1
ATOM 3636 C C . ARG A 1 472 ? -29.636 -15.776 -55.633 1.00 30.38 472 ARG A C 1
ATOM 3638 O O . ARG A 1 472 ? -28.592 -15.183 -55.400 1.00 30.38 472 ARG A O 1
ATOM 3645 N N . ARG A 1 473 ? -29.691 -17.080 -55.940 1.00 32.31 473 ARG A N 1
ATOM 3646 C CA . ARG A 1 473 ? -28.567 -18.038 -56.077 1.00 32.31 473 ARG A CA 1
ATOM 3647 C C . ARG A 1 473 ? -28.006 -18.073 -57.514 1.00 32.31 473 ARG A C 1
ATOM 3649 O O . ARG A 1 473 ? -28.703 -17.630 -58.423 1.00 32.31 473 ARG A O 1
ATOM 3656 N N . PRO A 1 474 ? -26.904 -18.812 -57.740 1.00 38.53 474 PRO A N 1
ATOM 3657 C CA . PRO A 1 474 ? -26.871 -19.810 -58.821 1.00 38.53 474 PRO A CA 1
ATOM 3658 C C . PRO A 1 474 ? -26.716 -21.259 -58.302 1.00 38.53 474 PRO A C 1
ATOM 3660 O O . PRO A 1 474 ? -26.558 -21.499 -57.104 1.00 38.53 474 PRO A O 1
ATOM 3663 N N . ARG A 1 475 ? -26.859 -22.248 -59.196 1.00 32.81 475 ARG A N 1
ATOM 3664 C CA . ARG A 1 475 ? -27.039 -23.682 -58.885 1.00 32.81 475 ARG A CA 1
ATOM 3665 C C . ARG A 1 475 ? -26.256 -24.552 -59.888 1.00 32.81 475 ARG A C 1
ATOM 3667 O O . ARG A 1 475 ? -26.297 -24.233 -61.067 1.00 32.81 475 ARG A O 1
ATOM 3674 N N . GLN A 1 476 ? -25.738 -25.695 -59.415 1.00 37.44 476 GLN A N 1
ATOM 3675 C CA . GLN A 1 476 ? -25.358 -26.911 -60.180 1.00 37.44 476 GLN A CA 1
ATOM 3676 C C . GLN A 1 476 ? -24.130 -26.824 -61.131 1.00 37.44 476 GLN A C 1
ATOM 3678 O O . GLN A 1 476 ? -23.776 -25.747 -61.585 1.00 37.44 476 GLN A O 1
ATOM 3683 N N . GLY A 1 477 ? -23.417 -27.931 -61.417 1.00 27.41 477 GLY A N 1
ATOM 3684 C CA . GLY A 1 477 ? -23.749 -29.342 -61.122 1.00 27.41 477 GLY A CA 1
ATOM 3685 C C . GLY A 1 477 ? -22.581 -30.353 -61.064 1.00 27.41 477 GLY A C 1
ATOM 3686 O O . GLY A 1 477 ? -21.413 -29.985 -61.092 1.00 27.41 477 GLY A O 1
ATOM 3687 N N . HIS A 1 478 ? -22.963 -31.631 -60.924 1.00 36.25 478 HIS A N 1
ATOM 3688 C CA . HIS A 1 478 ? -22.144 -32.861 -60.809 1.00 36.25 478 HIS A CA 1
ATOM 3689 C C . HIS A 1 478 ? -21.674 -33.407 -62.184 1.00 36.25 478 HIS A C 1
ATOM 3691 O O . HIS A 1 478 ? -22.177 -32.924 -63.200 1.00 36.25 478 HIS A O 1
ATOM 3697 N N . PRO A 1 479 ? -20.710 -34.362 -62.251 1.00 47.88 479 PRO A N 1
ATOM 3698 C CA . PRO A 1 479 ? -20.898 -35.817 -61.975 1.00 47.88 479 PRO A CA 1
ATOM 3699 C C . PRO A 1 479 ? -20.064 -36.325 -60.765 1.00 47.88 479 PRO A C 1
ATOM 3701 O O . PRO A 1 479 ? -19.345 -35.536 -60.161 1.00 47.88 479 PRO A O 1
ATOM 3704 N N . GLY A 1 480 ? -20.098 -37.593 -60.314 1.00 30.00 480 GLY A N 1
ATOM 3705 C CA . GLY A 1 480 ? -21.040 -38.689 -60.608 1.00 30.00 480 GLY A CA 1
ATOM 3706 C C . GLY A 1 480 ? -20.448 -40.123 -60.582 1.00 30.00 480 GLY A C 1
ATOM 3707 O O . GLY A 1 480 ? -20.036 -40.594 -61.631 1.00 30.00 480 GLY A O 1
ATOM 3708 N N . GLY A 1 481 ? -20.528 -40.838 -59.441 1.00 29.59 481 GLY A N 1
ATOM 3709 C CA . GLY A 1 481 ? -20.465 -42.325 -59.326 1.00 29.59 481 GLY A CA 1
ATOM 3710 C C . GLY A 1 481 ? -19.096 -43.036 -59.484 1.00 29.59 481 GLY A C 1
ATOM 3711 O O . GLY A 1 481 ? -18.158 -42.441 -59.994 1.00 29.59 481 GLY A O 1
ATOM 3712 N N . ALA A 1 482 ? -18.906 -44.309 -59.083 1.00 31.08 482 ALA A N 1
ATOM 3713 C CA . ALA A 1 482 ? -19.733 -45.231 -58.271 1.00 31.08 482 ALA A CA 1
ATOM 3714 C C . ALA A 1 482 ? -18.935 -46.496 -57.815 1.00 31.08 482 ALA A C 1
ATOM 3716 O O . ALA A 1 482 ? -17.972 -46.869 -58.476 1.00 31.08 482 ALA A O 1
ATOM 3717 N N . GLY A 1 483 ? -19.411 -47.199 -56.767 1.00 29.95 483 GLY A N 1
ATOM 3718 C CA . GLY A 1 483 ? -19.077 -48.609 -56.431 1.00 29.95 483 GLY A CA 1
ATOM 3719 C C . GLY A 1 483 ? -17.789 -48.880 -55.615 1.00 29.95 483 GLY A C 1
ATOM 3720 O O . GLY A 1 483 ? -16.863 -48.084 -55.649 1.00 29.95 483 GLY A O 1
ATOM 3721 N N . GLU A 1 484 ? -17.641 -49.990 -54.867 1.00 33.25 484 GLU A N 1
ATOM 3722 C CA . GLU A 1 484 ? -18.598 -51.047 -54.458 1.00 33.25 484 GLU A CA 1
ATOM 3723 C C . GLU A 1 484 ? -17.960 -52.006 -53.398 1.00 33.25 484 GLU A C 1
ATOM 3725 O O . GLU A 1 484 ? -16.746 -52.185 -53.435 1.00 33.25 484 GLU A O 1
ATOM 3730 N N . ARG A 1 485 ? -18.762 -52.710 -52.556 1.00 30.70 485 ARG A N 1
ATOM 3731 C CA . ARG A 1 485 ? -18.375 -53.870 -51.668 1.00 30.70 485 ARG A CA 1
ATOM 3732 C C . ARG A 1 485 ? -17.387 -53.516 -50.511 1.00 30.70 485 ARG A C 1
ATOM 3734 O O . ARG A 1 485 ? -16.738 -52.489 -50.562 1.00 30.70 485 ARG A O 1
ATOM 3741 N N . GLY A 1 486 ? -17.182 -54.238 -49.398 1.00 29.09 486 GLY A N 1
ATOM 3742 C CA . GLY A 1 486 ? -17.699 -55.492 -48.807 1.00 29.09 486 GLY A CA 1
ATOM 3743 C C . GLY A 1 486 ? -16.586 -56.172 -47.950 1.00 29.09 486 GLY A C 1
ATOM 3744 O O . GLY A 1 486 ? -15.423 -55.956 -48.257 1.00 29.09 486 GLY A O 1
ATOM 3745 N N . VAL A 1 487 ? -16.782 -56.990 -46.894 1.00 33.44 487 VAL A N 1
ATOM 3746 C CA . VAL A 1 487 ? -17.955 -57.471 -46.115 1.00 33.44 487 VAL A CA 1
ATOM 3747 C C . VAL A 1 487 ? -17.466 -57.997 -44.719 1.00 33.44 487 VAL A C 1
ATOM 3749 O O . VAL A 1 487 ? -16.353 -58.496 -44.641 1.00 33.44 487 VAL A O 1
ATOM 3752 N N . HIS A 1 488 ? -18.321 -58.009 -43.670 1.00 32.47 488 HIS A N 1
ATOM 3753 C CA . HIS A 1 488 ? -18.256 -58.839 -42.418 1.00 32.47 488 HIS A CA 1
ATOM 3754 C C . HIS A 1 488 ? -17.319 -58.460 -41.227 1.00 32.47 488 HIS A C 1
ATOM 3756 O O . HIS A 1 488 ? -16.161 -58.130 -41.416 1.00 32.47 488 HIS A O 1
ATOM 3762 N N . ARG A 1 489 ? -17.882 -58.317 -39.997 1.00 32.31 489 ARG A N 1
ATOM 3763 C CA . ARG A 1 489 ? -17.959 -59.256 -38.813 1.00 32.31 489 ARG A CA 1
ATOM 3764 C C . ARG A 1 489 ? -16.596 -59.453 -38.109 1.00 32.31 489 ARG A C 1
ATOM 3766 O O . ARG A 1 489 ? -15.608 -59.622 -38.794 1.00 32.31 489 ARG A O 1
ATOM 3773 N N . ARG A 1 490 ? -16.434 -59.518 -36.776 1.00 31.75 490 ARG A N 1
ATOM 3774 C CA . ARG A 1 490 ? -17.292 -59.699 -35.562 1.00 31.75 490 ARG A CA 1
ATOM 3775 C C . ARG A 1 490 ? -16.552 -58.979 -34.375 1.00 31.75 490 ARG A C 1
ATOM 3777 O O . ARG A 1 490 ? -15.562 -58.323 -34.662 1.00 31.75 490 ARG A O 1
ATOM 3784 N N . HIS A 1 491 ? -16.882 -58.981 -33.072 1.00 30.28 491 HIS A N 1
ATOM 3785 C CA . HIS A 1 491 ? -17.843 -59.677 -32.187 1.00 30.28 491 HIS A CA 1
ATOM 3786 C C . HIS A 1 491 ? -18.156 -58.786 -30.940 1.00 30.28 491 HIS A C 1
ATOM 3788 O O . HIS A 1 491 ? -17.445 -57.815 -30.705 1.00 30.28 491 HIS A O 1
ATOM 3794 N N . GLY A 1 492 ? -19.163 -59.136 -30.123 1.00 31.11 492 GLY A N 1
ATOM 3795 C CA . GLY A 1 492 ? -19.274 -58.765 -28.683 1.00 31.11 492 GLY A CA 1
ATOM 3796 C C . GLY A 1 492 ? -18.934 -59.969 -27.769 1.00 31.11 492 GLY A C 1
ATOM 3797 O O . GLY A 1 492 ? -18.403 -60.930 -28.335 1.00 31.11 492 GLY A O 1
ATOM 3798 N N . PRO A 1 493 ? -19.286 -60.031 -26.455 1.00 48.47 493 PRO A N 1
ATOM 3799 C CA . PRO A 1 493 ? -20.543 -59.486 -25.895 1.00 48.47 493 PRO A CA 1
ATOM 3800 C C . PRO A 1 493 ? -20.551 -59.004 -24.401 1.00 48.47 493 PRO A C 1
ATOM 3802 O O . PRO A 1 493 ? -19.579 -59.192 -23.684 1.00 48.47 493 PRO A O 1
ATOM 3805 N N . ASP A 1 494 ? -21.703 -58.441 -23.983 1.00 35.22 494 ASP A N 1
ATOM 3806 C CA . ASP A 1 494 ? -22.419 -58.507 -22.670 1.00 35.22 494 ASP A CA 1
ATOM 3807 C C . ASP A 1 494 ? -21.721 -58.114 -21.324 1.00 35.22 494 ASP A C 1
ATOM 3809 O O . ASP A 1 494 ? -20.509 -58.164 -21.192 1.00 35.22 494 ASP A O 1
ATOM 3813 N N . HIS A 1 495 ? -22.397 -57.625 -20.258 1.00 32.00 495 HIS A N 1
ATOM 3814 C CA . HIS A 1 495 ? -23.719 -57.984 -19.696 1.00 32.00 495 HIS A CA 1
ATOM 3815 C C . HIS A 1 495 ? -24.507 -56.860 -18.947 1.00 32.00 495 HIS A C 1
ATOM 3817 O O . HIS A 1 495 ? -23.946 -56.065 -18.203 1.00 32.00 495 HIS A O 1
ATOM 3823 N N . LEU A 1 496 ? -25.846 -56.936 -19.075 1.00 31.08 496 LEU A N 1
ATOM 3824 C CA . LEU A 1 496 ? -26.931 -56.851 -18.055 1.00 31.08 496 LEU A CA 1
ATOM 3825 C C . LEU A 1 496 ? -27.138 -55.650 -17.078 1.00 31.08 496 LEU A C 1
ATOM 3827 O O . LEU A 1 496 ? -26.365 -55.376 -16.169 1.00 31.08 496 LEU A O 1
ATOM 3831 N N . ARG A 1 497 ? -28.358 -55.083 -17.168 1.00 34.34 497 ARG A N 1
ATOM 3832 C CA . ARG A 1 497 ? -29.258 -54.614 -16.067 1.00 34.34 497 ARG A CA 1
ATOM 3833 C C . ARG A 1 497 ? -30.201 -55.803 -15.656 1.00 34.34 497 ARG A C 1
ATOM 3835 O O . ARG A 1 497 ? -30.022 -56.832 -16.310 1.00 34.34 497 ARG A O 1
ATOM 3842 N N . PRO A 1 498 ? -31.240 -55.747 -14.755 1.00 55.44 498 PRO A N 1
ATOM 3843 C CA . PRO A 1 498 ? -31.973 -54.594 -14.159 1.00 55.44 498 PRO A CA 1
ATOM 3844 C C . PRO A 1 498 ? -32.537 -54.749 -12.698 1.00 55.44 498 PRO A C 1
ATOM 3846 O O . PRO A 1 498 ? -32.296 -55.745 -12.033 1.00 55.44 498 PRO A O 1
ATOM 3849 N N . HIS A 1 499 ? -33.374 -53.766 -12.286 1.00 33.72 499 HIS A N 1
ATOM 3850 C CA . HIS A 1 499 ? -34.633 -53.858 -11.483 1.00 33.72 499 HIS A CA 1
ATOM 3851 C C . HIS A 1 499 ? -34.767 -53.339 -10.021 1.00 33.72 499 HIS A C 1
ATOM 3853 O O . HIS A 1 499 ? -34.069 -53.779 -9.123 1.00 33.72 499 HIS A O 1
ATOM 3859 N N . LEU A 1 500 ? -35.848 -52.537 -9.843 1.00 32.50 500 LEU A N 1
ATOM 3860 C CA . LEU A 1 500 ? -36.772 -52.361 -8.684 1.00 32.50 500 LEU A CA 1
ATOM 3861 C C . LEU A 1 500 ? -36.222 -51.739 -7.368 1.00 32.50 500 LEU A C 1
ATOM 3863 O O . LEU A 1 500 ? -35.068 -51.929 -7.025 1.00 32.50 500 LEU A O 1
ATOM 3867 N N . GLY A 1 501 ? -36.993 -50.967 -6.580 1.00 26.98 501 GLY A N 1
ATOM 3868 C CA . GLY A 1 501 ? -38.399 -50.529 -6.705 1.00 26.98 501 GLY A CA 1
ATOM 3869 C C . GLY A 1 501 ? -38.784 -49.404 -5.708 1.00 26.98 501 GLY A C 1
ATOM 3870 O O . GLY A 1 501 ? -37.947 -48.940 -4.941 1.00 26.98 501 GLY A O 1
ATOM 3871 N N . HIS A 1 502 ? -40.045 -48.947 -5.747 1.00 34.25 502 HIS A N 1
ATOM 3872 C CA . HIS A 1 502 ? -40.643 -47.978 -4.797 1.00 34.25 502 HIS A CA 1
ATOM 3873 C C . HIS A 1 502 ? -40.966 -48.620 -3.427 1.00 34.25 502 HIS A C 1
ATOM 3875 O O . HIS A 1 502 ? -41.025 -49.846 -3.333 1.00 34.25 502 HIS A O 1
ATOM 3881 N N . PRO A 1 503 ? -41.263 -47.806 -2.393 1.00 46.34 503 PRO A N 1
ATOM 3882 C CA . PRO A 1 503 ? -42.678 -47.680 -1.997 1.00 46.34 503 PRO A CA 1
ATOM 3883 C C . PRO A 1 503 ? -43.194 -46.226 -1.876 1.00 46.34 503 PRO A C 1
ATOM 3885 O O . PRO A 1 503 ? -42.462 -45.257 -2.090 1.00 46.34 503 PRO A O 1
ATOM 3888 N N . ARG A 1 504 ? -44.502 -46.109 -1.604 1.00 31.84 504 ARG A N 1
ATOM 3889 C CA . ARG A 1 504 ? -45.282 -44.897 -1.277 1.00 31.84 504 ARG A CA 1
ATOM 3890 C C . ARG A 1 504 ? -45.808 -45.023 0.161 1.00 31.84 504 ARG A C 1
ATOM 3892 O O . ARG A 1 504 ? -45.976 -46.153 0.589 1.00 31.84 504 ARG A O 1
ATOM 3899 N N . GLU A 1 505 ? -46.167 -43.899 0.783 1.00 29.97 505 GLU A N 1
ATOM 3900 C CA . GLU A 1 505 ? -47.323 -43.674 1.691 1.00 29.97 505 GLU A CA 1
ATOM 3901 C C . GLU A 1 505 ? -47.283 -42.170 2.066 1.00 29.97 505 GLU A C 1
ATOM 3903 O O . GLU A 1 505 ? -46.206 -41.650 2.351 1.00 29.97 505 GLU A O 1
ATOM 3908 N N . GLU A 1 506 ? -48.249 -41.332 1.666 1.00 29.47 506 GLU A N 1
ATOM 3909 C CA . GLU A 1 506 ? -49.606 -41.042 2.209 1.00 29.47 506 GLU A CA 1
ATOM 3910 C C . GLU A 1 506 ? -49.592 -39.699 2.985 1.00 29.47 506 GLU A C 1
ATOM 3912 O O . GLU A 1 506 ? -48.707 -39.452 3.793 1.00 29.47 506 GLU A O 1
ATOM 3917 N N . GLU A 1 507 ? -50.250 -38.659 2.446 1.00 30.95 507 GLU A N 1
ATOM 3918 C CA . GLU A 1 507 ? -51.534 -38.063 2.906 1.00 30.95 507 GLU A CA 1
ATOM 3919 C C . GLU A 1 507 ? -51.436 -37.269 4.229 1.00 30.95 507 GLU A C 1
ATOM 3921 O O . GLU A 1 507 ? -50.823 -37.711 5.186 1.00 30.95 507 GLU A O 1
ATOM 3926 N N . GLY A 1 508 ? -51.994 -36.063 4.404 1.00 27.94 508 GLY A N 1
ATOM 3927 C CA . GLY A 1 508 ? -52.732 -35.108 3.552 1.00 27.94 508 GLY A CA 1
ATOM 3928 C C . GLY A 1 508 ? -52.589 -33.707 4.204 1.00 27.94 508 GLY A C 1
ATOM 3929 O O . GLY A 1 508 ? -51.585 -33.459 4.858 1.00 27.94 508 GLY A O 1
ATOM 3930 N N . ALA A 1 509 ? -53.494 -32.723 4.169 1.00 32.09 509 ALA A N 1
ATOM 3931 C CA . ALA A 1 509 ? -54.591 -32.325 3.282 1.00 32.09 509 ALA A CA 1
ATOM 3932 C C . ALA A 1 509 ? -54.959 -30.851 3.636 1.00 32.09 509 ALA A C 1
ATOM 3934 O O . ALA A 1 509 ? -54.641 -30.382 4.724 1.00 32.09 509 ALA A O 1
ATOM 3935 N N . HIS A 1 510 ? -55.695 -30.153 2.756 1.00 32.72 510 HIS A N 1
ATOM 3936 C CA . HIS A 1 510 ? -56.233 -28.778 2.926 1.00 32.72 510 HIS A CA 1
ATOM 3937 C C . HIS A 1 510 ? -55.213 -27.603 2.927 1.00 32.72 510 HIS A C 1
ATOM 3939 O O . HIS A 1 510 ? -54.150 -27.669 3.519 1.00 32.72 510 HIS A O 1
ATOM 3945 N N . GLY A 1 511 ? -55.493 -26.448 2.305 1.00 30.23 511 GLY A N 1
ATOM 3946 C CA . GLY A 1 511 ? -56.605 -26.124 1.406 1.00 30.23 511 GLY A CA 1
ATOM 3947 C C . GLY A 1 511 ? -56.706 -24.630 1.039 1.00 30.23 511 GLY A C 1
ATOM 3948 O O . GLY A 1 511 ? -56.218 -23.771 1.758 1.00 30.23 511 GLY A O 1
ATOM 3949 N N . ARG A 1 512 ? -57.448 -24.348 -0.048 1.00 32.09 512 ARG A N 1
ATOM 3950 C CA . ARG A 1 512 ? -58.044 -23.042 -0.441 1.00 32.09 512 ARG A CA 1
ATOM 3951 C C . ARG A 1 512 ? -57.118 -21.918 -0.979 1.00 32.09 512 ARG A C 1
ATOM 3953 O O . ARG A 1 512 ? -56.562 -21.106 -0.255 1.00 32.09 512 ARG A O 1
ATOM 3960 N N . ARG A 1 513 ? -57.134 -21.787 -2.319 1.00 31.64 513 ARG A N 1
ATOM 3961 C CA . ARG A 1 513 ? -57.102 -20.508 -3.091 1.00 31.64 513 ARG A CA 1
ATOM 3962 C C . ARG A 1 513 ? -58.374 -19.660 -2.759 1.00 31.64 513 ARG A C 1
ATOM 3964 O O . ARG A 1 513 ? -59.250 -20.258 -2.129 1.00 31.64 513 ARG A O 1
ATOM 3971 N N . PRO A 1 514 ? -58.617 -18.400 -3.235 1.00 47.22 514 PRO A N 1
ATOM 3972 C CA . PRO A 1 514 ? -58.060 -17.679 -4.407 1.00 47.22 514 PRO A CA 1
ATOM 3973 C C . PRO A 1 514 ? -57.856 -16.135 -4.164 1.00 47.22 514 PRO A C 1
ATOM 3975 O O . PRO A 1 514 ? -57.510 -15.771 -3.049 1.00 47.22 514 PRO A O 1
ATOM 3978 N N . PRO A 1 515 ? -58.051 -15.197 -5.130 1.00 53.25 515 PRO A N 1
ATOM 3979 C CA . PRO A 1 515 ? -57.165 -14.863 -6.264 1.00 53.25 515 PRO A CA 1
ATOM 3980 C C . PRO A 1 515 ? -56.799 -13.354 -6.394 1.00 53.25 515 PRO A C 1
ATOM 3982 O O . PRO A 1 515 ? -57.590 -12.485 -6.034 1.00 53.25 515 PRO A O 1
ATOM 3985 N N . ALA A 1 516 ? -55.702 -13.005 -7.094 1.00 31.47 516 ALA A N 1
ATOM 3986 C CA . ALA A 1 516 ? -55.428 -11.607 -7.492 1.00 31.47 516 ALA A CA 1
ATOM 3987 C C . ALA A 1 516 ? -54.782 -11.414 -8.893 1.00 31.47 516 ALA A C 1
ATOM 3989 O O . ALA A 1 516 ? -53.578 -11.503 -9.085 1.00 31.47 516 ALA A O 1
ATOM 3990 N N . ARG A 1 517 ? -55.648 -11.100 -9.868 1.00 32.19 517 ARG A N 1
ATOM 3991 C CA . ARG A 1 517 ? -55.523 -10.103 -10.965 1.00 32.19 517 ARG A CA 1
ATOM 3992 C C . ARG A 1 517 ? -54.187 -9.865 -11.724 1.00 32.19 517 ARG A C 1
ATOM 3994 O O . ARG A 1 517 ? -53.322 -9.113 -11.305 1.00 32.19 517 ARG A O 1
ATOM 4001 N N . ARG A 1 518 ? -54.208 -10.300 -12.996 1.00 30.75 518 ARG A N 1
ATOM 4002 C CA . ARG A 1 518 ? -53.794 -9.606 -14.253 1.00 30.75 518 ARG A CA 1
ATOM 4003 C C . ARG A 1 518 ? -53.086 -8.222 -14.171 1.00 30.75 518 ARG A C 1
ATOM 4005 O O . ARG A 1 518 ? -53.742 -7.254 -13.794 1.00 30.75 518 ARG A O 1
ATOM 4012 N N . ARG A 1 519 ? -51.921 -8.095 -14.844 1.00 30.22 519 ARG A N 1
ATOM 4013 C CA . ARG A 1 519 ? -51.581 -7.226 -16.031 1.00 30.22 519 ARG A CA 1
ATOM 4014 C C . ARG A 1 519 ? -50.038 -7.198 -16.208 1.00 30.22 519 ARG A C 1
ATOM 4016 O O . ARG A 1 519 ? -49.341 -6.917 -15.251 1.00 30.22 519 ARG A O 1
ATOM 4023 N N . ARG A 1 520 ? -49.444 -7.735 -17.289 1.00 30.22 520 ARG A N 1
ATOM 4024 C CA . ARG A 1 520 ? -49.137 -7.135 -18.622 1.00 30.22 520 ARG A CA 1
ATOM 4025 C C . ARG A 1 520 ? -48.293 -5.838 -18.610 1.00 30.22 520 ARG A C 1
ATOM 4027 O O . ARG A 1 520 ? -48.876 -4.813 -18.299 1.00 30.22 520 ARG A O 1
ATOM 4034 N N . HIS A 1 521 ? -47.040 -5.950 -19.107 1.00 30.69 521 HIS A N 1
ATOM 4035 C CA . HIS A 1 521 ? -46.135 -4.988 -19.813 1.00 30.69 521 HIS A CA 1
ATOM 4036 C C . HIS A 1 521 ? -46.023 -3.522 -19.295 1.00 30.69 521 HIS A C 1
ATOM 4038 O O . HIS A 1 521 ? -46.972 -2.975 -18.764 1.00 30.69 521 HIS A O 1
ATOM 4044 N N . VAL A 1 522 ? -44.923 -2.764 -19.435 1.00 29.22 522 VAL A N 1
ATOM 4045 C CA . VAL A 1 522 ? -44.118 -2.379 -20.627 1.00 29.22 522 VAL A CA 1
ATOM 4046 C C . VAL A 1 522 ? -42.786 -1.748 -20.135 1.00 29.22 522 VAL A C 1
ATOM 4048 O O . VAL A 1 522 ? -42.691 -1.344 -18.980 1.00 29.22 522 VAL A O 1
ATOM 4051 N N . LEU A 1 523 ? -41.771 -1.627 -21.004 1.00 33.47 523 LEU A N 1
ATOM 4052 C CA . LEU A 1 523 ? -40.539 -0.850 -20.777 1.00 33.47 523 LEU A CA 1
ATOM 4053 C C . LEU A 1 523 ? -40.801 0.639 -20.453 1.00 33.47 523 LEU A C 1
ATOM 4055 O O . LEU A 1 523 ? -41.676 1.248 -21.070 1.00 33.47 523 LEU A O 1
ATOM 4059 N N . ARG A 1 524 ? -39.880 1.284 -19.722 1.00 26.33 524 ARG A N 1
ATOM 4060 C CA . ARG A 1 524 ? -39.215 2.505 -20.227 1.00 26.33 524 ARG A CA 1
ATOM 4061 C C . ARG A 1 524 ? -37.925 2.829 -19.474 1.00 26.33 524 ARG A C 1
ATOM 4063 O O . ARG A 1 524 ? -37.814 2.547 -18.290 1.00 26.33 524 ARG A O 1
ATOM 4070 N N . ALA A 1 525 ? -36.985 3.428 -20.198 1.00 29.22 525 ALA A N 1
ATOM 4071 C CA . ALA A 1 525 ? -35.787 4.046 -19.648 1.00 29.22 525 ALA A CA 1
ATOM 4072 C C . ALA A 1 525 ? -36.061 5.497 -19.219 1.00 29.22 525 ALA A C 1
ATOM 4074 O O . ALA A 1 525 ? -36.937 6.154 -19.796 1.00 29.22 525 ALA A O 1
ATOM 4075 N N . ALA A 1 526 ? -35.244 5.974 -18.285 1.00 40.06 526 ALA A N 1
ATOM 4076 C CA . ALA A 1 526 ? -34.745 7.342 -18.185 1.00 40.06 526 ALA A CA 1
ATOM 4077 C C . ALA A 1 526 ? -33.295 7.237 -17.688 1.00 40.06 526 ALA A C 1
ATOM 4079 O O . ALA A 1 526 ? -33.083 6.399 -16.783 1.00 40.06 526 ALA A O 1
#

Radius of gyration: 42.65 Å; Cα contacts (8 Å, |Δi|>4): 554; chains: 1; bounding box: 136×104×118 Å

Mean predicted aligned error: 19.26 Å

pLDDT: mean 73.02, std 27.24, range [26.33, 98.12]

Nearest PDB structures (foldseek):
  9c0d-assembly1_I  TM=8.842E-01  e=2.627E-43  Enterococcus faecium
  5opw-assembly1_A  TM=8.328E-01  e=1.397E-43  Escherichia coli K-12
  4wsc-assembly1_C  TM=7.975E-01  e=8.766E-43  Escherichia coli K-12
  4v4o-assembly1_A  TM=5.917E-01  e=1.049E-43  Thermus thermophilus
  3rtk-assembly3_B  TM=8.565E-01  e=7.183E-31  Mycobacterium tuberculosis